Protein AF-A0A5B9P7Z8-F1 (afdb_monomer)

Organism: NCBI:txid980251

Sequence (662 aa):
MDMNFRTTLRRSIACCIAFPLMATPIVAQEKPVSVATPDGYATQNGGTTGGGDAPRVTVSTAEAFSKAVSGDEPAVVIVDGQIEIGNVNVGSNKTIVGAGVTAGLSGGTLKVRSNNVIVQNLTLGPAEGDAIEVSGAKNVFITKCSFHDSSDELCSVVRESDFVTISWCKFYFDKPHGHAFGGLIGNGDDRESDRGKLHVTMHHNWYAEGVKGRMPRVRFGHVHIYNNFYNSIGSGYCIGTGFECHVRVENSCFEKVKRPWREQKVGALQSGGEIGWSNLAFEGCEQPTYIENKFPVFELPYSFDADKVEDVKARVTDSTRGAGNCLSPKTGSSESKKPRIVVLSDFPPIGVVKGGDVPNTMKSDPDDMQSMVRFLLYSNELQVEGLVAAAGTFAMEAHKKNILGVLDRYEKVYENLKSHDPDFPTPDYLRSVTYEGRGNNHGTNIKWGKDKQPWSDIIGEGLDSEASDAIIKIVDKPDPRPVWISVWGGPREVAQAIWKVKNTRSEAELETFVSKLRIFLIAYQDATHGWLMEEFPDLFIIDSRKTYQGMFGGRDQLSDLNWVNEHIRKGHGPLCDVYPHEGMGCTGVCEGDTPAFMNLISELRGLNDSEDPTQPSWGGQYKRLAGTNHFVDGPGKSSISRWRKDYQKEFQQRADWCVTPK

pLDDT: mean 90.59, std 15.78, range [28.8, 98.94]

InterPro domains:
  IPR002022 Pectate lyase [PF00544] (20-255)
  IPR002022 Pectate lyase [SM00656] (54-260)
  IPR011050 Pectin lyase fold/virulence factor [SSF51126] (37-326)
  IPR011483 Cellulose-binding Sde182, nucleoside hydrolase-like domain [PF07632] (362-622)
  IPR012334 Pectin lyase fold [G3DSA:2.160.20.10] (31-326)
  IPR036452 Ribonucleoside hydrolase-like [G3DSA:3.90.245.10] (337-662)
  IPR036452 Ribonucleoside hydrolase-like [SSF53590] (366-506)
  IPR045032 Pectin lyase family [PTHR31683] (40-301)

Secondary structure (DSSP, 8-state):
---------PPP---------------PPPPP-PPPPP-GGGGSTT---TTTTPPEEEE-SHHHHHHHH-SSS-EEEEE-SEEE--SEEE-SSEEEEESSTT-EEEEEEEEE-SSSEEEES-EEEEEEEEEEEEES-EEEEEES-EEE-BSSBSEEEETT-EEEEEES-EEE-SS--TT-B--EESS-TT-GGGTT---EEEES-EE-TT--B-TTEESS-EEEEES-EE--TT-S-SEEE-TT-EEEEES-EEES-S-SEEE---TTS----EEEEES-EEESS--STTS---SSSS--SS---PPPHHHHHHHHT-TTTSSSS--------SS--SPEEEEEE-PPPTT-BSSSSS-GGGBS-SHHHHHHHHHHHHGGGSEEEEEEE---TTT----HHHHHHHHHHHHHHHHHHHHH-TTSPPHHHHHHTEEE---GGGT-----STTSS-GGGTSSTT---HHHHHHHHHHHSS--S-EEEEESS-THHHHHHHHHHHHHS-HHHHHHHHHTEEEEEES--STHHHHHHHH-TTSEEEEESSGGGGS--TTSTTTSHHHHIIIIITTSHHHHHTS-SEETTEES---SSTHHHHHHHHHHTTS--TT-TTS-BTTB-EEEPTTSSEEEE-S-THHHHTTHHHHHHHHHHHHHTTT---

Nearest PDB structures (foldseek):
  2yhg-assembly1_A  TM=8.714E-01  e=5.259E-22  Saccharophagus degradans 2-40
  3zsc-assembly1_A  TM=8.493E-01  e=1.237E-15  Thermotoga maritima
  1pxz-assembly2_B  TM=7.723E-01  e=2.424E-11  Juniperus ashei
  5lw3-assembly1_A  TM=5.120E-01  e=4.288E-02  Azotobacter vinelandii
  8jaz-assembly2_B  TM=3.856E-01  e=1.785E-01  Azotobacter chroococcum NCIMB 8003

Radius of gyration: 31.66 Å; Cα contacts (8 Å, |Δi|>4): 1799; chains: 1; bounding box: 92×76×90 Å

Solvent-accessible surface area (backbone atoms only — not comparable to full-atom values): 32502 Å² total; per-residue (Å²): 136,88,81,85,89,77,87,89,79,88,84,81,90,79,86,81,77,84,71,80,82,71,79,72,75,78,74,75,78,77,80,32,67,87,79,79,83,63,50,60,33,6,47,42,96,88,32,43,64,22,11,66,90,35,70,74,43,79,27,64,42,39,67,55,40,49,60,66,39,40,55,60,66,55,22,28,38,31,32,48,40,68,24,63,50,36,75,37,64,34,28,21,18,25,24,41,32,26,50,16,58,64,7,26,41,17,54,12,22,44,32,34,52,30,35,23,29,31,40,34,24,24,33,26,31,48,10,65,35,28,20,29,36,35,40,52,18,36,16,30,34,39,32,24,26,23,29,31,46,23,68,34,31,32,42,32,41,21,63,53,13,27,26,24,20,43,28,22,25,24,38,35,22,95,70,57,57,97,54,26,30,41,15,37,32,38,86,54,83,86,46,67,77,26,57,94,28,36,33,34,24,38,30,30,25,28,38,31,51,39,34,38,23,28,62,45,23,34,25,34,17,47,34,42,34,33,32,28,34,38,46,14,59,81,14,70,27,32,30,26,41,14,37,52,14,36,32,33,40,33,23,25,32,37,37,46,25,49,22,67,54,42,82,44,66,68,82,93,52,79,27,74,37,45,46,10,61,48,67,67,40,80,40,79,45,54,75,73,82,89,56,77,74,46,58,75,59,69,85,76,98,62,85,82,88,78,65,57,38,86,50,29,58,64,49,30,68,31,80,63,77,19,29,12,33,33,53,62,52,54,89,48,62,100,56,79,86,35,58,34,32,30,40,24,26,38,45,48,42,92,86,41,32,84,66,75,102,63,64,65,84,41,31,30,60,29,17,56,47,37,23,47,46,53,48,63,64,49,34,47,61,37,38,78,66,29,46,27,13,15,23,17,62,89,61,17,39,31,46,39,68,27,55,53,57,52,43,64,21,42,50,78,24,39,71,24,40,34,49,73,39,78,58,43,70,52,57,66,57,55,55,75,30,47,26,37,30,70,10,37,84,70,72,43,73,67,51,74,23,75,86,65,56,67,40,72,70,67,37,58,88,94,55,80,32,62,26,16,56,46,51,47,55,62,69,66,42,99,57,93,68,51,40,36,37,24,22,53,17,18,47,50,43,63,44,36,27,52,52,50,41,60,74,74,47,55,70,71,57,33,51,55,56,44,71,35,43,36,37,26,36,37,49,64,33,26,34,35,52,57,49,53,56,72,75,35,41,77,38,38,32,39,44,29,73,56,24,31,59,16,52,50,24,33,91,38,84,81,20,13,48,66,38,40,40,64,48,35,26,57,87,18,40,68,41,29,54,64,40,50,67,37,22,75,94,36,42,15,37,23,26,48,42,40,28,52,55,28,28,55,56,27,27,78,70,71,61,34,57,65,94,42,51,66,39,61,24,53,32,22,26,29,34,72,42,88,94,42,38,32,26,35,61,42,85,25,29,62,41,18,43,74,44,43,74,58,59,42,53,52,49,32,57,45,27,48,26,33,66,45,70,105

Mean predicted aligned error: 15.79 Å

Foldseek 3Di:
DDDDDDDDDDDDDDDDDDDPPDPDPPPPDDFFDDADADDALLCPPVHAQALPPPDEDEDAELVSVLVQQDEAHRYEYEFEAEYANAEHEGEHRHEYEYSALRGEYEAAEYEDQYERYEYYLYEFDPHAAESYEDENYESYEYFQAEFENYPAEPYEHEHQYASYEHELAEQEYPPADPRQAHYEQYDDLVSPVCAPGSAYEYALYEDAERHQECLPEYERYAYEYALYEYDHANHPEYYEFFANAAYEYELYEHANHAYPYDHDDDPPDHRNGDYAYDQYHYHNYDDPPVDDHPPPSDDGPGDDDGDHSVCSVVQQPDQQRHGHSRDGRPRDDVDQPAAAEAEEACQAAQQADCDDPDPQSSHFFLLSLQLVLLCLLCQLRHNYQAHEQAQFGRQRAGDLVRVLVLLVFVQLLVQLSCLVPVSRDHSVVHVVRYFTADGVVNVLPWDWDPPPDALPSRADPPNAGRLLVSLLVSLPPPDPAAYEYQYNGAPSSVLNNLVCCVVPHDPVSSVSSQVRYAYEDQAGTTNSVVVCCPVAQARAYEHERFQLQLQVQCPPPLFHLVNLCVQFQPPLGRSSVSNDQDGPPHGGGRNSRNLSCQQSVQVVVVQDDSQQLCGQTLSFHWDDDPPGNYTYDDPGSCSNNVCSVPSSVVSSVSSNSSRDHD

Structure (mmCIF, N/CA/C/O backbone):
data_AF-A0A5B9P7Z8-F1
#
_entry.id   AF-A0A5B9P7Z8-F1
#
loop_
_atom_site.group_PDB
_atom_site.id
_atom_site.type_symbol
_atom_site.label_atom_id
_atom_site.label_alt_id
_atom_site.label_comp_id
_atom_site.label_asym_id
_atom_site.label_entity_id
_atom_site.label_seq_id
_atom_site.pdbx_PDB_ins_code
_atom_site.Cartn_x
_atom_site.Cartn_y
_atom_site.Cartn_z
_atom_site.occupancy
_atom_site.B_iso_or_equiv
_atom_site.auth_seq_id
_atom_site.auth_comp_id
_atom_site.auth_asym_id
_atom_site.auth_atom_id
_atom_site.pdbx_PDB_model_num
ATOM 1 N N . MET A 1 1 ? -41.951 -46.803 61.665 1.00 37.50 1 MET A N 1
ATOM 2 C CA . MET A 1 1 ? -41.212 -47.854 60.943 1.00 37.50 1 MET A CA 1
ATOM 3 C C . MET A 1 1 ? -41.036 -47.371 59.526 1.00 37.50 1 MET A C 1
ATOM 5 O O . MET A 1 1 ? -42.020 -47.170 58.826 1.00 37.50 1 MET A O 1
ATOM 9 N N . ASP A 1 2 ? -39.788 -47.053 59.213 1.00 33.16 2 ASP A N 1
ATOM 10 C CA . ASP A 1 2 ? -39.299 -46.495 57.958 1.00 33.16 2 ASP A CA 1
ATOM 11 C C . ASP A 1 2 ? -39.588 -47.397 56.751 1.00 33.16 2 ASP A C 1
ATOM 13 O O . ASP A 1 2 ? -39.609 -48.617 56.887 1.00 33.16 2 ASP A O 1
ATOM 17 N N . MET A 1 3 ? -39.741 -46.824 55.553 1.00 29.62 3 MET A N 1
ATOM 18 C CA . MET A 1 3 ? -38.609 -46.650 54.625 1.00 29.62 3 MET A CA 1
ATOM 19 C C . MET A 1 3 ? -39.086 -46.145 53.255 1.00 29.62 3 MET A C 1
ATOM 21 O O . MET A 1 3 ? -39.902 -46.768 52.581 1.00 29.62 3 MET A O 1
ATOM 25 N N . ASN A 1 4 ? -38.504 -45.021 52.831 1.00 33.47 4 ASN A N 1
ATOM 26 C CA . ASN A 1 4 ? -38.583 -44.498 51.472 1.00 33.47 4 ASN A CA 1
ATOM 27 C C . ASN A 1 4 ? -37.756 -45.359 50.506 1.00 33.47 4 ASN A C 1
ATOM 29 O O . ASN A 1 4 ? -36.592 -45.666 50.768 1.00 33.47 4 ASN A O 1
ATOM 33 N N . PHE A 1 5 ? -38.341 -45.667 49.350 1.00 32.41 5 PHE A N 1
ATOM 34 C CA . PHE A 1 5 ? -37.665 -46.254 48.197 1.00 32.41 5 PHE A CA 1
ATOM 35 C C . PHE A 1 5 ? -36.700 -45.243 47.559 1.00 32.41 5 PHE A C 1
ATOM 37 O O . PHE A 1 5 ? -37.096 -44.136 47.191 1.00 32.41 5 PHE A O 1
ATOM 44 N N . ARG A 1 6 ? -35.441 -45.650 47.353 1.00 31.97 6 ARG A N 1
ATOM 45 C CA . ARG A 1 6 ? -34.537 -45.033 46.376 1.00 31.97 6 ARG A CA 1
ATOM 46 C C . ARG A 1 6 ? -33.966 -46.085 45.432 1.00 31.97 6 ARG A C 1
ATOM 48 O O . ARG A 1 6 ? -33.563 -47.176 45.821 1.00 31.97 6 ARG A O 1
ATOM 55 N N . THR A 1 7 ? -33.991 -45.678 44.176 1.00 33.62 7 THR A N 1
ATOM 56 C CA . THR A 1 7 ? -33.610 -46.318 42.925 1.00 33.62 7 THR A CA 1
ATOM 57 C C . THR A 1 7 ? -32.128 -46.684 42.845 1.00 33.62 7 THR A C 1
ATOM 59 O O . THR A 1 7 ? -31.250 -45.978 43.337 1.00 33.62 7 THR A O 1
ATOM 62 N N . THR A 1 8 ? -31.857 -47.801 42.172 1.00 33.41 8 THR A N 1
ATOM 63 C CA . THR A 1 8 ? -30.527 -48.344 41.883 1.00 33.41 8 THR A CA 1
ATOM 64 C C . THR A 1 8 ? -30.099 -47.928 40.474 1.00 33.41 8 THR A C 1
ATOM 66 O O . THR A 1 8 ? -30.783 -48.258 39.509 1.00 33.41 8 THR A O 1
ATOM 69 N N . LEU A 1 9 ? -28.941 -47.279 40.326 1.00 31.27 9 LEU A N 1
ATOM 70 C CA . LEU A 1 9 ? -28.186 -47.301 39.070 1.00 31.27 9 LEU A CA 1
ATOM 71 C C . LEU A 1 9 ? -26.688 -47.424 39.378 1.00 31.27 9 LEU A C 1
ATOM 73 O O . LEU A 1 9 ? -26.152 -46.758 40.263 1.00 31.27 9 LEU A O 1
ATOM 77 N N . ARG A 1 10 ? -26.056 -48.375 38.689 1.00 32.25 10 ARG A N 1
ATOM 78 C CA . ARG A 1 10 ? -24.711 -48.914 38.925 1.00 32.25 10 ARG A CA 1
ATOM 79 C C . ARG A 1 10 ? -23.615 -47.856 38.725 1.00 32.25 10 ARG A C 1
ATOM 81 O O . ARG A 1 10 ? -23.625 -47.137 37.733 1.00 32.25 10 ARG A O 1
ATOM 88 N N . ARG A 1 11 ? -22.634 -47.826 39.636 1.00 31.67 11 ARG A N 1
ATOM 89 C CA . ARG A 1 11 ? -21.365 -47.092 39.496 1.00 31.67 11 ARG A CA 1
ATOM 90 C C . ARG A 1 11 ? -20.321 -47.986 38.816 1.00 31.67 11 ARG A C 1
ATOM 92 O O . ARG A 1 11 ? -19.992 -49.035 39.361 1.00 31.67 11 ARG A O 1
ATOM 99 N N . SER A 1 12 ? -19.769 -47.534 37.692 1.00 30.12 12 SER A N 1
ATOM 100 C CA . SER A 1 12 ? -18.477 -47.998 37.171 1.00 30.12 12 SER A CA 1
ATOM 101 C C . SER A 1 12 ? -17.408 -46.988 37.586 1.00 30.12 12 SER A C 1
ATOM 103 O O . SER A 1 12 ? -17.542 -45.798 37.314 1.00 30.12 12 SER A O 1
ATOM 105 N N . ILE A 1 13 ? -16.377 -47.457 38.285 1.00 34.97 13 ILE A N 1
ATOM 106 C CA . ILE A 1 13 ? -15.216 -46.664 38.701 1.00 34.97 13 ILE A CA 1
ATOM 107 C C . ILE A 1 13 ? -14.220 -46.668 37.538 1.00 34.97 13 ILE A C 1
ATOM 109 O O . ILE A 1 13 ? -13.666 -47.716 37.214 1.00 34.97 13 ILE A O 1
ATOM 113 N N . ALA A 1 14 ? -14.002 -45.511 36.912 1.00 31.20 14 ALA A N 1
ATOM 114 C CA . ALA A 1 14 ? -12.902 -45.292 35.978 1.00 31.20 14 ALA A CA 1
ATOM 115 C C . ALA A 1 14 ? -11.769 -44.555 36.705 1.00 31.20 14 ALA A C 1
ATOM 117 O O . ALA A 1 14 ? -11.967 -43.494 37.295 1.00 31.20 14 ALA A O 1
ATOM 118 N N . CYS A 1 15 ? -10.588 -45.166 36.689 1.00 30.17 15 CYS A N 1
ATOM 119 C CA . CYS A 1 15 ? -9.340 -44.628 37.208 1.00 30.17 15 CYS A CA 1
ATOM 120 C C . CYS A 1 15 ? -8.828 -43.551 36.235 1.00 30.17 15 CYS A C 1
ATOM 122 O O . CYS A 1 15 ? -8.382 -43.877 35.137 1.00 30.17 15 CYS A O 1
ATOM 124 N N . CYS A 1 16 ? -8.924 -42.271 36.601 1.00 29.94 16 CYS A N 1
ATOM 125 C CA . CYS A 1 16 ? -8.313 -41.184 35.834 1.00 29.94 16 CYS A CA 1
ATOM 126 C C . CYS A 1 16 ? -6.845 -41.039 36.246 1.00 29.94 16 CYS A C 1
ATOM 128 O O . CYS A 1 16 ? -6.525 -40.448 37.275 1.00 29.94 16 CYS A O 1
ATOM 130 N N . ILE A 1 17 ? -5.960 -41.597 35.424 1.00 35.91 17 ILE A N 1
ATOM 131 C CA . ILE A 1 17 ? -4.531 -41.290 35.419 1.00 35.91 17 ILE A CA 1
ATOM 132 C C . ILE A 1 17 ? -4.394 -39.838 34.947 1.00 35.91 17 ILE A C 1
ATOM 134 O O . ILE A 1 17 ? -4.762 -39.512 33.818 1.00 35.91 17 ILE A O 1
ATOM 138 N N . ALA A 1 18 ? -3.905 -38.959 35.820 1.00 32.62 18 ALA A N 1
ATOM 139 C CA . ALA A 1 18 ? -3.550 -37.596 35.456 1.00 32.62 18 ALA A CA 1
ATOM 140 C C . ALA A 1 18 ? -2.321 -37.633 34.535 1.00 32.62 18 ALA A C 1
ATOM 142 O O . ALA A 1 18 ? -1.201 -37.862 34.991 1.00 32.62 18 ALA A O 1
ATOM 143 N N . PHE A 1 19 ? -2.532 -37.428 33.236 1.00 31.98 19 PHE A N 1
ATOM 144 C CA . PHE A 1 19 ? -1.452 -37.047 32.337 1.00 31.98 19 PHE A CA 1
ATOM 145 C C . PHE A 1 19 ? -1.097 -35.580 32.614 1.00 31.98 19 PHE A C 1
ATOM 147 O O . PHE A 1 19 ? -2.008 -34.749 32.678 1.00 31.98 19 PHE A O 1
ATOM 154 N N . PRO A 1 20 ? 0.189 -35.228 32.780 1.00 31.06 20 PRO A N 1
ATOM 155 C CA . PRO A 1 20 ? 0.578 -33.830 32.797 1.00 31.06 20 PRO A CA 1
ATOM 156 C C . PRO A 1 20 ? 0.224 -33.245 31.429 1.00 31.06 20 PRO A C 1
ATOM 158 O O . PRO A 1 20 ? 0.628 -33.786 30.398 1.00 31.06 20 PRO A O 1
ATOM 161 N N . LEU A 1 21 ? -0.556 -32.162 31.419 1.00 33.59 21 LEU A N 1
ATOM 162 C CA . LEU A 1 21 ? -0.731 -31.333 30.233 1.00 33.59 21 LEU A CA 1
ATOM 163 C C . LEU A 1 21 ? 0.670 -30.832 29.855 1.00 33.59 21 LEU A C 1
ATOM 165 O O . LEU A 1 21 ? 1.204 -29.922 30.489 1.00 33.59 21 LEU A O 1
ATOM 169 N N . MET A 1 22 ? 1.302 -31.460 28.864 1.00 33.84 22 MET A N 1
ATOM 170 C CA . MET A 1 22 ? 2.418 -30.824 28.183 1.00 33.84 2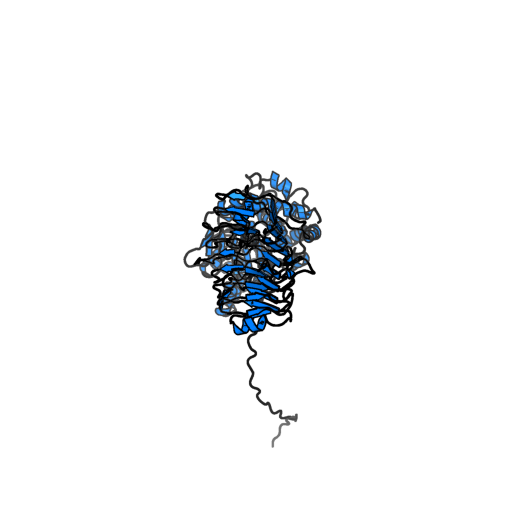2 MET A CA 1
ATOM 171 C C . MET A 1 22 ? 1.843 -29.578 27.523 1.00 33.84 22 MET A C 1
ATOM 173 O O . MET A 1 22 ? 0.939 -29.679 26.693 1.00 33.84 22 MET A O 1
ATOM 177 N N . ALA A 1 23 ? 2.335 -28.410 27.932 1.00 32.91 23 ALA A N 1
ATOM 178 C CA . ALA A 1 23 ? 2.116 -27.184 27.193 1.00 32.91 23 ALA A CA 1
ATOM 179 C C . ALA A 1 23 ? 2.545 -27.447 25.745 1.00 32.91 23 ALA A C 1
ATOM 181 O O . ALA A 1 23 ? 3.721 -27.685 25.468 1.00 32.91 23 ALA A O 1
ATOM 182 N N . THR A 1 24 ? 1.580 -27.465 24.830 1.00 29.17 24 THR A N 1
ATOM 183 C CA . THR A 1 24 ? 1.861 -27.359 23.402 1.00 29.17 24 THR A CA 1
ATOM 184 C C . THR A 1 24 ? 2.713 -26.108 23.212 1.00 29.17 24 THR A C 1
ATOM 186 O O . THR A 1 24 ? 2.325 -25.057 23.738 1.00 29.17 24 THR A O 1
ATOM 189 N N . PRO A 1 25 ? 3.865 -26.180 22.521 1.00 30.16 25 PRO A N 1
ATOM 190 C CA . PRO A 1 25 ? 4.613 -24.976 22.228 1.00 30.16 25 PRO A CA 1
ATOM 191 C C . PRO A 1 25 ? 3.669 -24.049 21.469 1.00 30.16 25 PRO A C 1
ATOM 193 O O . PRO A 1 25 ? 2.978 -24.478 20.543 1.00 30.16 25 PRO A O 1
ATOM 196 N N . ILE A 1 26 ? 3.598 -22.800 21.919 1.00 28.80 26 ILE A N 1
ATOM 197 C CA . ILE A 1 26 ? 3.011 -21.708 21.153 1.00 28.80 26 ILE A CA 1
ATOM 198 C C . ILE A 1 26 ? 3.661 -21.799 19.772 1.00 28.80 26 ILE A C 1
ATOM 200 O O . ILE A 1 26 ? 4.867 -21.589 19.644 1.00 28.80 26 ILE A O 1
ATOM 204 N N . VAL A 1 27 ? 2.896 -22.208 18.758 1.00 32.91 27 VAL A N 1
ATOM 205 C CA . VAL A 1 27 ? 3.346 -22.121 17.371 1.00 32.91 27 VAL A CA 1
ATOM 206 C C . VAL A 1 27 ? 3.570 -20.636 17.139 1.00 32.91 27 VAL A C 1
ATOM 208 O O . VAL A 1 27 ? 2.625 -19.852 17.230 1.00 32.91 27 VAL A O 1
ATOM 211 N N . ALA A 1 28 ? 4.831 -20.240 16.964 1.00 33.50 28 ALA A N 1
ATOM 212 C CA . ALA A 1 28 ? 5.184 -18.868 16.652 1.00 33.50 28 ALA A CA 1
ATOM 213 C C . ALA A 1 28 ? 4.349 -18.440 15.441 1.00 33.50 28 ALA A C 1
ATOM 215 O O . ALA A 1 28 ? 4.422 -19.064 14.384 1.00 33.50 28 ALA A O 1
ATOM 216 N N . GLN A 1 29 ? 3.507 -17.428 15.635 1.00 36.25 29 GLN A N 1
ATOM 217 C CA . GLN A 1 29 ? 2.679 -16.851 14.588 1.00 36.25 29 GLN A CA 1
ATOM 218 C C . GLN A 1 29 ? 3.597 -16.453 13.425 1.00 36.25 29 GLN A C 1
ATOM 220 O O . GLN A 1 29 ? 4.528 -15.665 13.612 1.00 36.25 29 GLN A O 1
ATOM 225 N N . GLU A 1 30 ? 3.399 -17.064 12.254 1.00 44.59 30 GLU A N 1
ATOM 226 C CA . GLU A 1 30 ? 4.250 -16.827 11.089 1.00 44.59 30 GLU A CA 1
ATOM 227 C C . GLU A 1 30 ? 4.243 -15.337 10.731 1.00 44.59 30 GLU A C 1
ATOM 229 O O . GLU A 1 30 ? 3.183 -14.736 10.531 1.00 44.59 30 GLU A O 1
ATOM 234 N N . LYS A 1 31 ? 5.433 -14.728 10.644 1.00 44.88 31 LYS A N 1
ATOM 235 C CA . LYS A 1 31 ? 5.553 -13.359 10.144 1.00 44.88 31 LYS A CA 1
ATOM 236 C C . LYS A 1 31 ? 5.289 -13.360 8.638 1.00 44.88 31 LYS A C 1
ATOM 238 O O . LYS A 1 31 ? 5.841 -14.197 7.927 1.00 44.88 31 LYS A O 1
ATOM 243 N N . PRO A 1 32 ? 4.493 -12.431 8.107 1.00 51.47 32 PRO A N 1
ATOM 244 C CA . PRO A 1 32 ? 4.119 -12.498 6.708 1.00 51.47 32 PRO A CA 1
ATOM 245 C C . PRO A 1 32 ? 5.131 -11.752 5.861 1.00 51.47 32 PRO A C 1
ATOM 247 O O . PRO A 1 32 ? 5.378 -10.564 6.049 1.00 51.47 32 PRO A O 1
ATOM 250 N N . VAL A 1 33 ? 5.716 -12.454 4.905 1.00 60.34 33 VAL A N 1
ATOM 251 C CA . VAL A 1 33 ? 6.720 -11.905 3.999 1.00 60.34 33 VAL A CA 1
ATOM 252 C C . VAL A 1 33 ? 6.307 -12.228 2.573 1.00 60.34 33 VAL A C 1
ATOM 254 O O . VAL A 1 33 ? 6.019 -13.376 2.236 1.00 60.34 33 VAL A O 1
ATOM 257 N N . SER A 1 34 ? 6.203 -11.199 1.732 1.00 71.62 34 SER A N 1
ATOM 258 C CA . SER A 1 34 ? 5.926 -11.387 0.308 1.00 71.62 34 SER A CA 1
ATOM 259 C C . SER A 1 34 ? 7.217 -11.727 -0.417 1.00 71.62 34 SER A C 1
ATOM 261 O O . SER A 1 34 ? 8.173 -10.960 -0.319 1.00 71.62 34 SER A O 1
ATOM 263 N N . VAL A 1 35 ? 7.217 -12.815 -1.179 1.00 81.44 35 VAL A N 1
ATOM 264 C CA . VAL A 1 35 ? 8.327 -13.189 -2.059 1.00 81.44 35 VAL A CA 1
ATOM 265 C C . VAL A 1 35 ? 8.147 -12.475 -3.397 1.00 81.44 35 VAL A C 1
ATOM 267 O O . VAL A 1 35 ? 7.046 -12.454 -3.946 1.00 81.44 35 VAL A O 1
ATOM 270 N N . ALA A 1 36 ? 9.199 -11.834 -3.888 1.00 78.44 36 ALA A N 1
ATOM 271 C CA . ALA A 1 36 ? 9.201 -11.139 -5.162 1.00 78.44 36 ALA A CA 1
ATOM 272 C C . ALA A 1 36 ? 9.184 -12.143 -6.321 1.00 78.44 36 ALA A C 1
ATOM 274 O O . ALA A 1 36 ? 9.830 -13.189 -6.265 1.00 78.44 36 ALA A O 1
ATOM 275 N N . THR A 1 37 ? 8.450 -11.804 -7.377 1.00 87.88 37 THR A N 1
ATOM 276 C CA . THR A 1 37 ? 8.420 -12.579 -8.618 1.00 87.88 37 THR A CA 1
ATOM 277 C C . THR A 1 37 ? 9.760 -12.432 -9.346 1.00 87.88 37 THR A C 1
ATOM 279 O O . THR A 1 37 ? 10.159 -11.295 -9.601 1.00 87.88 37 THR A O 1
ATOM 282 N N . PRO A 1 38 ? 10.453 -13.534 -9.683 1.00 90.19 38 PRO A N 1
ATOM 283 C CA . PRO A 1 38 ? 11.702 -13.461 -10.437 1.00 90.19 38 PRO A CA 1
ATOM 284 C C . PRO A 1 38 ? 11.510 -12.931 -11.857 1.00 90.19 38 PRO A C 1
ATOM 286 O O . PRO A 1 38 ? 10.505 -13.210 -12.510 1.00 90.19 38 PRO A O 1
ATOM 289 N N . ASP A 1 39 ? 12.516 -12.214 -12.340 1.00 91.25 39 ASP A N 1
ATOM 290 C CA . ASP A 1 39 ? 12.618 -11.631 -13.675 1.00 91.25 39 ASP A CA 1
ATOM 291 C C . ASP A 1 39 ? 13.999 -11.931 -14.293 1.00 91.25 39 ASP A C 1
ATOM 293 O O . ASP A 1 39 ? 14.773 -12.743 -13.777 1.00 91.25 39 ASP A O 1
ATOM 297 N N . GLY A 1 40 ? 14.277 -11.370 -15.473 1.00 97.50 40 GLY A N 1
ATOM 298 C CA . GLY A 1 40 ? 15.560 -11.545 -16.150 1.00 97.50 40 GLY A CA 1
ATOM 299 C C . GLY A 1 40 ? 15.911 -13.007 -16.445 1.00 97.50 40 GLY A C 1
ATOM 300 O O . GLY A 1 40 ? 15.048 -13.846 -16.711 1.00 97.50 40 GLY A O 1
ATOM 301 N N . TYR A 1 41 ? 17.199 -13.334 -16.379 1.00 98.75 41 TYR A N 1
ATOM 302 C CA . TYR A 1 41 ? 17.706 -14.684 -16.596 1.00 98.75 41 TYR A CA 1
ATOM 303 C C . TYR A 1 41 ? 17.205 -15.690 -15.554 1.00 98.75 41 TYR A C 1
ATOM 305 O O . TYR A 1 41 ? 17.142 -16.875 -15.870 1.00 98.75 41 TYR A O 1
ATOM 313 N N . ALA A 1 42 ? 16.778 -15.255 -14.362 1.00 98.25 42 ALA A N 1
ATOM 314 C CA . ALA A 1 42 ? 16.207 -16.153 -13.357 1.00 98.25 42 ALA A CA 1
ATOM 315 C C . ALA A 1 42 ? 14.849 -16.752 -13.784 1.00 98.25 42 ALA A C 1
ATOM 317 O O . ALA A 1 42 ? 14.423 -17.757 -13.211 1.00 98.25 42 ALA A O 1
ATOM 318 N N . THR A 1 43 ? 14.189 -16.189 -14.807 1.00 96.50 43 THR A N 1
ATOM 319 C CA . THR A 1 43 ? 12.962 -16.749 -15.423 1.00 96.50 43 THR A CA 1
ATOM 320 C C . THR A 1 43 ? 13.229 -17.879 -16.413 1.00 96.50 43 THR A C 1
ATOM 322 O O . THR A 1 43 ? 12.318 -18.620 -16.777 1.00 96.50 43 THR A O 1
ATOM 325 N N . GLN A 1 44 ? 14.469 -18.007 -16.876 1.00 97.69 44 GLN A N 1
ATOM 326 C CA . GLN A 1 44 ? 14.847 -18.965 -17.907 1.00 97.69 44 GLN A CA 1
ATOM 327 C C . GLN A 1 44 ? 15.086 -20.349 -17.295 1.00 97.69 44 GLN A C 1
ATOM 329 O O . GLN A 1 44 ? 15.044 -20.516 -16.079 1.00 97.69 44 GLN A O 1
ATOM 334 N N . ASN A 1 45 ? 15.325 -21.370 -18.123 1.00 97.44 45 ASN A N 1
ATOM 335 C CA . ASN A 1 45 ? 15.613 -22.733 -17.648 1.00 97.44 45 ASN A CA 1
ATOM 336 C C . ASN A 1 45 ? 14.546 -23.300 -16.680 1.00 97.44 45 ASN A C 1
ATOM 338 O O . ASN A 1 45 ? 14.863 -23.959 -15.696 1.00 97.44 45 ASN A O 1
ATOM 342 N N . GLY A 1 46 ? 13.266 -23.020 -16.941 1.00 93.06 46 GLY A N 1
ATOM 343 C CA . GLY A 1 46 ? 12.155 -23.455 -16.083 1.00 93.06 46 GLY A CA 1
ATOM 344 C C . GLY A 1 46 ? 11.820 -22.506 -14.926 1.00 93.06 46 GLY A C 1
ATOM 345 O O . GLY A 1 46 ? 10.839 -22.745 -14.228 1.00 93.06 46 GLY A O 1
ATOM 346 N N . GLY A 1 47 ? 12.566 -21.409 -14.772 1.00 93.88 47 GLY A N 1
ATOM 347 C CA . GLY A 1 47 ? 12.278 -20.348 -13.814 1.00 93.88 47 GLY A CA 1
ATOM 348 C C . GLY A 1 47 ? 12.827 -20.601 -12.413 1.00 93.88 47 GLY A C 1
ATOM 349 O O . GLY A 1 47 ? 13.388 -21.650 -12.103 1.00 93.88 47 GLY A O 1
ATOM 350 N N . THR A 1 48 ? 12.674 -19.594 -11.557 1.00 97.50 48 THR A N 1
ATOM 351 C CA . THR A 1 48 ? 13.061 -19.643 -10.145 1.00 97.50 48 THR A CA 1
ATOM 352 C C . THR A 1 48 ? 11.792 -19.550 -9.304 1.00 97.50 48 THR A C 1
ATOM 354 O O . THR A 1 48 ? 10.981 -18.650 -9.489 1.00 97.50 48 THR A O 1
ATOM 357 N N . THR A 1 49 ? 11.586 -20.491 -8.395 1.00 94.19 49 THR A N 1
ATOM 358 C CA . THR A 1 49 ? 10.426 -20.554 -7.489 1.00 94.19 49 THR A CA 1
ATOM 359 C C . THR A 1 49 ? 10.838 -20.591 -6.019 1.00 94.19 49 THR A C 1
ATOM 361 O O . THR A 1 49 ? 10.011 -20.361 -5.136 1.00 94.19 49 THR A O 1
ATOM 364 N N . GLY A 1 50 ? 12.120 -20.844 -5.740 1.00 97.12 50 GLY A N 1
ATOM 365 C CA . GLY A 1 50 ? 12.656 -20.966 -4.392 1.00 97.12 50 GLY A CA 1
ATOM 366 C C . GLY A 1 50 ? 11.965 -22.087 -3.617 1.00 97.12 50 GLY A C 1
ATOM 367 O O . GLY A 1 50 ? 11.823 -23.207 -4.104 1.00 97.12 50 GLY A O 1
ATOM 368 N N . GLY A 1 51 ? 11.514 -21.769 -2.406 1.00 91.75 51 GLY A N 1
ATOM 369 C CA . GLY A 1 51 ? 10.707 -22.659 -1.572 1.00 91.75 51 GLY A CA 1
ATOM 370 C C . GLY A 1 51 ? 9.242 -22.794 -2.004 1.00 91.75 51 GLY A C 1
ATOM 371 O O . GLY A 1 51 ? 8.542 -23.629 -1.440 1.00 91.75 51 GLY A O 1
ATOM 372 N N . GLY A 1 52 ? 8.762 -22.005 -2.975 1.00 88.56 52 GLY A N 1
ATOM 373 C CA . GLY A 1 52 ? 7.364 -22.023 -3.419 1.00 88.56 52 GLY A CA 1
ATOM 374 C C . GLY A 1 52 ? 6.371 -21.859 -2.262 1.00 88.56 52 GLY A C 1
ATOM 375 O O . GLY A 1 52 ? 6.533 -20.975 -1.420 1.00 88.56 52 GLY A O 1
ATOM 376 N N . ASP A 1 53 ? 5.379 -22.749 -2.207 1.00 85.19 53 ASP A N 1
ATOM 377 C CA . ASP A 1 53 ? 4.345 -22.795 -1.161 1.00 85.19 53 ASP A CA 1
ATOM 378 C C . ASP A 1 53 ? 4.740 -23.655 0.056 1.00 85.19 53 ASP A C 1
ATOM 380 O O . ASP A 1 53 ? 3.885 -24.061 0.846 1.00 85.19 53 ASP A O 1
ATOM 384 N N . ALA A 1 54 ? 6.027 -23.988 0.208 1.00 85.94 54 ALA A N 1
ATOM 385 C CA . ALA A 1 54 ? 6.497 -24.777 1.340 1.00 85.94 54 ALA A CA 1
ATOM 386 C C . ALA A 1 54 ? 6.236 -24.078 2.689 1.00 85.94 54 ALA A C 1
ATOM 388 O O . ALA A 1 54 ? 6.182 -22.843 2.749 1.00 85.94 54 ALA A O 1
ATOM 389 N N . PRO A 1 55 ? 6.136 -24.849 3.793 1.00 77.38 55 PRO A N 1
ATOM 390 C CA . PRO A 1 55 ? 5.981 -24.288 5.128 1.00 77.38 55 PRO A CA 1
ATOM 391 C C . PRO A 1 55 ? 7.049 -23.242 5.446 1.00 77.38 55 PRO A C 1
ATOM 393 O O . PRO A 1 55 ? 8.226 -23.390 5.092 1.00 77.38 55 PRO A O 1
ATOM 396 N N . ARG A 1 56 ? 6.625 -22.185 6.139 1.00 86.38 56 ARG A N 1
ATOM 397 C CA . ARG A 1 56 ? 7.506 -21.089 6.525 1.00 86.38 56 ARG A CA 1
ATOM 398 C C . ARG A 1 56 ? 8.167 -21.401 7.856 1.00 86.38 56 ARG A C 1
ATOM 400 O O . ARG A 1 56 ? 7.538 -21.885 8.792 1.00 86.38 56 ARG A O 1
ATOM 407 N N . VAL A 1 57 ? 9.453 -21.094 7.952 1.00 88.56 57 VAL A N 1
ATOM 408 C CA . VAL A 1 57 ? 10.227 -21.258 9.181 1.00 88.56 57 VAL A CA 1
ATOM 409 C C . VAL A 1 57 ? 10.881 -19.933 9.517 1.00 88.56 57 VAL A C 1
ATOM 411 O O . VAL A 1 57 ? 11.781 -19.483 8.811 1.00 88.56 57 VAL A O 1
ATOM 414 N N . THR A 1 58 ? 10.445 -19.313 10.611 1.00 88.81 58 THR A N 1
ATOM 415 C CA . THR A 1 58 ? 11.101 -18.120 11.152 1.00 88.81 58 THR A CA 1
ATOM 416 C C . THR A 1 58 ? 12.319 -18.520 11.974 1.00 88.81 58 THR A C 1
ATOM 418 O O . THR A 1 58 ? 12.226 -19.367 12.863 1.00 88.81 58 THR A O 1
ATOM 421 N N . VAL A 1 59 ? 13.461 -17.900 11.692 1.00 91.88 59 VAL A N 1
ATOM 422 C CA . VAL A 1 59 ? 14.741 -18.155 12.356 1.00 91.88 59 VAL A CA 1
ATOM 423 C C . VAL A 1 59 ? 15.348 -16.850 12.859 1.00 91.88 59 VAL A C 1
ATOM 425 O O . VAL A 1 59 ? 15.290 -15.826 12.185 1.00 91.88 59 VAL A O 1
ATOM 428 N N . SER A 1 60 ? 15.955 -16.904 14.041 1.00 92.38 60 SER A N 1
ATOM 429 C CA . SER A 1 60 ? 16.641 -15.773 14.686 1.00 92.38 60 SER A CA 1
ATOM 430 C C . SER A 1 60 ? 18.006 -16.164 15.274 1.00 92.38 60 SER A C 1
ATOM 432 O O . SER A 1 60 ? 18.626 -15.387 15.994 1.00 92.38 60 SER A O 1
ATOM 434 N N . THR A 1 61 ? 18.493 -17.377 14.981 1.00 94.19 61 THR A N 1
ATOM 435 C CA . THR A 1 61 ? 19.796 -17.886 15.439 1.00 94.19 61 THR A CA 1
ATOM 436 C C . THR A 1 61 ? 20.553 -18.576 14.307 1.00 94.19 61 THR A C 1
ATOM 438 O O . THR A 1 61 ? 19.950 -19.100 13.366 1.00 94.19 61 THR A O 1
ATOM 441 N N . ALA A 1 62 ? 21.884 -18.614 14.412 1.00 97.31 62 ALA A N 1
ATOM 442 C CA . ALA A 1 62 ? 22.769 -19.199 13.403 1.00 97.31 62 ALA A CA 1
ATOM 443 C C . ALA A 1 62 ? 22.517 -20.698 13.179 1.00 97.31 62 ALA A C 1
ATOM 445 O O . ALA A 1 62 ? 22.509 -21.174 12.043 1.00 97.31 62 ALA A O 1
ATOM 446 N N . GLU A 1 63 ? 22.276 -21.439 14.264 1.00 97.19 63 GLU A N 1
ATOM 447 C CA . GLU A 1 63 ? 21.979 -22.872 14.221 1.00 97.19 63 GLU A CA 1
ATOM 448 C C . GLU A 1 63 ? 20.643 -23.141 13.517 1.00 97.19 63 GLU A C 1
ATOM 450 O O . GLU A 1 63 ? 20.574 -23.975 12.611 1.00 97.19 63 GLU A O 1
ATOM 455 N N . ALA A 1 64 ? 19.593 -22.396 13.884 1.00 96.38 64 ALA A N 1
ATOM 456 C CA . ALA A 1 64 ? 18.276 -22.532 13.271 1.00 96.38 64 ALA A CA 1
ATOM 457 C C . ALA A 1 64 ? 18.316 -22.171 11.782 1.00 96.38 64 ALA A C 1
ATOM 459 O O . ALA A 1 64 ? 17.768 -22.906 10.960 1.00 96.38 64 ALA A O 1
ATOM 460 N N . PHE A 1 65 ? 19.016 -21.088 11.434 1.00 98.31 65 PHE A N 1
ATOM 461 C CA . PHE A 1 65 ? 19.230 -20.682 10.050 1.00 98.31 65 PHE A CA 1
ATOM 462 C C . PHE A 1 65 ? 19.950 -21.773 9.251 1.00 98.31 65 PHE A C 1
ATOM 464 O O . PHE A 1 65 ? 19.413 -22.252 8.255 1.00 98.31 65 PHE A O 1
ATOM 471 N N . SER A 1 66 ? 21.118 -22.226 9.724 1.00 98.06 66 SER A N 1
ATOM 472 C CA . SER A 1 66 ? 21.936 -23.240 9.041 1.00 98.06 66 SER A CA 1
ATOM 473 C C . SER A 1 66 ? 21.167 -24.536 8.802 1.00 98.06 66 SER A C 1
ATOM 475 O O . SER A 1 66 ? 21.260 -25.132 7.731 1.00 98.06 66 SER A O 1
ATOM 477 N N . LYS A 1 67 ? 20.362 -24.957 9.782 1.00 97.38 67 LYS A N 1
ATOM 478 C CA . LYS A 1 67 ? 19.492 -26.124 9.652 1.00 97.38 67 LYS A CA 1
ATOM 479 C C . LYS A 1 67 ? 18.409 -25.905 8.593 1.00 97.38 67 LYS A C 1
ATOM 481 O O . LYS A 1 67 ? 18.233 -26.766 7.734 1.00 97.38 67 LYS A O 1
ATOM 486 N N . ALA A 1 68 ? 17.711 -24.770 8.638 1.00 97.00 68 ALA A N 1
ATOM 487 C CA . ALA A 1 68 ? 16.579 -24.475 7.761 1.00 97.00 68 ALA A CA 1
ATOM 488 C C . ALA A 1 68 ? 16.970 -24.323 6.280 1.00 97.00 68 ALA A C 1
ATOM 490 O O . ALA A 1 68 ? 16.177 -24.649 5.400 1.00 97.00 68 ALA A O 1
ATOM 491 N N . VAL A 1 69 ? 18.190 -23.859 5.991 1.00 98.00 69 VAL A N 1
ATOM 492 C CA . VAL A 1 69 ? 18.668 -23.663 4.609 1.00 98.00 69 VAL A CA 1
ATOM 493 C C . VAL A 1 69 ? 19.404 -24.875 4.027 1.00 98.00 69 VAL A C 1
ATOM 495 O O . VAL A 1 69 ? 19.759 -24.860 2.849 1.00 98.00 69 VAL A O 1
ATOM 498 N N . SER A 1 70 ? 19.632 -25.925 4.819 1.00 96.44 70 SER A N 1
ATOM 499 C CA . SER A 1 70 ? 20.320 -27.145 4.379 1.00 96.44 70 SER A CA 1
ATOM 500 C C . SER A 1 70 ? 19.412 -28.103 3.588 1.00 96.44 70 SER A C 1
ATOM 502 O O . SER A 1 70 ? 18.187 -28.042 3.688 1.00 96.44 70 SER A O 1
ATOM 504 N N . GLY A 1 71 ? 20.020 -29.009 2.811 1.00 95.62 71 GLY A N 1
ATOM 505 C CA . GLY A 1 71 ? 19.310 -30.040 2.037 1.00 95.62 71 GLY A CA 1
ATOM 506 C C . GLY A 1 71 ? 18.459 -29.493 0.885 1.00 95.62 71 GLY A C 1
ATOM 507 O O . GLY A 1 71 ? 18.367 -28.287 0.687 1.00 95.62 71 GLY A O 1
ATOM 508 N N . ASP A 1 72 ? 17.809 -30.371 0.123 1.00 96.69 72 ASP A N 1
ATOM 509 C CA . ASP A 1 72 ? 17.105 -29.986 -1.116 1.00 96.69 72 ASP A CA 1
ATOM 510 C C . ASP A 1 72 ? 15.581 -29.854 -0.972 1.00 96.69 72 ASP A C 1
ATOM 512 O O . ASP A 1 72 ? 14.905 -29.444 -1.916 1.00 96.69 72 ASP A O 1
ATOM 516 N N . GLU A 1 73 ? 15.033 -30.158 0.206 1.00 95.56 73 GLU A N 1
ATOM 517 C CA . GLU A 1 73 ? 13.595 -30.051 0.473 1.00 95.56 73 GLU A CA 1
ATOM 518 C C . GLU A 1 73 ? 13.117 -28.592 0.404 1.00 95.56 73 GLU A C 1
ATOM 520 O O . GLU A 1 73 ? 13.747 -27.734 1.030 1.00 95.56 73 GLU A O 1
ATOM 525 N N . PRO A 1 74 ? 12.021 -28.276 -0.309 1.00 96.62 74 PRO A N 1
ATOM 526 C CA . PRO A 1 74 ? 11.514 -26.912 -0.401 1.00 96.62 74 PRO A CA 1
ATOM 527 C C . PRO A 1 74 ? 11.270 -26.262 0.968 1.00 96.62 74 PRO A C 1
ATOM 529 O O . PRO A 1 74 ? 10.632 -26.860 1.834 1.00 96.62 74 PRO A O 1
ATOM 532 N N . ALA A 1 75 ? 11.759 -25.034 1.173 1.00 94.69 75 ALA A N 1
ATOM 533 C CA . ALA A 1 75 ? 11.522 -24.284 2.410 1.00 94.69 75 ALA A CA 1
ATOM 534 C C . ALA A 1 75 ? 11.515 -22.765 2.197 1.00 94.69 75 ALA A C 1
ATOM 536 O O . ALA A 1 75 ? 12.326 -22.226 1.436 1.00 94.69 75 ALA A O 1
ATOM 537 N N . VAL A 1 76 ? 10.641 -22.071 2.935 1.00 95.44 76 VAL A N 1
ATOM 538 C CA . VAL A 1 76 ? 10.627 -20.604 3.034 1.00 95.44 76 VAL A CA 1
ATOM 539 C C . VAL A 1 76 ? 11.162 -20.194 4.408 1.00 95.44 76 VAL A C 1
ATOM 541 O O . VAL A 1 76 ? 10.489 -20.324 5.425 1.00 95.44 76 VAL A O 1
ATOM 544 N N . VAL A 1 77 ? 12.397 -19.708 4.447 1.00 97.00 77 VAL A N 1
ATOM 545 C CA . VAL A 1 77 ? 13.126 -19.326 5.658 1.00 97.00 77 VAL A CA 1
ATOM 546 C C . VAL A 1 77 ? 13.007 -17.822 5.877 1.00 97.00 77 VAL A C 1
ATOM 548 O O . VAL A 1 77 ? 13.502 -17.027 5.078 1.00 97.00 77 VAL A O 1
ATOM 551 N N . ILE A 1 78 ? 12.364 -17.434 6.975 1.00 94.44 78 ILE A N 1
ATOM 552 C CA . ILE A 1 78 ? 12.157 -16.040 7.363 1.00 94.44 78 ILE A CA 1
ATOM 553 C C . ILE A 1 78 ? 13.217 -15.649 8.389 1.00 94.44 78 ILE A C 1
ATOM 555 O O . ILE A 1 78 ? 13.212 -16.153 9.508 1.00 94.44 78 ILE A O 1
ATOM 559 N N . VAL A 1 79 ? 14.119 -14.743 8.030 1.00 94.81 79 VAL A N 1
ATOM 560 C CA . VAL A 1 79 ? 15.173 -14.247 8.926 1.00 94.81 79 VAL A CA 1
ATOM 561 C C . VAL A 1 79 ? 14.617 -13.102 9.764 1.00 94.81 79 VAL A C 1
ATOM 563 O O . VAL A 1 79 ? 14.253 -12.060 9.221 1.00 94.81 79 VAL A O 1
ATOM 566 N N . ASP A 1 80 ? 14.546 -13.280 11.079 1.00 87.94 80 ASP A N 1
ATOM 567 C CA . ASP A 1 80 ? 14.051 -12.270 12.011 1.00 87.94 80 ASP A CA 1
ATOM 568 C C . ASP A 1 80 ? 15.198 -11.648 12.813 1.00 87.94 80 ASP A C 1
ATOM 570 O O . ASP A 1 80 ? 15.796 -12.290 13.678 1.00 87.94 80 ASP A O 1
ATOM 574 N N . GLY A 1 81 ? 15.496 -10.383 12.515 1.00 86.69 81 GLY A N 1
ATOM 575 C CA . GLY A 1 81 ? 16.636 -9.665 13.080 1.00 86.69 81 GLY A CA 1
ATOM 576 C C . GLY A 1 81 ? 17.975 -10.019 12.424 1.00 86.69 81 GLY A C 1
ATOM 577 O O . GLY A 1 81 ? 18.033 -10.584 11.333 1.00 86.69 81 GLY A O 1
ATOM 578 N N . GLN A 1 82 ? 19.064 -9.629 13.084 1.00 93.44 82 GLN A N 1
ATOM 579 C CA . GLN A 1 82 ? 20.430 -9.868 12.617 1.00 93.44 82 GLN A CA 1
ATOM 580 C C . GLN A 1 82 ? 20.958 -11.197 13.162 1.00 93.44 82 GLN A C 1
ATOM 582 O O . GLN A 1 82 ? 20.933 -11.415 14.374 1.00 93.44 82 GLN A O 1
ATOM 587 N N . ILE A 1 83 ? 21.463 -12.061 12.279 1.00 97.56 83 ILE A N 1
ATOM 588 C CA . ILE A 1 83 ? 22.023 -13.369 12.633 1.00 97.56 83 ILE A CA 1
ATOM 589 C C . ILE A 1 83 ? 23.479 -13.451 12.176 1.00 97.56 83 ILE A C 1
ATOM 591 O O . ILE A 1 83 ? 23.782 -13.354 10.992 1.00 97.56 83 ILE A O 1
ATOM 595 N N . GLU A 1 84 ? 24.389 -13.718 13.104 1.00 97.62 84 GLU A N 1
ATOM 596 C CA . GLU A 1 84 ? 25.789 -13.989 12.779 1.00 97.62 84 GLU A CA 1
ATOM 597 C C . GLU A 1 84 ? 25.960 -15.471 12.404 1.00 97.62 84 GLU A C 1
ATOM 599 O O . GLU A 1 84 ? 25.892 -16.345 13.264 1.00 97.62 84 GLU A O 1
ATOM 604 N N . ILE A 1 85 ? 26.118 -15.778 11.113 1.00 95.81 85 ILE A N 1
ATOM 605 C CA . ILE A 1 85 ? 26.040 -17.147 10.571 1.00 95.81 85 ILE A CA 1
ATOM 606 C C . ILE A 1 85 ? 27.399 -17.824 10.345 1.00 95.81 85 ILE A C 1
ATOM 608 O O . ILE A 1 85 ? 27.455 -19.040 10.160 1.00 95.81 85 ILE A O 1
ATOM 612 N N . GLY A 1 86 ? 28.498 -17.067 10.316 1.00 95.31 86 GLY A N 1
ATOM 613 C CA . GLY A 1 86 ? 29.764 -17.578 9.787 1.00 95.31 86 GLY A CA 1
ATOM 614 C C . GLY A 1 86 ? 29.602 -18.050 8.333 1.00 95.31 86 GLY A C 1
ATOM 615 O O . GLY A 1 86 ? 28.977 -17.378 7.521 1.00 95.31 86 GLY A O 1
ATOM 616 N N . ASN A 1 87 ? 30.158 -19.210 7.975 1.00 97.06 87 ASN A N 1
ATOM 617 C CA . ASN A 1 87 ? 30.043 -19.761 6.620 1.00 97.06 87 ASN A CA 1
ATOM 618 C C . ASN A 1 87 ? 28.919 -20.805 6.524 1.00 97.06 87 ASN A C 1
ATOM 620 O O . ASN A 1 87 ? 29.050 -21.887 7.098 1.00 97.06 87 ASN A O 1
ATOM 624 N N . VAL A 1 88 ? 27.879 -20.544 5.722 1.00 98.19 88 VAL A N 1
ATOM 625 C CA . VAL A 1 88 ? 26.714 -21.444 5.578 1.00 98.19 88 VAL A CA 1
ATOM 626 C C . VAL A 1 88 ? 26.479 -21.832 4.121 1.00 98.19 88 VAL A C 1
ATOM 628 O O . VAL A 1 88 ? 26.491 -20.975 3.244 1.00 98.19 88 VAL A O 1
ATOM 631 N N . ASN A 1 89 ? 26.237 -23.122 3.860 1.00 98.19 89 ASN A N 1
ATOM 632 C CA . ASN A 1 89 ? 25.817 -23.612 2.543 1.00 98.19 89 ASN A CA 1
ATOM 633 C C . ASN A 1 89 ? 24.288 -23.672 2.447 1.00 98.19 89 ASN A C 1
ATOM 635 O O . ASN A 1 89 ? 23.639 -24.224 3.333 1.00 98.19 89 ASN A O 1
ATOM 639 N N . VAL A 1 90 ? 23.742 -23.179 1.338 1.00 98.56 90 VAL A N 1
ATOM 640 C CA . VAL A 1 90 ? 22.316 -23.238 0.999 1.00 98.56 90 VAL A CA 1
ATOM 641 C C . VAL A 1 90 ? 22.072 -24.392 0.020 1.00 98.56 90 VAL A C 1
ATOM 643 O O . VAL A 1 90 ? 22.740 -24.498 -1.016 1.00 98.56 90 VAL A O 1
ATOM 646 N N . GLY A 1 91 ? 21.138 -25.274 0.374 1.00 98.25 91 GLY A N 1
ATOM 647 C CA . GLY A 1 91 ? 20.660 -26.370 -0.471 1.00 98.25 91 GLY A CA 1
ATOM 648 C C . GLY A 1 91 ? 19.603 -25.926 -1.491 1.00 98.25 91 GLY A C 1
ATOM 649 O O . GLY A 1 91 ? 19.294 -24.738 -1.582 1.00 98.25 91 GLY A O 1
ATOM 650 N N . SER A 1 92 ? 19.074 -26.847 -2.302 1.00 98.44 92 SER A N 1
ATOM 651 C CA . SER A 1 92 ? 18.139 -26.485 -3.383 1.00 98.44 92 SER A CA 1
ATOM 652 C C . SER A 1 92 ? 16.760 -26.068 -2.860 1.00 98.44 92 SER A C 1
ATOM 654 O O . SER A 1 92 ? 16.382 -26.429 -1.745 1.00 98.44 92 SER A O 1
ATOM 656 N N . ASN A 1 93 ? 15.976 -25.370 -3.687 1.00 98.06 93 ASN A N 1
ATOM 657 C CA . ASN A 1 93 ? 14.563 -25.043 -3.426 1.00 98.06 93 ASN A CA 1
ATOM 658 C C . ASN A 1 93 ? 14.358 -24.207 -2.153 1.00 98.06 93 ASN A C 1
ATOM 660 O O . ASN A 1 93 ? 13.543 -24.524 -1.286 1.00 98.06 93 ASN A O 1
ATOM 664 N N . LYS A 1 94 ? 15.140 -23.139 -1.998 1.00 98.38 94 LYS A N 1
ATOM 665 C CA . LYS A 1 94 ? 15.085 -22.283 -0.806 1.00 98.38 94 LYS A CA 1
ATOM 666 C C . LYS A 1 94 ? 14.601 -20.894 -1.160 1.00 98.38 94 LYS A C 1
ATOM 668 O O . LYS A 1 94 ? 15.103 -20.282 -2.093 1.00 98.38 94 LYS A O 1
ATOM 673 N N . THR A 1 95 ? 13.677 -20.370 -0.370 1.00 98.44 95 THR A N 1
ATOM 674 C CA . THR A 1 95 ? 13.442 -18.928 -0.287 1.00 98.44 95 THR A CA 1
ATOM 675 C C . THR A 1 95 ? 13.968 -18.457 1.053 1.00 98.44 95 THR A C 1
ATOM 677 O O . THR A 1 95 ? 13.496 -18.922 2.080 1.00 98.44 95 THR A O 1
ATOM 680 N N . ILE A 1 96 ? 14.929 -17.543 1.059 1.00 98.56 96 ILE A N 1
ATOM 681 C CA . ILE A 1 96 ? 15.469 -16.912 2.261 1.00 98.56 96 ILE A CA 1
ATOM 682 C C . ILE A 1 96 ? 15.062 -15.446 2.213 1.00 98.56 96 ILE A C 1
ATOM 684 O O . ILE A 1 96 ? 15.476 -14.717 1.314 1.00 98.56 96 ILE A O 1
ATOM 688 N N . VAL A 1 97 ? 14.233 -15.011 3.154 1.00 96.12 97 VAL A N 1
ATOM 689 C CA . VAL A 1 97 ? 13.629 -13.679 3.123 1.00 96.12 97 VAL A CA 1
ATOM 690 C C . VAL A 1 97 ? 13.690 -13.011 4.488 1.00 96.12 97 VAL A C 1
ATOM 692 O O . VAL A 1 97 ? 13.400 -13.630 5.508 1.00 96.12 97 VAL A O 1
ATOM 695 N N . GLY A 1 98 ? 14.074 -11.739 4.533 1.00 93.12 98 GLY A N 1
ATOM 696 C CA . GLY A 1 98 ? 14.064 -10.986 5.781 1.00 93.12 98 GLY A CA 1
ATOM 697 C C . GLY A 1 98 ? 12.656 -10.627 6.242 1.00 93.12 98 GLY A C 1
ATOM 698 O O . GLY A 1 98 ? 11.827 -10.166 5.456 1.00 93.12 98 GLY A O 1
ATOM 699 N N . ALA A 1 99 ? 12.411 -10.777 7.542 1.00 82.00 99 ALA A N 1
ATOM 700 C CA . ALA A 1 99 ? 11.174 -10.386 8.209 1.00 82.00 99 ALA A CA 1
ATOM 701 C C . ALA A 1 99 ? 10.910 -8.873 8.150 1.00 82.00 99 ALA A C 1
ATOM 703 O O . ALA A 1 99 ? 9.808 -8.443 8.459 1.00 82.00 99 ALA A O 1
ATOM 704 N N . GLY A 1 100 ? 11.905 -8.057 7.801 1.00 79.00 100 GLY A N 1
ATOM 705 C CA . GLY A 1 100 ? 11.801 -6.606 7.752 1.00 79.00 100 GLY A CA 1
ATOM 706 C C . GLY A 1 100 ? 13.151 -5.930 7.557 1.00 79.00 100 GLY A C 1
ATOM 707 O O . GLY A 1 100 ? 14.174 -6.599 7.441 1.00 79.00 100 GLY A O 1
ATOM 708 N N . VAL A 1 101 ? 13.160 -4.599 7.628 1.00 80.75 101 VAL A N 1
ATOM 709 C CA . VAL A 1 101 ? 14.356 -3.761 7.400 1.00 80.75 101 VAL A CA 1
ATOM 710 C C . VAL A 1 101 ? 15.512 -4.007 8.380 1.00 80.75 101 VAL A C 1
ATOM 712 O O . VAL A 1 101 ? 16.635 -3.577 8.142 1.00 80.75 101 VAL A O 1
ATOM 715 N N . THR A 1 102 ? 15.261 -4.701 9.492 1.00 84.12 102 THR A N 1
ATOM 716 C CA . THR A 1 102 ? 16.289 -5.085 10.472 1.00 84.12 102 THR A CA 1
ATOM 717 C C . THR A 1 102 ? 16.869 -6.477 10.228 1.00 84.12 102 THR A C 1
ATOM 719 O O . THR A 1 102 ? 17.826 -6.849 10.905 1.00 84.12 102 THR A O 1
ATOM 722 N N . ALA A 1 103 ? 16.314 -7.253 9.293 1.00 92.19 103 ALA A N 1
ATOM 723 C CA . ALA A 1 103 ? 16.740 -8.619 9.026 1.00 92.19 103 ALA A CA 1
ATOM 724 C C . ALA A 1 103 ? 18.082 -8.666 8.287 1.00 92.19 103 ALA A C 1
ATOM 726 O O . ALA A 1 103 ? 18.301 -7.932 7.321 1.00 92.19 103 ALA A O 1
ATOM 727 N N . GLY A 1 104 ? 18.982 -9.551 8.704 1.00 97.19 104 GLY A N 1
ATOM 728 C CA . GLY A 1 104 ? 20.271 -9.673 8.040 1.00 97.19 104 GLY A CA 1
ATOM 729 C C . GLY A 1 104 ? 21.134 -10.819 8.526 1.00 97.19 104 GLY A C 1
ATOM 730 O O . GLY A 1 104 ? 20.832 -11.449 9.538 1.00 97.19 104 GLY A O 1
ATOM 731 N N . LEU A 1 105 ? 22.190 -11.095 7.762 1.00 98.62 105 LEU A N 1
ATOM 732 C CA . LEU A 1 105 ? 23.162 -12.146 8.038 1.00 98.62 105 LEU A CA 1
ATOM 733 C C . LEU A 1 105 ? 24.576 -11.562 8.007 1.00 98.62 105 LEU A C 1
ATOM 735 O O . LEU A 1 105 ? 24.936 -10.852 7.068 1.00 98.62 105 LEU A O 1
ATOM 739 N N . SER A 1 106 ? 25.383 -11.890 9.010 1.00 98.19 106 SER A N 1
ATOM 740 C CA . SER A 1 106 ? 26.745 -11.373 9.169 1.00 98.19 106 SER A CA 1
ATOM 741 C C . SER A 1 106 ? 27.727 -12.461 9.623 1.00 98.19 106 SER A C 1
ATOM 743 O O . SER A 1 106 ? 27.371 -13.632 9.779 1.00 98.19 106 SER A O 1
ATOM 745 N N . GLY A 1 107 ? 28.994 -12.092 9.798 1.00 97.56 107 GLY A N 1
ATOM 746 C CA . GLY A 1 107 ? 30.066 -12.953 10.302 1.00 97.56 107 GLY A CA 1
ATOM 747 C C . GLY A 1 107 ? 30.794 -13.738 9.209 1.00 97.56 107 GLY A C 1
ATOM 748 O O . GLY A 1 107 ? 32.014 -13.847 9.248 1.00 97.56 107 GLY A O 1
ATOM 749 N N . GLY A 1 108 ? 30.102 -14.224 8.177 1.00 96.56 108 GLY A N 1
ATOM 750 C CA . GLY A 1 108 ? 30.744 -14.923 7.059 1.00 96.56 108 GLY A CA 1
ATOM 751 C C . GLY A 1 108 ? 29.855 -15.057 5.826 1.00 96.56 108 GLY A C 1
ATOM 752 O O . GLY A 1 108 ? 28.846 -14.367 5.698 1.00 96.56 108 GLY A O 1
ATOM 753 N N . THR A 1 109 ? 30.260 -15.924 4.896 1.00 98.56 109 THR A N 1
ATOM 754 C CA . THR A 1 109 ? 29.633 -16.027 3.572 1.00 98.56 109 THR A CA 1
ATOM 755 C C . THR A 1 109 ? 28.382 -16.905 3.558 1.00 98.56 109 THR A C 1
ATOM 757 O O . THR A 1 109 ? 28.427 -18.084 3.936 1.00 98.56 109 THR A O 1
ATOM 760 N N . LEU A 1 110 ? 27.298 -16.376 2.978 1.00 98.75 110 LEU A N 1
ATOM 761 C CA . LEU A 1 110 ? 26.159 -17.170 2.512 1.00 98.75 110 LEU A CA 1
ATOM 762 C C . LEU A 1 110 ? 26.502 -17.830 1.163 1.00 98.75 110 LEU A C 1
ATOM 764 O O . LEU A 1 110 ? 26.654 -17.154 0.149 1.00 98.75 110 LEU A O 1
ATOM 768 N N . LYS A 1 111 ? 26.647 -19.157 1.133 1.00 98.62 111 LYS A N 1
ATOM 769 C CA . LYS A 1 111 ? 27.113 -19.914 -0.044 1.00 98.62 111 LYS A CA 1
ATOM 770 C C . LYS A 1 111 ? 25.951 -20.623 -0.724 1.00 98.62 111 LYS A C 1
ATOM 772 O O . LYS A 1 111 ? 25.516 -21.683 -0.275 1.00 98.62 111 LYS A O 1
ATOM 777 N N . VAL A 1 112 ? 25.472 -20.070 -1.833 1.00 98.56 112 VAL A N 1
ATOM 778 C CA . VAL A 1 112 ? 24.427 -20.675 -2.666 1.00 98.56 112 VAL A CA 1
ATOM 779 C C . VAL A 1 112 ? 25.085 -21.623 -3.663 1.00 98.56 112 VAL A C 1
ATOM 781 O O . VAL A 1 112 ? 25.627 -21.200 -4.681 1.00 98.56 112 VAL A O 1
ATOM 784 N N . ARG A 1 113 ? 25.077 -22.921 -3.341 1.00 95.75 113 ARG A N 1
ATOM 785 C CA . ARG A 1 113 ? 25.751 -23.976 -4.127 1.00 95.75 113 ARG A CA 1
ATOM 786 C C . ARG A 1 113 ? 24.804 -24.932 -4.840 1.00 95.75 113 ARG A C 1
ATOM 788 O O . ARG A 1 113 ? 25.230 -25.942 -5.391 1.00 95.75 113 ARG A O 1
ATOM 795 N N . SER A 1 114 ? 23.522 -24.610 -4.787 1.00 97.44 114 SER A N 1
ATOM 796 C CA . SER A 1 114 ? 22.429 -25.485 -5.185 1.00 97.44 114 SER A CA 1
ATOM 797 C C . SER A 1 114 ? 21.371 -24.677 -5.929 1.00 97.44 114 SER A C 1
ATOM 799 O O . SER A 1 114 ? 21.393 -23.446 -5.903 1.00 97.44 114 SER A O 1
ATOM 801 N N . ASN A 1 115 ? 20.463 -25.362 -6.620 1.00 98.50 115 ASN A N 1
ATOM 802 C CA . ASN A 1 115 ? 19.596 -24.730 -7.613 1.00 98.50 115 ASN A CA 1
ATOM 803 C C . ASN A 1 115 ? 18.289 -24.202 -7.014 1.00 98.50 115 ASN A C 1
ATOM 805 O O . ASN A 1 115 ? 17.844 -24.669 -5.966 1.00 98.50 115 ASN A O 1
ATOM 809 N N . ASN A 1 116 ? 17.628 -23.304 -7.745 1.00 98.56 116 ASN A N 1
ATOM 810 C CA . ASN A 1 116 ? 16.301 -22.793 -7.413 1.00 98.56 116 ASN A CA 1
ATOM 811 C C . ASN A 1 116 ? 16.267 -22.097 -6.041 1.00 98.56 116 ASN A C 1
ATOM 813 O O . ASN A 1 116 ? 15.671 -22.591 -5.080 1.00 98.56 116 ASN A O 1
ATOM 817 N N . VAL A 1 117 ? 16.960 -20.961 -5.938 1.00 98.88 117 VAL A N 1
ATOM 818 C CA . VAL A 1 117 ? 17.117 -20.226 -4.676 1.00 98.88 117 VAL A CA 1
ATOM 819 C C . VAL A 1 117 ? 16.702 -18.767 -4.831 1.00 98.88 117 VAL A C 1
ATOM 821 O O . VAL A 1 117 ? 17.157 -18.076 -5.737 1.00 98.88 117 VAL A O 1
ATOM 824 N N . ILE A 1 118 ? 15.870 -18.284 -3.909 1.00 98.81 118 ILE A N 1
ATOM 825 C CA . ILE A 1 118 ? 15.513 -16.872 -3.766 1.00 98.81 118 ILE A CA 1
ATOM 826 C C . ILE A 1 118 ? 16.160 -16.332 -2.490 1.00 98.81 118 ILE A C 1
ATOM 828 O O . ILE A 1 118 ? 16.011 -16.928 -1.425 1.00 98.81 118 ILE A O 1
ATOM 832 N N . VAL A 1 119 ? 16.844 -15.193 -2.580 1.00 98.81 119 VAL A N 1
ATOM 833 C CA . VAL A 1 119 ? 17.366 -14.433 -1.436 1.00 98.81 119 VAL A CA 1
ATOM 834 C C . VAL A 1 119 ? 16.802 -13.023 -1.505 1.00 98.81 119 VAL A C 1
ATOM 836 O O . VAL A 1 119 ? 16.990 -12.331 -2.504 1.00 98.81 119 VAL A O 1
ATOM 839 N N . GLN A 1 120 ? 16.088 -12.597 -0.464 1.00 97.69 120 GLN A N 1
ATOM 840 C CA . GLN A 1 120 ? 15.335 -11.353 -0.510 1.00 97.69 120 GLN A CA 1
ATOM 841 C C . GLN A 1 120 ? 15.364 -10.555 0.794 1.00 97.69 120 GLN A C 1
ATOM 843 O O . GLN A 1 120 ? 15.191 -11.111 1.872 1.00 97.69 120 GLN A O 1
ATOM 848 N N . ASN A 1 121 ? 15.427 -9.224 0.688 1.00 94.69 121 ASN A N 1
ATOM 849 C CA . ASN A 1 121 ? 15.147 -8.310 1.806 1.00 94.69 121 ASN A CA 1
ATOM 850 C C . ASN A 1 121 ? 16.046 -8.538 3.029 1.00 94.69 121 ASN A C 1
ATOM 852 O O . ASN A 1 121 ? 15.572 -8.625 4.155 1.00 94.69 121 ASN A O 1
ATOM 856 N N . LEU A 1 122 ? 17.348 -8.695 2.792 1.00 97.88 122 LEU A N 1
ATOM 857 C CA . LEU A 1 122 ? 18.345 -8.920 3.838 1.00 97.88 122 LEU A CA 1
ATOM 858 C C . LEU A 1 122 ? 19.458 -7.891 3.754 1.00 97.88 122 LEU A C 1
ATOM 860 O O . LEU A 1 122 ? 19.903 -7.543 2.660 1.00 97.88 122 LEU A O 1
ATOM 864 N N . THR A 1 123 ? 19.960 -7.479 4.911 1.00 98.25 123 THR A N 1
ATOM 865 C CA . THR A 1 123 ? 21.285 -6.868 5.020 1.00 98.25 123 THR A CA 1
ATOM 866 C C . THR A 1 123 ? 22.325 -7.976 5.190 1.00 98.25 123 THR A C 1
ATOM 868 O O . THR A 1 123 ? 22.218 -8.786 6.102 1.00 98.25 123 THR A O 1
ATOM 871 N N . LEU A 1 124 ? 23.298 -8.055 4.291 1.00 98.69 124 LEU A N 1
ATOM 872 C CA . LEU A 1 124 ? 24.332 -9.082 4.226 1.00 98.69 124 LEU A CA 1
ATOM 873 C C . LEU A 1 124 ? 25.692 -8.428 4.471 1.00 98.69 124 LEU A C 1
ATOM 875 O O . LEU A 1 124 ? 26.124 -7.564 3.704 1.00 98.69 124 LEU A O 1
ATOM 879 N N . GLY A 1 125 ? 26.349 -8.856 5.542 1.00 95.88 125 GLY A N 1
ATOM 880 C CA . GLY A 1 125 ? 27.611 -8.306 6.016 1.00 95.88 125 GLY A CA 1
ATOM 881 C C . GLY A 1 125 ? 27.507 -7.627 7.392 1.00 95.88 125 GLY A C 1
ATOM 882 O O . GLY A 1 125 ? 26.407 -7.477 7.926 1.00 95.88 125 GLY A O 1
ATOM 883 N N . PRO A 1 126 ? 28.642 -7.261 8.017 1.00 97.62 126 PRO A N 1
ATOM 884 C CA . PRO A 1 126 ? 30.019 -7.535 7.586 1.00 97.62 126 PRO A CA 1
ATOM 885 C C . PRO A 1 126 ? 30.321 -9.041 7.514 1.00 97.62 126 PRO A C 1
ATOM 887 O O . PRO A 1 126 ? 29.736 -9.817 8.273 1.00 97.62 126 PRO A O 1
ATOM 890 N N . ALA A 1 127 ? 31.208 -9.464 6.609 1.00 96.94 127 ALA A N 1
ATOM 891 C CA . ALA A 1 127 ? 31.480 -10.884 6.350 1.00 96.94 127 ALA A CA 1
ATOM 892 C C . ALA A 1 127 ? 32.978 -11.195 6.196 1.00 96.94 127 ALA A C 1
ATOM 894 O O . ALA A 1 127 ? 33.703 -10.477 5.505 1.00 96.94 127 ALA A O 1
ATOM 895 N N . GLU A 1 128 ? 33.427 -12.306 6.791 1.00 94.69 128 GLU A N 1
ATOM 896 C CA . GLU A 1 128 ? 34.736 -12.914 6.520 1.00 94.69 128 GLU A CA 1
ATOM 897 C C . GLU A 1 128 ? 34.677 -13.764 5.234 1.00 94.69 128 GLU A C 1
ATOM 899 O O . GLU A 1 128 ? 34.341 -14.951 5.257 1.00 94.69 128 GLU A O 1
ATOM 904 N N . GLY A 1 129 ? 34.987 -13.132 4.103 1.00 95.81 129 GLY A N 1
ATOM 905 C CA . GLY A 1 129 ? 34.857 -13.664 2.744 1.00 95.81 129 GLY A CA 1
ATOM 906 C C . GLY A 1 129 ? 33.913 -12.804 1.914 1.00 95.81 129 GLY A C 1
ATOM 907 O O . GLY A 1 129 ? 33.801 -11.602 2.167 1.00 95.81 129 GLY A O 1
ATOM 908 N N . ASP A 1 130 ? 33.227 -13.424 0.954 1.00 98.12 130 ASP A N 1
ATOM 909 C CA . ASP A 1 130 ? 32.148 -12.755 0.234 1.00 98.12 130 ASP A CA 1
ATOM 910 C C . ASP A 1 130 ? 30.922 -12.593 1.146 1.00 98.12 130 ASP A C 1
ATOM 912 O O . ASP A 1 130 ? 30.693 -13.453 2.001 1.00 98.12 130 ASP A O 1
ATOM 916 N N . ALA A 1 131 ? 30.089 -11.559 0.974 1.00 98.50 131 ALA A N 1
ATOM 917 C CA . ALA A 1 131 ? 28.817 -11.511 1.713 1.00 98.50 131 ALA A CA 1
ATOM 918 C C . ALA A 1 131 ? 27.833 -12.580 1.186 1.00 98.50 131 ALA A C 1
ATOM 920 O O . ALA A 1 131 ? 27.165 -13.267 1.964 1.00 98.50 131 ALA A O 1
ATOM 921 N N . ILE A 1 132 ? 27.815 -12.799 -0.134 1.00 98.75 132 ILE A N 1
ATOM 922 C CA . ILE A 1 132 ? 27.166 -13.951 -0.772 1.00 98.75 132 ILE A CA 1
ATOM 923 C C . ILE A 1 132 ? 28.004 -14.483 -1.947 1.00 98.75 132 ILE A C 1
ATOM 925 O O . ILE A 1 132 ? 28.478 -13.714 -2.784 1.00 98.75 132 ILE A O 1
ATOM 929 N N . GLU A 1 133 ? 28.138 -15.808 -2.046 1.00 98.75 133 GLU A N 1
ATOM 930 C CA . GLU A 1 133 ? 28.762 -16.494 -3.188 1.00 98.75 133 GLU A CA 1
ATOM 931 C C . GLU A 1 133 ? 27.756 -17.473 -3.814 1.00 98.75 133 GLU A C 1
ATOM 933 O O . GLU A 1 133 ? 27.350 -18.449 -3.179 1.00 98.75 133 GLU A O 1
ATOM 938 N N . VAL A 1 134 ? 27.379 -17.239 -5.071 1.00 98.88 134 VAL A N 1
ATOM 939 C CA . VAL A 1 134 ? 26.629 -18.178 -5.917 1.00 98.88 134 VAL A CA 1
ATOM 940 C C . VAL A 1 134 ? 27.638 -18.999 -6.718 1.00 98.88 134 VAL A C 1
ATOM 942 O O . VAL A 1 134 ? 28.404 -18.445 -7.505 1.00 98.88 134 VAL A O 1
ATOM 945 N N . SER A 1 135 ? 27.692 -20.310 -6.490 1.00 98.31 135 SER A N 1
ATOM 946 C CA . SER A 1 135 ? 28.816 -21.155 -6.916 1.00 98.31 135 SER A CA 1
ATOM 947 C C . SER A 1 135 ? 28.319 -22.516 -7.400 1.00 98.31 135 SER A C 1
ATOM 949 O O . SER A 1 135 ? 27.904 -23.338 -6.589 1.00 98.31 135 SER A O 1
ATOM 951 N N . GLY A 1 136 ? 28.337 -22.768 -8.711 1.00 98.44 136 GLY A N 1
ATOM 952 C CA . GLY A 1 136 ? 27.766 -23.988 -9.306 1.00 98.44 136 GLY A CA 1
ATOM 953 C C . GLY A 1 136 ? 26.240 -24.061 -9.308 1.00 98.44 136 GLY A C 1
ATOM 954 O O . GLY A 1 136 ? 25.691 -25.122 -9.594 1.00 98.44 136 GLY A O 1
ATOM 955 N N . ALA A 1 137 ? 25.554 -22.962 -8.990 1.00 98.56 137 ALA A N 1
ATOM 956 C CA . ALA A 1 137 ? 24.107 -22.929 -8.809 1.00 98.56 137 ALA A CA 1
ATOM 957 C C . ALA A 1 137 ? 23.374 -22.379 -10.037 1.00 98.56 137 ALA A C 1
ATOM 959 O O . ALA A 1 137 ? 23.859 -21.476 -10.721 1.00 98.56 137 ALA A O 1
ATOM 960 N N . LYS A 1 138 ? 22.168 -22.892 -10.287 1.00 98.75 138 LYS A N 1
ATOM 961 C CA . LYS A 1 138 ? 21.283 -22.439 -11.364 1.00 98.75 138 LYS A CA 1
ATOM 962 C C . LYS A 1 138 ? 19.962 -21.914 -10.831 1.00 98.75 138 LYS A C 1
ATOM 964 O O . LYS A 1 138 ? 19.476 -22.425 -9.822 1.00 98.75 138 LYS A O 1
ATOM 969 N N . ASN A 1 139 ? 19.357 -20.965 -11.546 1.00 98.81 139 ASN A N 1
ATOM 970 C CA . ASN A 1 139 ? 18.052 -20.392 -11.199 1.00 98.81 139 ASN A CA 1
ATOM 971 C C . ASN A 1 139 ? 18.089 -19.750 -9.810 1.00 98.81 139 ASN A C 1
ATOM 973 O O . ASN A 1 139 ? 17.563 -20.284 -8.831 1.00 98.81 139 ASN A O 1
ATOM 977 N N . VAL A 1 140 ? 18.795 -18.623 -9.723 1.00 98.94 140 VAL A N 1
ATOM 978 C CA . VAL A 1 140 ? 18.984 -17.888 -8.469 1.00 98.94 140 VAL A CA 1
ATOM 979 C C . VAL A 1 140 ? 18.476 -16.462 -8.626 1.00 98.94 140 VAL A C 1
ATOM 981 O O . VAL A 1 140 ? 18.873 -15.752 -9.550 1.00 98.94 140 VAL A O 1
ATOM 984 N N . PHE A 1 141 ? 17.622 -16.030 -7.702 1.00 98.88 141 PHE A N 1
ATOM 985 C CA . PHE A 1 141 ? 17.071 -14.681 -7.673 1.00 98.88 141 PHE A CA 1
ATOM 986 C C . PHE A 1 141 ? 17.443 -13.978 -6.370 1.00 98.88 141 PHE A C 1
ATOM 988 O O . PHE A 1 141 ? 17.050 -14.402 -5.287 1.00 98.88 141 PHE A O 1
ATOM 995 N N . ILE A 1 142 ? 18.217 -12.904 -6.475 1.00 98.94 142 ILE A N 1
ATOM 996 C CA . ILE A 1 142 ? 18.683 -12.102 -5.346 1.00 98.94 142 ILE A CA 1
ATOM 997 C C . ILE A 1 142 ? 18.069 -10.720 -5.495 1.00 98.94 142 ILE A C 1
ATOM 999 O O . ILE A 1 142 ? 18.375 -10.025 -6.463 1.00 98.94 142 ILE A O 1
ATOM 1003 N N . THR A 1 143 ? 17.214 -10.305 -4.561 1.00 98.50 143 THR A N 1
ATOM 1004 C CA . THR A 1 143 ? 16.539 -9.013 -4.692 1.00 98.50 143 THR A CA 1
ATOM 1005 C C . THR A 1 143 ? 16.339 -8.260 -3.389 1.00 98.50 143 THR A C 1
ATOM 1007 O O . THR A 1 143 ? 16.180 -8.856 -2.328 1.00 98.50 143 THR A O 1
ATOM 1010 N N . LYS A 1 144 ? 16.315 -6.925 -3.439 1.00 96.38 144 LYS A N 1
ATOM 1011 C CA . LYS A 1 144 ? 16.064 -6.082 -2.250 1.00 96.38 144 LYS A CA 1
ATOM 1012 C C . LYS A 1 144 ? 17.064 -6.337 -1.116 1.00 96.38 144 LYS A C 1
ATOM 1014 O O . LYS A 1 144 ? 16.727 -6.207 0.053 1.00 96.38 144 LYS A O 1
ATOM 1019 N N . CYS A 1 145 ? 18.298 -6.720 -1.435 1.00 98.69 145 CYS A N 1
ATOM 1020 C CA . CYS A 1 145 ? 19.340 -6.961 -0.439 1.00 98.69 145 CYS A CA 1
ATOM 1021 C C . CYS A 1 145 ? 20.295 -5.774 -0.331 1.00 98.69 145 CYS A C 1
ATOM 1023 O O . CYS A 1 145 ? 20.619 -5.127 -1.324 1.00 98.69 145 CYS A O 1
ATOM 1025 N N . SER A 1 146 ? 20.766 -5.499 0.878 1.00 98.62 146 SER A N 1
ATOM 1026 C CA . SER A 1 146 ? 21.877 -4.583 1.134 1.00 98.62 146 SER A CA 1
ATOM 1027 C C . SER A 1 146 ? 23.135 -5.407 1.390 1.00 98.62 146 SER A C 1
ATOM 1029 O O . SER A 1 146 ? 23.086 -6.309 2.212 1.00 98.62 146 SER A O 1
ATOM 1031 N N . PHE A 1 147 ? 24.252 -5.106 0.736 1.00 98.75 147 PHE A N 1
ATOM 1032 C CA . PHE A 1 147 ? 25.538 -5.775 0.933 1.00 98.75 147 PHE A CA 1
ATOM 1033 C C . PHE A 1 147 ? 26.572 -4.772 1.425 1.00 98.75 147 PHE A C 1
ATOM 1035 O O . PHE A 1 147 ? 26.743 -3.730 0.780 1.00 98.75 147 PHE A O 1
ATOM 1042 N N . HIS A 1 148 ? 27.276 -5.091 2.514 1.00 98.19 148 HIS A N 1
ATOM 1043 C CA . HIS A 1 148 ? 28.334 -4.216 3.006 1.00 98.19 148 HIS A CA 1
ATOM 1044 C C . HIS A 1 148 ? 29.489 -4.905 3.733 1.00 98.19 148 HIS A C 1
ATOM 1046 O O . HIS A 1 148 ? 29.345 -5.984 4.297 1.00 98.19 148 HIS A O 1
ATOM 1052 N N . ASP A 1 149 ? 30.644 -4.233 3.729 1.00 97.50 149 ASP A N 1
ATOM 1053 C CA . ASP A 1 149 ? 31.812 -4.528 4.571 1.00 97.50 149 ASP A CA 1
ATOM 1054 C C . ASP A 1 149 ? 32.270 -6.004 4.572 1.00 97.50 149 ASP A C 1
ATOM 1056 O O . ASP A 1 149 ? 32.610 -6.570 5.614 1.00 97.50 149 ASP A O 1
ATOM 1060 N N . SER A 1 150 ? 32.298 -6.634 3.394 1.00 96.50 150 SER A N 1
ATOM 1061 C CA . SER A 1 150 ? 32.925 -7.944 3.173 1.00 96.50 150 SER A CA 1
ATOM 1062 C C . SER A 1 150 ? 34.451 -7.829 3.120 1.00 96.50 150 SER A C 1
ATOM 1064 O O . SER A 1 150 ? 34.982 -6.865 2.571 1.00 96.50 150 SER A O 1
ATOM 1066 N N . SER A 1 151 ? 35.181 -8.823 3.629 1.00 96.81 151 SER A N 1
ATOM 1067 C CA . SER A 1 151 ? 36.646 -8.840 3.492 1.00 96.81 151 SER A CA 1
ATOM 1068 C C . SER A 1 151 ? 37.121 -9.181 2.071 1.00 96.81 151 SER A C 1
ATOM 1070 O O . SER A 1 151 ? 38.276 -8.904 1.739 1.00 96.81 151 SER A O 1
ATOM 1072 N N . ASP A 1 152 ? 36.255 -9.806 1.265 1.00 95.31 152 ASP A N 1
ATOM 1073 C CA . ASP A 1 152 ? 36.458 -10.094 -0.163 1.00 95.31 152 ASP A CA 1
ATOM 1074 C C . ASP A 1 152 ? 35.365 -9.386 -1.002 1.00 95.31 152 ASP A C 1
ATOM 1076 O O . ASP A 1 152 ? 35.216 -8.166 -0.873 1.00 95.31 152 ASP A O 1
ATOM 1080 N N . GLU A 1 153 ? 34.564 -10.079 -1.818 1.00 97.19 153 GLU A N 1
ATOM 1081 C CA . GLU A 1 153 ? 33.542 -9.447 -2.669 1.00 97.19 153 GLU A CA 1
ATOM 1082 C C . GLU A 1 153 ? 32.172 -9.316 -1.985 1.00 97.19 153 GLU A C 1
ATOM 1084 O O . GLU A 1 153 ? 31.751 -10.157 -1.199 1.00 97.19 153 GLU A O 1
ATOM 1089 N N . LEU A 1 154 ? 31.381 -8.299 -2.328 1.00 98.62 154 LEU A N 1
ATOM 1090 C CA . LEU A 1 154 ? 30.013 -8.224 -1.799 1.00 98.62 154 LEU A CA 1
ATOM 1091 C C . LEU A 1 154 ? 29.114 -9.355 -2.348 1.00 98.62 154 LEU A C 1
ATOM 1093 O O . LEU A 1 154 ? 28.454 -10.047 -1.574 1.00 98.62 154 LEU A O 1
ATOM 1097 N N . CYS A 1 155 ? 29.080 -9.570 -3.667 1.00 98.75 155 CYS A N 1
ATOM 1098 C CA . CYS A 1 155 ? 28.236 -10.598 -4.290 1.00 98.75 155 CYS A CA 1
ATOM 1099 C C . CYS A 1 155 ? 28.898 -11.210 -5.530 1.00 98.75 155 CYS A C 1
ATOM 1101 O O . CYS A 1 155 ? 29.059 -10.531 -6.544 1.00 98.75 155 CYS A O 1
ATOM 1103 N N . SER A 1 156 ? 29.227 -12.502 -5.480 1.00 98.69 156 SER A N 1
ATOM 1104 C CA . SER A 1 156 ? 29.870 -13.206 -6.599 1.00 98.69 156 SER A CA 1
ATOM 1105 C C . SER A 1 156 ? 28.985 -14.293 -7.212 1.00 98.69 156 SER A C 1
ATOM 1107 O O . SER A 1 156 ? 28.284 -15.011 -6.504 1.00 98.69 156 SER A O 1
ATOM 1109 N N . VAL A 1 157 ? 29.070 -14.460 -8.535 1.00 98.88 157 VAL A N 1
ATOM 1110 C CA . VAL A 1 157 ? 28.449 -15.539 -9.323 1.00 98.88 157 VAL A CA 1
ATOM 1111 C C . VAL A 1 157 ? 29.542 -16.267 -10.099 1.00 98.88 157 VAL A C 1
ATOM 1113 O O . VAL A 1 157 ? 30.157 -15.717 -11.010 1.00 98.88 157 VAL A O 1
ATOM 1116 N N . VAL A 1 158 ? 29.855 -17.497 -9.711 1.00 98.69 158 VAL A N 1
ATOM 1117 C CA . VAL A 1 158 ? 31.094 -18.175 -10.116 1.00 98.69 158 VAL A CA 1
ATOM 1118 C C . VAL A 1 158 ? 30.867 -19.658 -10.390 1.00 98.69 158 VAL A C 1
ATOM 1120 O O . VAL A 1 158 ? 29.820 -20.208 -10.049 1.00 98.69 158 VAL A O 1
ATOM 1123 N N . ARG A 1 159 ? 31.874 -20.322 -10.970 1.00 97.75 159 ARG A N 1
ATOM 1124 C CA . ARG A 1 159 ? 31.942 -21.787 -11.112 1.00 97.75 159 ARG A CA 1
ATOM 1125 C C . ARG A 1 159 ? 30.713 -22.372 -11.785 1.00 97.75 159 ARG A C 1
ATOM 1127 O O . ARG A 1 159 ? 29.978 -23.113 -11.156 1.00 97.75 159 ARG A O 1
ATOM 1134 N N . GLU A 1 160 ? 30.492 -22.036 -13.045 1.00 98.31 160 GLU A N 1
ATOM 1135 C CA . GLU A 1 160 ? 29.420 -22.611 -13.862 1.00 98.31 160 GLU A CA 1
ATOM 1136 C C . GLU A 1 160 ? 28.003 -22.289 -13.369 1.00 98.31 160 GLU A C 1
ATOM 1138 O O . GLU A 1 160 ? 27.038 -22.904 -13.830 1.00 98.31 160 GLU A O 1
ATOM 1143 N N . SER A 1 161 ? 27.867 -21.316 -12.460 1.00 98.81 161 SER A N 1
ATOM 1144 C CA . SER A 1 161 ? 26.559 -20.781 -12.093 1.00 98.81 161 SER A CA 1
ATOM 1145 C C . SER A 1 161 ? 25.858 -20.213 -13.322 1.00 98.81 161 SER A C 1
ATOM 1147 O O . SER A 1 161 ? 26.507 -19.712 -14.243 1.00 98.81 161 SER A O 1
ATOM 1149 N N . ASP A 1 162 ? 24.533 -20.297 -13.354 1.00 98.81 162 ASP A N 1
ATOM 1150 C CA . ASP A 1 162 ? 23.779 -19.892 -14.536 1.00 98.81 162 ASP A CA 1
ATOM 1151 C C . ASP A 1 162 ? 22.347 -19.462 -14.214 1.00 98.81 162 ASP A C 1
ATOM 1153 O O . ASP A 1 162 ? 21.796 -19.838 -13.182 1.00 98.81 162 ASP A O 1
ATOM 1157 N N . PHE A 1 163 ? 21.721 -18.689 -15.099 1.00 98.88 163 PHE A N 1
ATOM 1158 C CA . PHE A 1 163 ? 20.341 -18.216 -14.918 1.00 98.88 163 PHE A CA 1
ATOM 1159 C C . PHE A 1 163 ? 20.137 -17.457 -13.597 1.00 98.88 163 PHE A C 1
ATOM 1161 O O . PHE A 1 163 ? 19.308 -17.823 -12.760 1.00 98.88 163 PHE A O 1
ATOM 1168 N N . VAL A 1 164 ? 20.941 -16.412 -13.387 1.00 98.94 164 VAL A N 1
ATOM 1169 C CA . VAL A 1 164 ? 20.940 -15.624 -12.146 1.00 98.94 164 VAL A CA 1
ATOM 1170 C C . VAL A 1 164 ? 20.375 -14.231 -12.398 1.00 98.94 164 VAL A C 1
ATOM 1172 O O . VAL A 1 164 ? 20.639 -13.613 -13.427 1.00 98.94 164 VAL A O 1
ATOM 1175 N N . THR A 1 165 ? 19.601 -13.696 -11.459 1.00 98.94 165 THR A N 1
ATOM 1176 C CA . THR A 1 165 ? 19.190 -12.287 -11.478 1.00 98.94 165 THR A CA 1
ATOM 1177 C C . THR A 1 165 ? 19.440 -11.633 -10.129 1.00 98.94 165 THR A C 1
ATOM 1179 O O . THR A 1 165 ? 19.062 -12.168 -9.090 1.00 98.94 165 THR A O 1
ATOM 1182 N N . ILE A 1 166 ? 20.120 -10.486 -10.163 1.00 98.94 166 ILE A N 1
ATOM 1183 C CA . ILE A 1 166 ? 20.446 -9.649 -9.009 1.00 98.94 166 ILE A CA 1
ATOM 1184 C C . ILE A 1 166 ? 19.758 -8.305 -9.223 1.00 98.94 166 ILE A C 1
ATOM 1186 O O . ILE A 1 166 ? 20.151 -7.549 -10.117 1.00 98.94 166 ILE A O 1
ATOM 1190 N N . SER A 1 167 ? 18.731 -8.000 -8.435 1.00 98.62 167 SER A N 1
ATOM 1191 C CA . SER A 1 167 ? 17.907 -6.818 -8.674 1.00 98.62 167 SER A CA 1
ATOM 1192 C C . SER A 1 167 ? 17.592 -6.000 -7.439 1.00 98.62 167 SER A C 1
ATOM 1194 O O . SER A 1 167 ? 17.459 -6.528 -6.344 1.00 98.62 167 SER A O 1
ATOM 1196 N N . TRP A 1 168 ? 17.437 -4.686 -7.591 1.00 98.38 168 TRP A N 1
ATOM 1197 C CA . TRP A 1 168 ? 17.060 -3.815 -6.472 1.00 98.38 168 TRP A CA 1
ATOM 1198 C C . TRP A 1 168 ? 17.960 -3.971 -5.232 1.00 98.38 168 TRP A C 1
ATOM 1200 O O . TRP A 1 168 ? 17.489 -3.841 -4.103 1.00 98.38 168 TRP A O 1
ATOM 1210 N N . CYS A 1 169 ? 19.246 -4.274 -5.409 1.00 98.88 169 CYS A N 1
ATOM 1211 C CA . CYS A 1 169 ? 20.187 -4.452 -4.307 1.00 98.88 169 CYS A CA 1
ATOM 1212 C C . CYS A 1 169 ? 21.064 -3.213 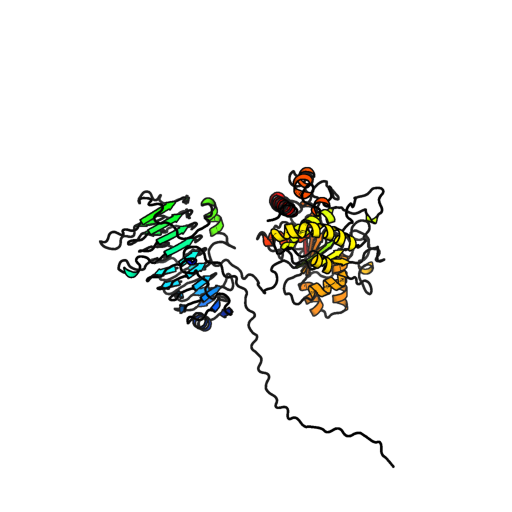-4.102 1.00 98.88 169 CYS A C 1
ATOM 1214 O O . CYS A 1 169 ? 21.457 -2.569 -5.073 1.00 98.88 169 CYS A O 1
ATOM 1216 N N . LYS A 1 170 ? 21.400 -2.886 -2.850 1.00 98.69 170 LYS A N 1
ATOM 1217 C CA . LYS A 1 170 ? 22.353 -1.820 -2.501 1.00 98.69 170 LYS A CA 1
ATOM 1218 C C . LYS A 1 170 ? 23.711 -2.432 -2.157 1.00 98.69 170 LYS A C 1
ATOM 1220 O O . LYS A 1 170 ? 23.780 -3.338 -1.338 1.00 98.69 170 LYS A O 1
ATOM 1225 N N . PHE A 1 171 ? 24.783 -1.903 -2.730 1.00 98.88 171 PHE A N 1
ATOM 1226 C CA . PHE A 1 171 ? 26.172 -2.293 -2.492 1.00 98.88 171 PHE A CA 1
ATOM 1227 C C . PHE A 1 171 ? 26.933 -1.093 -1.938 1.00 98.88 171 PHE A C 1
ATOM 1229 O O . PHE A 1 171 ? 26.958 -0.046 -2.587 1.00 98.88 171 PHE A O 1
ATOM 1236 N N . TYR A 1 172 ? 27.541 -1.222 -0.761 1.00 98.62 172 TYR A N 1
ATOM 1237 C CA . TYR A 1 172 ? 28.295 -0.133 -0.138 1.00 98.62 172 TYR A CA 1
ATOM 1238 C C . TYR A 1 172 ? 29.365 -0.655 0.822 1.00 98.62 172 TYR A C 1
ATOM 1240 O O . TYR A 1 172 ? 29.378 -1.824 1.182 1.00 98.62 172 TYR A O 1
ATOM 1248 N N . PHE A 1 173 ? 30.286 0.211 1.223 1.00 98.38 173 PHE A N 1
ATOM 1249 C CA . PHE A 1 173 ? 31.221 -0.050 2.312 1.00 98.38 173 PHE A CA 1
ATOM 1250 C C . PHE A 1 173 ? 31.220 1.152 3.244 1.00 98.38 173 PHE A C 1
ATOM 1252 O O . PHE A 1 173 ? 31.632 2.241 2.838 1.00 98.38 173 PHE A O 1
ATOM 1259 N N . ASP A 1 174 ? 30.837 0.939 4.500 1.00 95.38 174 ASP A N 1
ATOM 1260 C CA . ASP A 1 174 ? 31.016 1.946 5.546 1.00 95.38 174 ASP A CA 1
ATOM 1261 C C . ASP A 1 174 ? 32.503 2.066 5.908 1.00 95.38 174 ASP A C 1
ATOM 1263 O O . ASP A 1 174 ? 32.993 3.140 6.268 1.00 95.38 174 ASP A O 1
ATOM 1267 N N . LYS A 1 175 ? 33.252 0.959 5.783 1.00 94.44 175 LYS A N 1
ATOM 1268 C CA . LYS A 1 175 ? 34.682 0.868 6.112 1.00 94.44 175 LYS A CA 1
ATOM 1269 C C . LYS A 1 175 ? 35.498 0.372 4.911 1.00 94.44 175 LYS A C 1
ATOM 1271 O O . LYS A 1 175 ? 36.046 -0.731 4.937 1.00 94.44 175 LYS A O 1
ATOM 1276 N N . PRO A 1 176 ? 35.635 1.180 3.844 1.00 93.56 176 PRO A N 1
ATOM 1277 C CA . PRO A 1 176 ? 36.283 0.741 2.615 1.00 93.56 176 PRO A CA 1
ATOM 1278 C C . PRO A 1 176 ? 37.783 0.467 2.805 1.00 93.56 176 PRO A C 1
ATOM 1280 O O . PRO A 1 176 ? 38.558 1.339 3.199 1.00 93.56 176 PRO A O 1
ATOM 1283 N N . HIS A 1 177 ? 38.234 -0.722 2.406 1.00 94.12 177 HIS A N 1
ATOM 1284 C CA . HIS A 1 177 ? 39.637 -1.152 2.447 1.00 94.12 177 HIS A CA 1
ATOM 1285 C C . HIS A 1 177 ? 40.224 -1.421 1.052 1.00 94.12 177 HIS A C 1
ATOM 1287 O O . HIS A 1 177 ? 39.60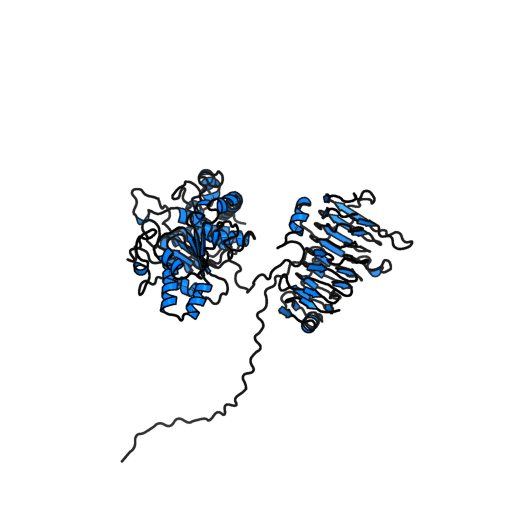8 -1.109 0.032 1.00 94.12 177 HIS A O 1
ATOM 1293 N N . GLY A 1 178 ? 41.451 -1.947 0.961 1.00 93.56 178 GLY A N 1
ATOM 1294 C CA . GLY A 1 178 ? 42.145 -2.193 -0.316 1.00 93.56 178 GLY A CA 1
ATOM 1295 C C . GLY A 1 178 ? 41.378 -3.093 -1.297 1.00 93.56 178 GLY A C 1
ATOM 1296 O O . GLY A 1 178 ? 41.476 -2.877 -2.502 1.00 93.56 178 GLY A O 1
ATOM 1297 N N . HIS A 1 179 ? 40.573 -4.023 -0.776 1.00 94.56 179 HIS A N 1
ATOM 1298 C CA . HIS A 1 179 ? 39.766 -4.983 -1.540 1.00 94.56 179 HIS A CA 1
ATOM 1299 C C . HIS A 1 179 ? 38.251 -4.699 -1.482 1.00 94.56 179 HIS A C 1
ATOM 1301 O O . HIS A 1 179 ? 37.457 -5.619 -1.521 1.00 94.56 179 HIS A O 1
ATOM 1307 N N . ALA A 1 180 ? 37.820 -3.444 -1.300 1.00 96.88 180 ALA A N 1
ATOM 1308 C CA . ALA A 1 180 ? 36.391 -3.122 -1.168 1.00 96.88 180 ALA A CA 1
ATOM 1309 C C . ALA A 1 180 ? 35.678 -3.198 -2.533 1.00 96.88 180 ALA A C 1
ATOM 1311 O O . ALA A 1 180 ? 35.515 -2.178 -3.207 1.00 96.88 180 ALA A O 1
ATOM 1312 N N . PHE A 1 181 ? 35.343 -4.403 -2.990 1.00 98.00 181 PHE A N 1
ATOM 1313 C CA . PHE A 1 181 ? 34.843 -4.670 -4.338 1.00 98.00 181 PHE A CA 1
ATOM 1314 C C . PHE A 1 181 ? 33.423 -5.247 -4.340 1.00 98.00 181 PHE A C 1
ATOM 1316 O O . PHE A 1 181 ? 32.959 -5.830 -3.365 1.00 98.00 181 PHE A O 1
ATOM 1323 N N . GLY A 1 182 ? 32.693 -4.983 -5.426 1.00 97.88 182 GLY A N 1
ATOM 1324 C CA . GLY A 1 182 ? 31.269 -5.287 -5.511 1.00 97.88 182 GLY A CA 1
ATOM 1325 C C . GLY A 1 182 ? 30.932 -6.738 -5.856 1.00 97.88 182 GLY A C 1
ATOM 1326 O O . GLY A 1 182 ? 29.864 -7.195 -5.458 1.00 97.88 182 GLY A O 1
ATOM 1327 N N . GLY A 1 183 ? 31.774 -7.460 -6.597 1.00 96.94 183 GLY A N 1
ATOM 1328 C CA . GLY A 1 183 ? 31.387 -8.763 -7.130 1.00 96.94 183 GLY A CA 1
ATOM 1329 C C . GLY A 1 183 ? 32.078 -9.228 -8.406 1.00 96.94 183 GLY A C 1
ATOM 1330 O O . GLY A 1 183 ? 32.360 -8.457 -9.336 1.00 96.94 183 GLY A O 1
ATOM 1331 N N . LEU A 1 184 ? 32.265 -10.544 -8.497 1.00 97.06 184 LEU A N 1
ATOM 1332 C CA . LEU A 1 184 ? 32.709 -11.238 -9.703 1.00 97.06 184 LEU A CA 1
ATOM 1333 C C . LEU A 1 184 ? 31.550 -11.947 -10.408 1.00 97.06 184 LEU A C 1
ATOM 1335 O O . LEU A 1 184 ? 30.697 -12.550 -9.770 1.00 97.06 184 LEU A O 1
ATOM 1339 N N . ILE A 1 185 ? 31.590 -11.965 -11.738 1.00 98.56 185 ILE A N 1
ATOM 1340 C CA . ILE A 1 185 ? 30.891 -12.946 -12.569 1.00 98.56 185 ILE A CA 1
ATOM 1341 C C . ILE A 1 185 ? 31.980 -13.747 -13.285 1.00 98.56 185 ILE A C 1
ATOM 1343 O O . ILE A 1 185 ? 32.669 -13.214 -14.153 1.00 98.56 185 ILE A O 1
ATOM 1347 N N . GLY A 1 186 ? 32.202 -14.989 -12.857 1.00 97.62 186 GLY A N 1
ATOM 1348 C CA . GLY A 1 186 ? 33.342 -15.823 -13.259 1.00 97.62 186 GLY A CA 1
ATOM 1349 C C . GLY A 1 186 ? 34.639 -15.481 -12.505 1.00 97.62 186 GLY A C 1
ATOM 1350 O O . GLY A 1 186 ? 35.111 -14.336 -12.480 1.00 97.62 186 GLY A O 1
ATOM 1351 N N . ASN A 1 187 ? 35.261 -16.485 -11.872 1.00 95.00 187 ASN A N 1
ATOM 1352 C CA . ASN A 1 187 ? 36.320 -16.266 -10.870 1.00 95.00 187 ASN A CA 1
ATOM 1353 C C . ASN A 1 187 ? 37.761 -16.467 -11.370 1.00 95.00 187 ASN A C 1
ATOM 1355 O O . ASN A 1 187 ? 38.697 -16.229 -10.609 1.00 95.00 187 ASN A O 1
ATOM 1359 N N . GLY A 1 188 ? 37.967 -16.894 -12.614 1.00 92.44 188 GLY A N 1
ATOM 1360 C CA . GLY A 1 188 ? 39.304 -17.102 -13.175 1.00 92.44 188 GLY A CA 1
ATOM 1361 C C . GLY A 1 188 ? 39.262 -17.200 -14.690 1.00 92.44 188 GLY A C 1
ATOM 1362 O O . GLY A 1 188 ? 38.250 -17.614 -15.239 1.00 92.44 188 GLY A O 1
ATOM 1363 N N . ASP A 1 189 ? 40.334 -16.783 -15.358 1.00 91.38 189 ASP A N 1
ATOM 1364 C CA . ASP A 1 189 ? 40.434 -16.864 -16.823 1.00 91.38 189 ASP A CA 1
ATOM 1365 C C . ASP A 1 189 ? 40.747 -18.312 -17.271 1.00 91.38 189 ASP A C 1
ATOM 1367 O O . ASP A 1 189 ? 40.448 -18.705 -18.388 1.00 91.38 189 ASP A O 1
ATOM 1371 N N . ASP A 1 190 ? 41.287 -19.136 -16.367 1.00 91.31 190 ASP A N 1
ATOM 1372 C CA . ASP A 1 190 ? 41.547 -20.573 -16.530 1.00 91.31 190 ASP A CA 1
ATOM 1373 C C . ASP A 1 190 ? 40.303 -21.451 -16.283 1.00 91.31 190 ASP A C 1
ATOM 1375 O O . ASP A 1 190 ? 40.368 -22.680 -16.346 1.00 91.31 190 ASP A O 1
ATOM 1379 N N . ARG A 1 191 ? 39.149 -20.835 -15.994 1.00 92.81 191 ARG A N 1
ATOM 1380 C CA . ARG A 1 191 ? 37.871 -21.518 -15.739 1.00 92.81 191 ARG A CA 1
ATOM 1381 C C . ARG A 1 191 ? 37.084 -21.723 -17.021 1.00 92.81 191 ARG A C 1
ATOM 1383 O O . ARG A 1 191 ? 35.943 -21.307 -17.139 1.00 92.81 191 ARG A O 1
ATOM 1390 N N . GLU A 1 192 ? 37.683 -22.431 -17.966 1.00 93.44 192 GLU A N 1
ATOM 1391 C CA . GLU A 1 192 ? 37.093 -22.679 -19.286 1.00 93.44 192 GLU A CA 1
ATOM 1392 C C . GLU A 1 192 ? 35.710 -23.354 -19.250 1.00 93.44 192 GLU A C 1
ATOM 1394 O O . GLU A 1 192 ? 34.932 -23.227 -20.193 1.00 93.44 192 GLU A O 1
ATOM 1399 N N . SER A 1 193 ? 35.380 -24.040 -18.152 1.00 97.38 193 SER A N 1
ATOM 1400 C CA . SER A 1 193 ? 34.060 -24.621 -17.906 1.00 97.38 193 SER A CA 1
ATOM 1401 C C . SER A 1 193 ? 32.939 -23.576 -17.801 1.00 97.38 193 SER A C 1
ATOM 1403 O O . SER A 1 193 ? 31.778 -23.915 -18.025 1.00 97.38 193 SER A O 1
ATOM 1405 N N . ASP A 1 194 ? 33.266 -22.315 -17.502 1.00 97.75 194 ASP A N 1
ATOM 1406 C CA . ASP A 1 194 ? 32.315 -21.198 -17.437 1.00 97.75 194 ASP A CA 1
ATOM 1407 C C . ASP A 1 194 ? 31.822 -20.755 -18.831 1.00 97.75 194 ASP A C 1
ATOM 1409 O O . ASP A 1 194 ? 30.810 -20.057 -18.926 1.00 97.75 194 ASP A O 1
ATOM 1413 N N . ARG A 1 195 ? 32.487 -21.169 -19.925 1.00 96.50 195 ARG A N 1
ATOM 1414 C CA . ARG A 1 195 ? 32.038 -20.863 -21.293 1.00 96.50 195 ARG A CA 1
ATOM 1415 C C . ARG A 1 195 ? 30.617 -21.375 -21.533 1.00 96.50 195 ARG A C 1
ATOM 1417 O O . ARG A 1 195 ? 30.298 -22.528 -21.243 1.00 96.50 195 ARG A O 1
ATOM 1424 N N . GLY A 1 196 ? 29.780 -20.510 -22.107 1.00 96.88 196 GLY A N 1
ATOM 1425 C CA . GLY A 1 196 ? 28.371 -20.804 -22.385 1.00 96.88 196 GLY A CA 1
ATOM 1426 C C . GLY A 1 196 ? 27.479 -20.868 -21.140 1.00 96.88 196 GLY A C 1
ATOM 1427 O O . GLY A 1 196 ? 26.372 -21.389 -21.233 1.00 96.88 196 GLY A O 1
ATOM 1428 N N . LYS A 1 197 ? 27.958 -20.382 -19.990 1.00 98.50 197 LYS A N 1
ATOM 1429 C CA . LYS A 1 197 ? 27.214 -20.255 -18.727 1.00 98.50 197 LYS A CA 1
ATOM 1430 C C . LYS A 1 197 ? 27.317 -18.813 -18.219 1.00 98.50 197 LYS A C 1
ATOM 1432 O O . LYS A 1 197 ? 27.654 -17.912 -18.989 1.00 98.50 197 LYS A O 1
ATOM 1437 N N . LEU A 1 198 ? 27.065 -18.586 -16.925 1.00 98.75 198 LEU A N 1
ATOM 1438 C CA . LEU A 1 198 ? 27.116 -17.265 -16.293 1.00 98.75 198 LEU A CA 1
ATOM 1439 C C . LEU A 1 198 ? 26.190 -16.255 -16.994 1.00 98.75 198 LEU A C 1
ATOM 1441 O O . LEU A 1 198 ? 26.555 -15.094 -17.196 1.00 98.75 198 LEU A O 1
ATOM 1445 N N . HIS A 1 199 ? 24.984 -16.692 -17.361 1.00 98.88 199 HIS A N 1
ATOM 1446 C CA . HIS A 1 199 ? 23.923 -15.801 -17.809 1.00 98.88 199 HIS A CA 1
ATOM 1447 C C . HIS A 1 199 ? 23.338 -15.075 -16.595 1.00 98.88 199 HIS A C 1
ATOM 1449 O O . HIS A 1 199 ? 22.660 -15.677 -15.754 1.00 98.88 199 HIS A O 1
ATOM 1455 N N . VAL A 1 200 ? 23.643 -13.780 -16.478 1.00 98.94 200 VAL A N 1
ATOM 1456 C CA . VAL A 1 200 ? 23.301 -12.975 -15.298 1.00 98.94 200 VAL A CA 1
ATOM 1457 C C . VAL A 1 200 ? 22.598 -11.687 -15.701 1.00 98.94 200 VAL A C 1
ATOM 1459 O O . VAL A 1 200 ? 23.063 -10.953 -16.572 1.00 98.94 200 VAL A O 1
ATOM 1462 N N . THR A 1 201 ? 21.483 -11.386 -15.043 1.00 98.94 201 THR A N 1
ATOM 1463 C CA . THR A 1 201 ? 20.812 -10.086 -15.140 1.00 98.94 201 THR A CA 1
ATOM 1464 C C . THR A 1 201 ? 21.111 -9.267 -13.895 1.00 98.94 201 THR A C 1
ATOM 1466 O O . THR A 1 201 ? 20.993 -9.768 -12.779 1.00 98.94 201 THR A O 1
ATOM 1469 N N . MET A 1 202 ? 21.472 -7.998 -14.068 1.00 98.88 202 MET A N 1
ATOM 1470 C CA . MET A 1 202 ? 21.675 -7.057 -12.971 1.00 98.88 202 MET A CA 1
ATOM 1471 C C . MET A 1 202 ? 20.886 -5.778 -13.225 1.00 98.88 202 MET A C 1
ATOM 1473 O O . MET A 1 202 ? 21.289 -4.994 -14.085 1.00 98.88 202 MET A O 1
ATOM 1477 N N . HIS A 1 203 ? 19.811 -5.528 -12.473 1.00 98.81 203 HIS A N 1
ATOM 1478 C CA . HIS A 1 203 ? 19.015 -4.313 -12.677 1.00 98.81 203 HIS A CA 1
ATOM 1479 C C . HIS A 1 203 ? 18.527 -3.606 -11.424 1.00 98.81 203 HIS A C 1
ATOM 1481 O O . HIS A 1 203 ? 18.305 -4.219 -10.387 1.00 98.81 203 HIS A O 1
ATOM 1487 N N . HIS A 1 204 ? 18.324 -2.292 -11.531 1.00 98.62 204 HIS A N 1
ATOM 1488 C CA . HIS A 1 204 ? 17.873 -1.447 -10.420 1.00 98.62 204 HIS A CA 1
ATOM 1489 C C . HIS A 1 204 ? 18.758 -1.537 -9.166 1.00 98.62 204 HIS A C 1
ATOM 1491 O O . HIS A 1 204 ? 18.325 -1.228 -8.060 1.00 98.62 204 HIS A O 1
ATOM 1497 N N . ASN A 1 205 ? 20.010 -1.961 -9.327 1.00 98.88 205 ASN A N 1
ATOM 1498 C CA . ASN A 1 205 ? 20.983 -2.036 -8.252 1.00 98.88 205 ASN A CA 1
ATOM 1499 C C . ASN A 1 205 ? 21.627 -0.674 -8.014 1.00 98.88 205 ASN A C 1
ATOM 1501 O O . ASN A 1 205 ? 21.859 0.098 -8.948 1.00 98.88 205 ASN A O 1
ATOM 1505 N N . TRP A 1 206 ? 21.974 -0.420 -6.759 1.00 98.75 206 TRP A N 1
ATOM 1506 C CA . TRP A 1 206 ? 22.646 0.784 -6.313 1.00 98.75 206 TRP A CA 1
ATOM 1507 C C . TRP A 1 206 ? 24.066 0.471 -5.847 1.00 98.75 206 TRP A C 1
ATOM 1509 O O . TRP A 1 206 ? 24.256 -0.126 -4.792 1.00 98.75 206 TRP A O 1
ATOM 1519 N N . TYR A 1 207 ? 25.069 0.914 -6.601 1.00 98.81 207 TYR A N 1
ATOM 1520 C CA . TYR A 1 207 ? 26.463 0.914 -6.158 1.00 98.81 207 TYR A CA 1
ATOM 1521 C C . TYR A 1 207 ? 26.802 2.257 -5.516 1.00 98.81 207 TYR A C 1
ATOM 1523 O O . TYR A 1 207 ? 27.140 3.221 -6.212 1.00 98.81 207 TYR A O 1
ATOM 1531 N N . ALA A 1 208 ? 26.673 2.295 -4.194 1.00 97.88 208 ALA A N 1
ATOM 1532 C CA . ALA A 1 208 ? 26.790 3.483 -3.364 1.00 97.88 208 ALA A CA 1
ATOM 1533 C C . ALA A 1 208 ? 28.209 3.651 -2.792 1.00 97.88 208 ALA A C 1
ATOM 1535 O O . ALA A 1 208 ? 29.175 3.086 -3.304 1.00 97.88 208 ALA A O 1
ATOM 1536 N N . GLU A 1 209 ? 28.348 4.472 -1.754 1.00 97.44 209 GLU A N 1
ATOM 1537 C CA . GLU A 1 209 ? 29.613 4.825 -1.114 1.00 97.44 209 GLU A CA 1
ATOM 1538 C C . GLU A 1 209 ? 30.551 3.638 -0.818 1.00 97.44 209 GLU A C 1
ATOM 1540 O O . GLU A 1 209 ? 30.144 2.561 -0.391 1.00 97.44 209 GLU A O 1
ATOM 1545 N N . GLY A 1 210 ? 31.854 3.853 -1.030 1.00 97.56 210 GLY A N 1
ATOM 1546 C CA . GLY A 1 210 ? 32.915 2.953 -0.571 1.00 97.56 210 GLY A CA 1
ATOM 1547 C C . GLY A 1 210 ? 33.264 1.784 -1.502 1.00 97.56 210 GLY A C 1
ATOM 1548 O O . GLY A 1 210 ? 34.361 1.234 -1.378 1.00 97.56 210 GLY A O 1
ATOM 1549 N N . VAL A 1 211 ? 32.423 1.443 -2.487 1.00 98.44 211 VAL A N 1
ATOM 1550 C CA . VAL A 1 211 ? 32.738 0.377 -3.459 1.00 98.44 211 VAL A CA 1
ATOM 1551 C C . VAL A 1 211 ? 33.815 0.859 -4.440 1.00 98.44 211 VAL A C 1
ATOM 1553 O O . VAL A 1 211 ? 33.614 1.818 -5.184 1.00 98.44 211 VAL A O 1
ATOM 1556 N N . LYS A 1 212 ? 34.980 0.208 -4.486 1.00 97.06 212 LYS A N 1
ATOM 1557 C CA . LYS A 1 212 ? 36.142 0.655 -5.281 1.00 97.06 212 LYS A CA 1
ATOM 1558 C C . LYS A 1 212 ? 36.155 0.153 -6.723 1.00 97.06 212 LYS A C 1
ATOM 1560 O O . LYS A 1 212 ? 36.845 0.747 -7.557 1.00 97.06 212 LYS A O 1
ATOM 1565 N N . GLY A 1 213 ? 35.427 -0.920 -7.019 1.00 96.38 213 GLY A N 1
ATOM 1566 C CA . GLY A 1 213 ? 35.256 -1.464 -8.365 1.00 96.38 213 GLY A CA 1
ATOM 1567 C C . GLY A 1 213 ? 34.673 -2.869 -8.382 1.00 96.38 213 GLY A C 1
ATOM 1568 O O . GLY A 1 213 ? 34.174 -3.323 -7.359 1.00 96.38 213 GLY A O 1
ATOM 1569 N N . ARG A 1 214 ? 34.730 -3.531 -9.547 1.00 97.06 214 ARG A N 1
ATOM 1570 C CA . ARG A 1 214 ? 34.058 -4.819 -9.811 1.00 97.06 214 ARG A CA 1
ATOM 1571 C C . ARG A 1 214 ? 32.546 -4.708 -9.559 1.00 97.06 214 ARG A C 1
ATOM 1573 O O . ARG A 1 214 ? 32.008 -5.310 -8.646 1.00 97.06 214 ARG A O 1
ATOM 1580 N N . MET A 1 215 ? 31.866 -3.900 -10.369 1.00 98.12 215 MET A N 1
ATOM 1581 C CA . MET A 1 215 ? 30.432 -3.601 -10.254 1.00 98.12 215 MET A CA 1
ATOM 1582 C C . MET A 1 215 ? 29.599 -4.051 -11.483 1.00 98.12 215 MET A C 1
ATOM 1584 O O . MET A 1 215 ? 28.884 -3.228 -12.060 1.00 98.12 215 MET A O 1
ATOM 1588 N N . PRO A 1 216 ? 29.668 -5.314 -11.945 1.00 98.00 216 PRO A N 1
ATOM 1589 C CA . PRO A 1 216 ? 30.563 -6.409 -11.551 1.00 98.00 216 PRO A CA 1
ATOM 1590 C C . PRO A 1 216 ? 31.871 -6.409 -12.376 1.00 98.00 216 PRO A C 1
ATOM 1592 O O . PRO A 1 216 ? 32.050 -5.606 -13.295 1.00 98.00 216 PRO A O 1
ATOM 1595 N N . ARG A 1 217 ? 32.799 -7.334 -12.092 1.00 97.31 217 ARG A N 1
ATOM 1596 C CA . ARG A 1 217 ? 33.830 -7.749 -13.069 1.00 97.31 217 ARG A CA 1
ATOM 1597 C C . ARG A 1 217 ? 33.447 -9.096 -13.681 1.00 97.31 217 ARG A C 1
ATOM 1599 O O . ARG A 1 217 ? 33.262 -10.055 -12.946 1.00 97.31 217 ARG A O 1
ATOM 1606 N N . VAL A 1 218 ? 33.427 -9.181 -15.010 1.00 97.81 218 VAL A N 1
ATOM 1607 C CA . VAL A 1 218 ? 32.886 -10.323 -15.763 1.00 97.81 218 VAL A CA 1
ATOM 1608 C C . VAL A 1 218 ? 33.978 -11.110 -16.492 1.00 97.81 218 VAL A C 1
ATOM 1610 O O . VAL A 1 218 ? 34.923 -10.525 -17.018 1.00 97.81 218 VAL A O 1
ATOM 1613 N N . ARG A 1 219 ? 33.841 -12.436 -16.531 1.00 97.00 219 ARG A N 1
ATOM 1614 C CA . ARG A 1 219 ? 34.563 -13.393 -17.383 1.00 97.00 219 ARG A CA 1
ATOM 1615 C C . ARG A 1 219 ? 33.554 -14.375 -17.974 1.00 97.00 219 ARG A C 1
ATOM 1617 O O . ARG A 1 219 ? 32.667 -14.792 -17.235 1.00 97.00 219 ARG A O 1
ATOM 1624 N N . PHE A 1 220 ? 33.709 -14.744 -19.244 1.00 96.56 220 PHE A N 1
ATOM 1625 C CA . PHE A 1 220 ? 32.907 -15.680 -20.053 1.00 96.56 220 PHE A CA 1
ATOM 1626 C C . PHE A 1 220 ? 31.418 -15.336 -20.231 1.00 96.56 220 PHE A C 1
ATOM 1628 O O . PHE A 1 220 ? 30.879 -15.449 -21.328 1.00 96.56 220 PHE A O 1
ATOM 1635 N N . GLY A 1 221 ? 30.748 -14.925 -19.157 1.00 97.62 221 GLY A N 1
ATOM 1636 C CA . GLY A 1 221 ? 29.301 -14.808 -19.078 1.00 97.62 221 GLY A CA 1
ATOM 1637 C C . GLY A 1 221 ? 28.675 -13.763 -19.986 1.00 97.62 221 GLY A C 1
ATOM 1638 O O . GLY A 1 221 ? 29.313 -12.793 -20.408 1.00 97.62 221 GLY A O 1
ATOM 1639 N N . HIS A 1 222 ? 27.380 -13.968 -20.216 1.00 98.56 222 HIS A N 1
ATOM 1640 C CA . HIS A 1 222 ? 26.487 -13.053 -20.912 1.00 98.56 222 HIS A CA 1
ATOM 1641 C C . HIS A 1 222 ? 25.706 -12.261 -19.865 1.00 98.56 222 HIS A C 1
ATOM 1643 O O . HIS A 1 222 ? 24.753 -12.760 -19.261 1.00 98.56 222 HIS A O 1
ATOM 1649 N N . VAL A 1 223 ? 26.137 -11.026 -19.621 1.00 98.81 223 VAL A N 1
ATOM 1650 C CA . VAL A 1 223 ? 25.631 -10.212 -18.514 1.00 98.81 223 VAL A CA 1
ATOM 1651 C C . VAL A 1 223 ? 24.809 -9.055 -19.050 1.00 98.81 223 VAL A C 1
ATOM 1653 O O . VAL A 1 223 ? 25.330 -8.181 -19.745 1.00 98.81 223 VAL A O 1
ATOM 1656 N N . HIS A 1 224 ? 23.521 -9.045 -18.713 1.00 98.88 224 HIS A N 1
ATOM 1657 C CA . HIS A 1 224 ? 22.614 -7.948 -19.028 1.00 98.88 224 HIS A CA 1
ATOM 1658 C C . HIS A 1 224 ? 22.482 -7.025 -17.817 1.00 98.88 224 HIS A C 1
ATOM 1660 O O . HIS A 1 224 ? 22.037 -7.438 -16.749 1.00 98.88 224 HIS A O 1
ATOM 1666 N N . ILE A 1 225 ? 22.866 -5.768 -17.992 1.00 98.88 225 ILE A N 1
ATOM 1667 C CA . ILE A 1 225 ? 22.865 -4.729 -16.971 1.00 98.88 225 ILE A CA 1
ATOM 1668 C C . ILE A 1 225 ? 21.877 -3.650 -17.406 1.00 98.88 225 ILE A C 1
ATOM 1670 O O . ILE A 1 225 ? 22.094 -3.036 -18.447 1.00 98.88 225 ILE A O 1
ATOM 1674 N N . TYR A 1 226 ? 20.825 -3.378 -16.632 1.00 98.81 226 TYR A N 1
ATOM 1675 C CA . TYR A 1 226 ? 19.927 -2.265 -16.959 1.00 98.81 226 TYR A CA 1
ATOM 1676 C C . TYR A 1 226 ? 19.390 -1.501 -15.752 1.00 98.81 226 TYR A C 1
ATOM 1678 O O . TYR A 1 226 ? 19.271 -2.054 -14.669 1.00 98.81 226 TYR A O 1
ATOM 1686 N N . ASN A 1 227 ? 19.080 -0.211 -15.906 1.00 98.69 227 ASN A N 1
ATOM 1687 C CA . ASN A 1 227 ? 18.568 0.636 -14.816 1.00 98.69 227 ASN A CA 1
ATOM 1688 C C . ASN A 1 227 ? 19.383 0.595 -13.507 1.00 98.69 227 ASN A C 1
ATOM 1690 O O . ASN A 1 227 ? 18.838 0.844 -12.438 1.00 98.69 227 ASN A O 1
ATOM 1694 N N . ASN A 1 228 ? 20.686 0.308 -13.552 1.00 98.81 228 ASN A N 1
ATOM 1695 C CA . ASN A 1 228 ? 21.533 0.390 -12.360 1.00 98.81 228 ASN A CA 1
ATOM 1696 C C . ASN A 1 228 ? 21.989 1.833 -12.121 1.00 98.81 228 ASN A C 1
ATOM 1698 O O . ASN A 1 228 ? 22.194 2.598 -13.068 1.00 98.81 228 ASN A O 1
ATOM 1702 N N . PHE A 1 229 ? 22.192 2.185 -10.852 1.00 98.75 229 PHE A N 1
ATOM 1703 C CA . PHE A 1 229 ? 22.741 3.469 -10.438 1.00 98.75 229 PHE A CA 1
ATOM 1704 C C . PHE A 1 229 ? 24.116 3.289 -9.793 1.00 98.75 229 PHE A C 1
ATOM 1706 O O . PHE A 1 229 ? 24.273 2.572 -8.803 1.00 98.75 229 PHE A O 1
ATOM 1713 N N . TYR A 1 230 ? 25.112 3.971 -10.350 1.00 98.69 230 TYR A N 1
ATOM 1714 C CA . TYR A 1 230 ? 26.492 3.949 -9.888 1.00 98.69 230 TYR A CA 1
ATOM 1715 C C . TYR A 1 230 ? 26.871 5.333 -9.366 1.00 98.69 230 TYR A C 1
ATOM 1717 O O . TYR A 1 230 ? 27.018 6.260 -10.161 1.00 98.69 230 TYR A O 1
ATOM 1725 N N . ASN A 1 231 ? 27.062 5.473 -8.051 1.00 97.88 231 ASN A N 1
ATOM 1726 C CA . ASN A 1 231 ? 27.498 6.733 -7.441 1.00 97.88 231 ASN A CA 1
ATOM 1727 C C . ASN A 1 231 ? 28.541 6.573 -6.320 1.00 97.88 231 ASN A C 1
ATOM 1729 O O . ASN A 1 231 ? 28.684 7.446 -5.464 1.00 97.88 231 ASN A O 1
ATOM 1733 N N . SER A 1 232 ? 29.324 5.490 -6.344 1.00 97.56 232 SER A N 1
ATOM 1734 C CA . SER A 1 232 ? 30.495 5.340 -5.475 1.00 97.56 232 SER A CA 1
ATOM 1735 C C . SER A 1 232 ? 31.605 6.333 -5.848 1.00 97.56 232 SER A C 1
ATOM 1737 O O . SER A 1 232 ? 32.455 6.075 -6.717 1.00 97.56 232 SER A O 1
ATOM 1739 N N . ILE A 1 233 ? 31.596 7.498 -5.201 1.00 93.88 233 ILE A N 1
ATOM 1740 C CA . ILE A 1 233 ? 32.585 8.558 -5.417 1.00 93.88 233 ILE A CA 1
ATOM 1741 C C . ILE A 1 233 ? 33.981 8.051 -5.034 1.00 93.88 233 ILE A C 1
ATOM 1743 O O . ILE A 1 233 ? 34.196 7.498 -3.958 1.00 93.88 233 ILE A O 1
ATOM 1747 N N . GLY A 1 234 ? 34.953 8.257 -5.926 1.00 91.06 234 GLY A N 1
ATOM 1748 C CA . GLY A 1 234 ? 36.336 7.805 -5.727 1.00 91.06 234 GLY A CA 1
ATOM 1749 C C . GLY A 1 234 ? 36.599 6.348 -6.127 1.00 91.06 234 GLY A C 1
ATOM 1750 O O . GLY A 1 234 ? 37.730 5.878 -5.990 1.00 91.06 234 GLY A O 1
ATOM 1751 N N . SER A 1 235 ? 35.597 5.645 -6.666 1.00 94.38 235 SER A N 1
ATOM 1752 C CA . SER A 1 235 ? 35.781 4.335 -7.301 1.00 94.38 235 SER A CA 1
ATOM 1753 C C . SER A 1 235 ? 36.798 4.392 -8.449 1.00 94.38 235 SER A C 1
ATOM 1755 O O . SER A 1 235 ? 36.914 5.386 -9.169 1.00 94.38 235 SER A O 1
ATOM 1757 N N . GLY A 1 236 ? 37.565 3.314 -8.633 1.00 92.50 236 GLY A N 1
ATOM 1758 C CA . GLY A 1 236 ? 38.545 3.221 -9.717 1.00 92.50 236 GLY A CA 1
ATOM 1759 C C . GLY A 1 236 ? 37.894 2.977 -11.080 1.00 92.50 236 GLY A C 1
ATOM 1760 O O . GLY A 1 236 ? 38.323 3.551 -12.082 1.00 92.50 236 GLY A O 1
ATOM 1761 N N . TYR A 1 237 ? 36.882 2.110 -11.102 1.00 95.12 237 TYR A N 1
ATOM 1762 C CA . TYR A 1 237 ? 36.012 1.795 -12.237 1.00 95.12 237 TYR A CA 1
ATOM 1763 C C . TYR A 1 237 ? 34.736 1.118 -11.715 1.00 95.12 237 TYR A C 1
ATOM 1765 O O . TYR A 1 237 ? 34.778 0.568 -10.618 1.00 95.12 237 TYR A O 1
ATOM 1773 N N . CYS A 1 238 ? 33.644 1.099 -12.481 1.00 97.50 238 CYS A N 1
ATOM 1774 C CA . CYS A 1 238 ? 32.454 0.313 -12.136 1.00 97.50 238 CYS A CA 1
ATOM 1775 C C . CYS A 1 238 ? 32.538 -1.086 -12.761 1.00 97.50 238 CYS A C 1
ATOM 1777 O O . CYS A 1 238 ? 32.964 -2.027 -12.091 1.00 97.50 238 CYS A O 1
ATOM 1779 N N . ILE A 1 239 ? 32.218 -1.232 -14.047 1.00 97.88 239 ILE A N 1
ATOM 1780 C CA . ILE A 1 239 ? 32.126 -2.541 -14.711 1.00 97.88 239 ILE A CA 1
ATOM 1781 C C . ILE A 1 239 ? 33.499 -2.982 -15.247 1.00 97.88 239 ILE A C 1
ATOM 1783 O O . ILE A 1 239 ? 34.202 -2.228 -15.919 1.00 97.88 239 ILE A O 1
ATOM 1787 N N . GLY A 1 240 ? 33.918 -4.209 -14.945 1.00 95.31 240 GLY A N 1
ATOM 1788 C CA . GLY A 1 240 ? 35.172 -4.779 -15.444 1.00 95.31 240 GLY A CA 1
ATOM 1789 C C . GLY A 1 240 ? 34.930 -5.786 -16.560 1.00 95.31 240 GLY A C 1
ATOM 1790 O O . GLY A 1 240 ? 34.408 -6.860 -16.277 1.00 95.31 240 GLY A O 1
ATOM 1791 N N . THR A 1 241 ? 35.362 -5.495 -17.786 1.00 93.88 241 THR A N 1
ATOM 1792 C CA . THR A 1 241 ? 35.311 -6.458 -18.898 1.00 93.88 241 THR A CA 1
ATOM 1793 C C . THR A 1 241 ? 36.574 -7.316 -18.883 1.00 93.88 241 THR A C 1
ATOM 1795 O O . THR A 1 241 ? 37.674 -6.848 -19.183 1.00 93.88 241 THR A O 1
ATOM 1798 N N . GLY A 1 242 ? 36.440 -8.550 -18.403 1.00 92.56 242 GLY A N 1
ATOM 1799 C CA . GLY A 1 242 ? 37.516 -9.534 -18.326 1.00 92.56 242 GLY A CA 1
ATOM 1800 C C . GLY A 1 242 ? 37.492 -10.514 -19.498 1.00 92.56 242 GLY A C 1
ATOM 1801 O O . GLY A 1 242 ? 37.093 -10.165 -20.605 1.00 92.56 242 GLY A O 1
ATOM 1802 N N . PHE A 1 243 ? 37.952 -11.737 -19.240 1.00 93.00 243 PHE A N 1
ATOM 1803 C CA . PHE A 1 243 ? 38.221 -12.749 -20.257 1.00 93.00 243 PHE A CA 1
ATOM 1804 C C . PHE A 1 243 ? 36.951 -13.273 -20.952 1.00 93.00 243 PHE A C 1
ATOM 1806 O O . PHE A 1 243 ? 36.038 -13.684 -20.247 1.00 93.00 243 PHE A O 1
ATOM 1813 N N . GLU A 1 244 ? 36.886 -13.245 -22.289 1.00 93.88 244 GLU A N 1
ATOM 1814 C CA . GLU A 1 244 ? 35.815 -13.794 -23.154 1.00 93.88 244 GLU A CA 1
ATOM 1815 C C . GLU A 1 244 ? 34.371 -13.425 -22.736 1.00 93.88 244 GLU A C 1
ATOM 1817 O O . GLU A 1 244 ? 33.426 -14.166 -22.995 1.00 93.88 244 GLU A O 1
ATOM 1822 N N . CYS A 1 245 ? 34.177 -12.307 -22.030 1.00 95.81 245 CYS A N 1
ATOM 1823 C CA . CYS A 1 245 ? 32.860 -11.910 -21.526 1.00 95.81 245 CYS A CA 1
ATOM 1824 C C . CYS A 1 245 ? 32.028 -11.140 -22.553 1.00 95.81 245 CYS A C 1
ATOM 1826 O O . CYS A 1 245 ? 32.576 -10.493 -23.439 1.00 95.81 245 CYS A O 1
ATOM 1828 N N . HIS A 1 246 ? 30.710 -11.126 -22.358 1.00 97.75 246 HIS A N 1
ATOM 1829 C CA . HIS A 1 246 ? 29.767 -10.375 -23.180 1.00 97.75 246 HIS A CA 1
ATOM 1830 C C . HIS A 1 246 ? 28.865 -9.534 -22.272 1.00 97.75 246 HIS A C 1
ATOM 1832 O O . HIS A 1 246 ? 28.019 -10.068 -21.554 1.00 97.75 246 HIS A O 1
ATOM 1838 N N . VAL A 1 247 ? 29.046 -8.211 -22.266 1.00 98.50 247 VAL A N 1
ATOM 1839 C CA . VAL A 1 247 ? 28.323 -7.303 -21.361 1.00 98.50 247 VAL A CA 1
ATOM 1840 C C . VAL A 1 247 ? 27.424 -6.348 -22.141 1.00 98.50 247 VAL A C 1
ATOM 1842 O O . VAL A 1 247 ? 27.893 -5.526 -22.923 1.00 98.50 247 VAL A O 1
ATOM 1845 N N . ARG A 1 248 ? 26.119 -6.406 -21.883 1.00 98.50 248 ARG A N 1
ATOM 1846 C CA . ARG A 1 248 ? 25.110 -5.526 -22.482 1.00 98.50 248 ARG A CA 1
ATOM 1847 C C . ARG A 1 248 ? 24.581 -4.566 -21.417 1.00 98.50 248 ARG A C 1
ATOM 1849 O O . ARG A 1 248 ? 24.023 -5.032 -20.430 1.00 98.50 248 ARG A O 1
ATOM 1856 N N . VAL A 1 249 ? 24.772 -3.255 -21.594 1.00 98.44 249 VAL A N 1
ATOM 1857 C CA . VAL A 1 249 ? 24.395 -2.220 -20.607 1.00 98.44 249 VAL A CA 1
ATOM 1858 C C . VAL A 1 249 ? 23.354 -1.253 -21.168 1.00 98.44 249 VAL A C 1
ATOM 1860 O O . VAL A 1 249 ? 23.612 -0.571 -22.152 1.00 98.44 249 VAL A O 1
ATOM 1863 N N . GLU A 1 250 ? 22.199 -1.120 -20.528 1.00 97.75 250 GLU A N 1
ATOM 1864 C CA . GLU A 1 250 ? 21.118 -0.253 -21.015 1.00 97.75 250 GLU A CA 1
ATOM 1865 C C . GLU A 1 250 ? 20.515 0.608 -19.907 1.00 97.75 250 GLU A C 1
ATOM 1867 O O . GLU A 1 250 ? 20.532 0.235 -18.736 1.00 97.75 250 GLU A O 1
ATOM 1872 N N . ASN A 1 251 ? 20.000 1.790 -20.246 1.00 97.88 251 ASN A N 1
ATOM 1873 C CA . ASN A 1 251 ? 19.208 2.640 -19.345 1.00 97.88 251 ASN A CA 1
ATOM 1874 C C . ASN A 1 251 ? 19.812 2.828 -17.939 1.00 97.88 251 ASN A C 1
ATOM 1876 O O . ASN A 1 251 ? 19.071 2.893 -16.969 1.00 97.88 251 ASN A O 1
ATOM 1880 N N . SER A 1 252 ? 21.138 2.872 -17.790 1.00 98.12 252 SER A N 1
ATOM 1881 C CA . SER A 1 252 ? 21.818 2.943 -16.485 1.00 98.12 252 SER A CA 1
ATOM 1882 C C . SER A 1 252 ? 22.479 4.304 -16.268 1.00 98.12 252 SER A C 1
ATOM 1884 O O . SER A 1 252 ? 22.838 4.999 -17.222 1.00 98.12 252 SER A O 1
ATOM 1886 N N . CYS A 1 253 ? 22.636 4.690 -15.002 1.00 98.00 253 CYS A N 1
ATOM 1887 C CA . CYS A 1 253 ? 23.108 6.010 -14.598 1.00 98.00 253 CYS A CA 1
ATOM 1888 C C . CYS A 1 253 ? 24.454 5.922 -13.865 1.00 98.00 253 CYS A C 1
ATOM 1890 O O . CYS A 1 253 ? 24.594 5.185 -12.889 1.00 98.00 253 CYS A O 1
ATOM 1892 N N . PHE A 1 254 ? 25.434 6.700 -14.325 1.00 98.31 254 PHE A N 1
ATOM 1893 C CA . PHE A 1 254 ? 26.769 6.817 -13.745 1.00 98.31 254 PHE A CA 1
ATOM 1894 C C . PHE A 1 254 ? 26.999 8.255 -13.279 1.00 98.31 254 PHE A C 1
ATOM 1896 O O . PHE A 1 254 ? 27.149 9.168 -14.093 1.00 98.31 254 PHE A O 1
ATOM 1903 N N . GLU A 1 255 ? 27.061 8.456 -11.967 1.00 97.75 255 GLU A N 1
ATOM 1904 C CA . GLU A 1 255 ? 27.197 9.766 -11.337 1.00 97.75 255 GLU A CA 1
ATOM 1905 C C . GLU A 1 255 ? 28.480 9.827 -10.506 1.00 97.75 255 GLU A C 1
ATOM 1907 O O . GLU A 1 255 ? 28.646 9.100 -9.531 1.00 97.75 255 GLU A O 1
ATOM 1912 N N . LYS A 1 256 ? 29.401 10.724 -10.870 1.00 96.75 256 LYS A N 1
ATOM 1913 C CA . LYS A 1 256 ? 30.617 11.060 -10.101 1.00 96.75 256 LYS A CA 1
ATOM 1914 C C . LYS A 1 256 ? 31.528 9.864 -9.794 1.00 96.75 256 LYS A C 1
ATOM 1916 O O . LYS A 1 256 ? 32.383 9.921 -8.906 1.00 96.75 256 LYS A O 1
ATOM 1921 N N . VAL A 1 257 ? 31.385 8.791 -10.563 1.00 96.19 257 VAL A N 1
ATOM 1922 C CA . VAL A 1 257 ? 32.328 7.674 -10.626 1.00 96.19 257 VAL A CA 1
ATOM 1923 C C . VAL A 1 257 ? 33.458 8.013 -11.592 1.00 96.19 257 VAL A C 1
ATOM 1925 O O . VAL A 1 257 ? 33.263 8.754 -12.553 1.00 96.19 257 VAL A O 1
ATOM 1928 N N . LYS A 1 258 ? 34.659 7.465 -11.376 1.00 92.12 258 LYS A N 1
ATOM 1929 C CA . LYS A 1 258 ? 35.798 7.790 -12.247 1.00 92.12 258 LYS A CA 1
ATOM 1930 C C . LYS A 1 258 ? 35.606 7.239 -13.659 1.00 92.12 258 LYS A C 1
ATOM 1932 O O . LYS A 1 258 ? 35.675 7.988 -14.627 1.00 92.12 258 LYS A O 1
ATOM 1937 N N . ARG A 1 259 ? 35.378 5.927 -13.764 1.00 94.12 259 ARG A N 1
ATOM 1938 C CA . ARG A 1 259 ? 35.242 5.194 -15.029 1.00 94.12 259 ARG A CA 1
ATOM 1939 C C . ARG A 1 259 ? 34.017 4.285 -14.990 1.00 94.12 259 ARG A C 1
ATOM 1941 O O . ARG A 1 259 ? 34.010 3.370 -14.168 1.00 94.12 259 ARG A O 1
ATOM 1948 N N . PRO A 1 260 ? 33.036 4.468 -15.887 1.00 95.81 260 PRO A N 1
ATOM 1949 C CA . PRO A 1 260 ? 31.903 3.552 -16.014 1.00 95.81 260 PRO A CA 1
ATOM 1950 C C . PRO A 1 260 ? 32.337 2.097 -16.233 1.00 95.81 260 PRO A C 1
ATOM 1952 O O . PRO A 1 260 ? 31.759 1.178 -15.658 1.00 95.81 260 PRO A O 1
ATOM 1955 N N . TRP A 1 261 ? 33.413 1.873 -16.990 1.00 94.12 261 TRP A N 1
ATOM 1956 C CA . TRP A 1 261 ? 33.984 0.542 -17.163 1.00 94.12 261 TRP A CA 1
ATOM 1957 C C . TRP A 1 261 ? 35.478 0.554 -17.467 1.00 94.12 261 TRP A C 1
ATOM 1959 O O . TRP A 1 261 ? 36.097 1.594 -17.682 1.00 94.12 261 TRP A O 1
ATOM 1969 N N . ARG A 1 262 ? 36.089 -0.630 -17.434 1.00 90.25 262 ARG A N 1
ATOM 1970 C CA . ARG A 1 262 ? 37.498 -0.828 -17.766 1.00 90.25 262 ARG A CA 1
ATOM 1971 C C . ARG A 1 262 ? 37.737 -2.225 -18.333 1.00 90.25 262 ARG A C 1
ATOM 1973 O O . ARG A 1 262 ? 37.312 -3.207 -17.730 1.00 90.25 262 ARG A O 1
ATOM 1980 N N . GLU A 1 263 ? 38.552 -2.297 -19.385 1.00 84.69 263 GLU A N 1
ATOM 1981 C CA . GLU A 1 263 ? 39.146 -3.557 -19.838 1.00 84.69 263 GLU A CA 1
ATOM 1982 C C . GLU A 1 263 ? 40.144 -4.093 -18.795 1.00 84.69 263 GLU A C 1
ATOM 1984 O O . GLU A 1 263 ? 41.148 -3.453 -18.451 1.00 84.69 263 GLU A O 1
ATOM 1989 N N . GLN A 1 264 ? 39.852 -5.274 -18.261 1.00 75.62 264 GLN A N 1
ATOM 1990 C CA . GLN A 1 264 ? 40.631 -5.951 -17.230 1.00 75.62 264 GLN A CA 1
ATOM 1991 C C . GLN A 1 264 ? 41.474 -7.065 -17.859 1.00 75.62 264 GLN A C 1
ATOM 1993 O O . GLN A 1 264 ? 41.102 -8.236 -17.826 1.00 75.62 264 GLN A O 1
ATOM 1998 N N . LYS A 1 265 ? 42.642 -6.693 -18.396 1.00 68.19 265 LYS A N 1
ATOM 1999 C CA . LYS A 1 265 ? 43.668 -7.645 -18.852 1.00 68.19 265 LYS A CA 1
ATOM 2000 C C . LYS A 1 265 ? 44.360 -8.278 -17.642 1.00 68.19 265 LYS A C 1
ATOM 2002 O O . LYS A 1 265 ? 44.844 -7.547 -16.776 1.00 68.19 265 LYS A O 1
ATOM 2007 N N . VAL A 1 266 ? 44.433 -9.606 -17.578 1.00 54.91 266 VAL A N 1
ATOM 2008 C CA . VAL A 1 266 ? 45.232 -10.332 -16.577 1.00 54.91 266 VAL A CA 1
ATOM 2009 C C . VAL A 1 266 ? 46.276 -11.171 -17.319 1.00 54.91 266 VAL A C 1
ATOM 2011 O O . VAL A 1 266 ? 45.938 -12.037 -18.116 1.00 54.91 266 VAL A O 1
ATOM 2014 N N . GLY A 1 267 ? 47.564 -10.903 -17.083 1.00 54.81 267 GLY A N 1
ATOM 2015 C CA . GLY A 1 267 ? 48.667 -11.608 -17.753 1.00 54.81 267 GLY A CA 1
ATOM 2016 C C . GLY A 1 267 ? 48.888 -11.205 -19.222 1.00 54.81 267 GLY A C 1
ATOM 2017 O O . GLY A 1 267 ? 48.584 -10.083 -19.619 1.00 54.81 267 GLY A O 1
ATOM 2018 N N . ALA A 1 268 ? 49.473 -12.113 -20.016 1.00 48.03 268 ALA A N 1
ATOM 2019 C CA . ALA A 1 268 ? 49.800 -11.909 -21.438 1.00 48.03 268 ALA A CA 1
ATOM 2020 C C . ALA A 1 268 ? 48.642 -12.234 -22.408 1.00 48.03 268 ALA A C 1
ATOM 2022 O O . ALA A 1 268 ? 48.808 -12.112 -23.621 1.00 48.03 268 ALA A O 1
ATOM 2023 N N . LEU A 1 269 ? 47.484 -12.659 -21.892 1.00 53.59 269 LEU A N 1
ATOM 2024 C CA . LEU A 1 269 ? 46.309 -12.995 -22.695 1.00 53.59 269 LEU A CA 1
ATOM 2025 C C . LEU A 1 269 ? 45.491 -11.729 -22.990 1.00 53.59 269 LEU A C 1
ATOM 2027 O O . LEU A 1 269 ? 45.286 -10.882 -22.116 1.00 53.59 269 LEU A O 1
ATOM 2031 N N . GLN A 1 270 ? 45.031 -11.583 -24.235 1.00 62.25 270 GLN A N 1
ATOM 2032 C CA . GLN A 1 270 ? 44.025 -10.573 -24.563 1.00 62.25 270 GLN A CA 1
ATOM 2033 C C . GLN A 1 270 ? 42.725 -10.940 -23.845 1.00 62.25 270 GLN A C 1
ATOM 2035 O O . GLN A 1 270 ? 42.357 -12.111 -23.814 1.00 62.25 270 GLN A O 1
ATOM 2040 N N . SER A 1 271 ? 42.047 -9.949 -23.257 1.00 69.19 271 SER A N 1
ATOM 2041 C CA . SER A 1 271 ? 40.785 -10.186 -22.553 1.00 69.19 271 SER A CA 1
ATOM 2042 C C . SER A 1 271 ? 39.748 -10.798 -23.500 1.00 69.19 271 SER A C 1
ATOM 2044 O O . SER A 1 271 ? 39.036 -11.708 -23.114 1.00 69.19 271 SER A O 1
ATOM 2046 N N . GLY A 1 272 ? 39.665 -10.334 -24.751 1.00 80.50 272 GLY A N 1
ATOM 2047 C CA . GLY A 1 272 ? 38.626 -10.778 -25.686 1.00 80.50 272 GLY A CA 1
ATOM 2048 C C . GLY A 1 272 ? 37.202 -10.457 -25.212 1.00 80.50 272 GLY A C 1
ATOM 2049 O O . GLY A 1 272 ? 36.253 -10.950 -25.803 1.00 80.50 272 GLY A O 1
ATOM 2050 N N . GLY A 1 273 ? 37.051 -9.663 -24.145 1.00 91.00 273 GLY A N 1
ATOM 2051 C CA . GLY A 1 273 ? 35.762 -9.286 -23.587 1.00 91.00 273 GLY A CA 1
ATOM 2052 C C . GLY A 1 273 ? 35.107 -8.160 -24.374 1.00 91.00 273 GLY A C 1
ATOM 2053 O O . GLY A 1 273 ? 35.767 -7.228 -24.838 1.00 91.00 273 GLY A O 1
ATOM 2054 N N . GLU A 1 274 ? 33.789 -8.224 -24.478 1.00 94.69 274 GLU A N 1
ATOM 2055 C CA . GLU A 1 274 ? 32.963 -7.304 -25.241 1.00 94.69 274 GLU A CA 1
ATOM 2056 C C . GLU A 1 274 ? 31.999 -6.549 -24.331 1.00 94.69 274 GLU A C 1
ATOM 2058 O O . GLU A 1 274 ? 31.439 -7.096 -23.378 1.00 94.69 274 GLU A O 1
ATOM 2063 N N . ILE A 1 275 ? 31.794 -5.268 -24.637 1.00 96.62 275 ILE A N 1
ATOM 2064 C CA . ILE A 1 275 ? 30.773 -4.445 -24.000 1.00 96.62 275 ILE A CA 1
ATOM 2065 C C . ILE A 1 275 ? 30.057 -3.600 -25.045 1.00 96.62 275 ILE A C 1
ATOM 2067 O O . ILE A 1 275 ? 30.671 -3.042 -25.953 1.00 96.62 275 ILE A O 1
ATOM 2071 N N . GLY A 1 276 ? 28.745 -3.507 -24.902 1.00 97.75 276 GLY A N 1
ATOM 2072 C CA . GLY A 1 276 ? 27.882 -2.695 -25.739 1.00 97.75 276 GLY A CA 1
ATOM 2073 C C . GLY A 1 276 ? 26.840 -2.028 -24.867 1.00 97.75 276 GLY A C 1
ATOM 2074 O O . GLY A 1 276 ? 26.353 -2.626 -23.906 1.00 97.75 276 GLY A O 1
ATOM 2075 N N . TRP A 1 277 ? 26.514 -0.781 -25.182 1.00 97.69 277 TRP A N 1
ATOM 2076 C CA . TRP A 1 277 ? 25.593 0.009 -24.390 1.00 97.69 277 TRP A CA 1
ATOM 2077 C C . TRP A 1 277 ? 24.625 0.867 -25.196 1.00 97.69 277 TRP A C 1
ATOM 2079 O O . TRP A 1 277 ? 24.932 1.325 -26.298 1.00 97.69 277 TRP A O 1
ATOM 2089 N N . SER A 1 278 ? 23.467 1.133 -24.592 1.00 97.19 278 SER A N 1
ATOM 2090 C CA . SER A 1 278 ? 22.426 2.007 -25.131 1.00 97.19 278 SER A CA 1
ATOM 2091 C C . SER A 1 278 ? 21.800 2.866 -24.030 1.00 97.19 278 SER A C 1
ATOM 2093 O O . SER A 1 278 ? 21.652 2.424 -22.894 1.00 97.19 278 SER A O 1
ATOM 2095 N N . ASN A 1 279 ? 21.435 4.106 -24.370 1.00 96.44 279 ASN A N 1
ATOM 2096 C CA . ASN A 1 279 ? 20.661 5.016 -23.517 1.00 96.44 279 ASN A CA 1
ATOM 2097 C C . ASN A 1 279 ? 21.189 5.159 -22.069 1.00 96.44 279 ASN A C 1
ATOM 2099 O O . ASN A 1 279 ? 20.500 4.841 -21.108 1.00 96.44 279 ASN A O 1
ATOM 2103 N N . LEU A 1 280 ? 22.430 5.618 -21.899 1.00 96.69 280 LEU A N 1
ATOM 2104 C CA . LEU A 1 280 ? 23.045 5.798 -20.577 1.00 96.69 280 LEU A CA 1
ATOM 2105 C C . LEU A 1 280 ? 23.069 7.267 -20.146 1.00 96.69 280 LEU A C 1
ATOM 2107 O O . LEU A 1 280 ? 23.235 8.158 -20.979 1.00 96.69 280 LEU A O 1
ATOM 2111 N N . ALA A 1 281 ? 22.985 7.508 -18.837 1.00 96.56 281 ALA A N 1
ATOM 2112 C CA . ALA A 1 281 ? 23.198 8.824 -18.242 1.00 96.56 281 ALA A CA 1
ATOM 2113 C C . ALA A 1 281 ? 24.583 8.899 -17.590 1.00 96.56 281 ALA A C 1
ATOM 2115 O O . ALA A 1 281 ? 24.940 8.055 -16.768 1.00 96.56 281 ALA A O 1
ATOM 2116 N N . PHE A 1 282 ? 25.341 9.937 -17.937 1.00 96.69 282 PHE A N 1
ATOM 2117 C CA . PHE A 1 282 ? 26.678 10.200 -17.413 1.00 96.69 282 PHE A CA 1
ATOM 2118 C C . PHE A 1 282 ? 26.723 11.594 -16.782 1.00 96.69 282 PHE A C 1
ATOM 2120 O O . PHE A 1 282 ? 26.565 12.595 -17.479 1.00 96.69 282 PHE A O 1
ATOM 2127 N N . GLU A 1 283 ? 26.995 11.672 -15.482 1.00 96.44 283 GLU A N 1
ATOM 2128 C CA . GLU A 1 283 ? 27.245 12.927 -14.768 1.00 96.44 283 GLU A CA 1
ATOM 2129 C C . GLU A 1 283 ? 28.618 12.862 -14.094 1.00 96.44 283 GLU A C 1
ATOM 2131 O O . GLU A 1 283 ? 28.876 11.981 -13.279 1.00 96.44 283 GLU A O 1
ATOM 2136 N N . GLY A 1 284 ? 29.526 13.788 -14.416 1.00 94.69 284 GLY A N 1
ATOM 2137 C CA . GLY A 1 284 ? 30.811 13.908 -13.713 1.00 94.69 284 GLY A CA 1
ATOM 2138 C C . GLY A 1 284 ? 31.733 12.681 -13.806 1.00 94.69 284 GLY A C 1
ATOM 2139 O O . GLY A 1 284 ? 32.510 12.445 -12.884 1.00 94.69 284 GLY A O 1
ATOM 2140 N N . CYS A 1 285 ? 31.644 11.904 -14.887 1.00 93.00 285 CYS A N 1
ATOM 2141 C CA . CYS A 1 285 ? 32.429 10.689 -15.123 1.00 93.00 285 CYS A CA 1
ATOM 2142 C C . CYS A 1 285 ? 33.174 10.718 -16.471 1.00 93.00 285 CYS A C 1
ATOM 2144 O O . CYS A 1 285 ? 32.843 11.497 -17.370 1.00 93.00 285 CYS A O 1
ATOM 2146 N N . GLU A 1 286 ? 34.206 9.874 -16.611 1.00 91.00 286 GLU A N 1
ATOM 2147 C CA . GLU A 1 286 ? 34.937 9.700 -17.873 1.00 91.00 286 GLU A CA 1
ATOM 2148 C C . GLU A 1 286 ? 34.014 9.103 -18.944 1.00 91.00 286 GLU A C 1
ATOM 2150 O O . GLU A 1 286 ? 33.423 8.040 -18.745 1.00 91.00 286 GLU A O 1
ATOM 2155 N N . GLN A 1 287 ? 33.910 9.776 -20.091 1.00 89.94 287 GLN A N 1
ATOM 2156 C CA . GLN A 1 287 ? 33.124 9.283 -21.220 1.00 89.94 287 GLN A CA 1
ATOM 2157 C C . GLN A 1 287 ? 33.787 8.033 -21.816 1.00 89.94 287 GLN A C 1
ATOM 2159 O O . GLN A 1 287 ? 35.009 8.021 -21.985 1.00 89.94 287 GLN A O 1
ATOM 2164 N N . PRO A 1 288 ? 33.024 6.988 -22.172 1.00 86.75 288 PRO A N 1
ATOM 2165 C CA . PRO A 1 288 ? 33.576 5.694 -22.563 1.00 86.75 288 PRO A CA 1
ATOM 2166 C C . PRO A 1 288 ? 34.101 5.634 -24.008 1.00 86.75 288 PRO A C 1
ATOM 2168 O O . PRO A 1 288 ? 33.937 4.637 -24.700 1.00 86.75 288 PRO A O 1
ATOM 2171 N N . THR A 1 289 ? 34.764 6.686 -24.488 1.00 87.94 289 THR A N 1
ATOM 2172 C CA . THR A 1 289 ? 35.291 6.775 -25.864 1.00 87.94 289 THR A CA 1
ATOM 2173 C C . THR A 1 289 ? 36.537 5.913 -26.108 1.00 87.94 289 THR A C 1
ATOM 2175 O O . THR A 1 289 ? 37.056 5.880 -27.220 1.00 87.94 289 THR A O 1
ATOM 2178 N N . TYR A 1 290 ? 37.031 5.220 -25.079 1.00 87.19 290 TYR A N 1
ATOM 2179 C CA . TYR A 1 290 ? 38.240 4.390 -25.104 1.00 87.19 290 TYR A CA 1
ATOM 2180 C C . TYR A 1 290 ? 37.987 2.914 -25.459 1.00 87.19 290 TYR A C 1
ATOM 2182 O O . TYR A 1 290 ? 38.947 2.154 -25.573 1.00 87.19 290 TYR A O 1
ATOM 2190 N N . ILE A 1 291 ? 36.727 2.497 -25.615 1.00 86.75 291 ILE A N 1
ATOM 2191 C CA . ILE A 1 291 ? 36.323 1.154 -26.061 1.00 86.75 291 ILE A CA 1
ATOM 2192 C C . ILE A 1 291 ? 35.220 1.310 -27.116 1.00 86.75 291 ILE A C 1
ATOM 2194 O O . ILE A 1 291 ? 34.428 2.248 -27.060 1.00 86.75 291 ILE A O 1
ATOM 2198 N N . GLU A 1 292 ? 35.183 0.408 -28.094 1.00 90.75 292 GLU A N 1
ATOM 2199 C CA . GLU A 1 292 ? 34.132 0.360 -29.113 1.00 90.75 292 GLU A CA 1
ATOM 2200 C C . GLU A 1 292 ? 32.783 -0.059 -28.508 1.00 90.75 292 GLU A C 1
ATOM 2202 O O . GLU A 1 292 ? 32.716 -0.999 -27.717 1.00 90.75 292 GLU A O 1
ATOM 2207 N N . ASN A 1 293 ? 31.700 0.617 -28.903 1.00 95.19 293 ASN A N 1
ATOM 2208 C CA . ASN A 1 293 ? 30.350 0.229 -28.511 1.00 95.19 293 ASN A CA 1
ATOM 2209 C C . ASN A 1 293 ? 29.843 -0.923 -29.388 1.00 95.19 293 ASN A C 1
ATOM 2211 O O . ASN A 1 293 ? 29.452 -0.696 -30.531 1.00 95.19 293 ASN A O 1
ATOM 2215 N N . LYS A 1 294 ? 29.789 -2.139 -28.839 1.00 96.19 294 LYS A N 1
ATOM 2216 C CA . LYS A 1 294 ? 29.315 -3.337 -29.550 1.00 96.19 294 LYS A CA 1
ATOM 2217 C C . LYS A 1 294 ? 27.817 -3.609 -29.377 1.00 96.19 294 LYS A C 1
ATOM 2219 O O . LYS A 1 294 ? 27.406 -4.759 -29.318 1.00 96.19 294 LYS A O 1
ATOM 2224 N N . PHE A 1 295 ? 26.986 -2.582 -29.202 1.00 96.25 295 PHE A N 1
ATOM 2225 C CA . PHE A 1 295 ? 25.562 -2.788 -28.925 1.00 96.25 295 PHE A CA 1
ATOM 2226 C C . PHE A 1 295 ? 24.764 -3.274 -30.161 1.00 96.25 295 PHE A C 1
ATOM 2228 O O . PHE A 1 295 ? 24.858 -2.629 -31.206 1.00 96.25 295 PHE A O 1
ATOM 2235 N N . PRO A 1 296 ? 23.907 -4.313 -30.038 1.00 92.12 296 PRO A N 1
ATOM 2236 C CA . PRO A 1 296 ? 23.802 -5.235 -28.905 1.00 92.12 296 PRO A CA 1
ATOM 2237 C C . PRO A 1 296 ? 24.907 -6.308 -28.946 1.00 92.12 296 PRO A C 1
ATOM 2239 O O . PRO A 1 296 ? 25.149 -6.906 -29.988 1.00 92.12 296 PRO A O 1
ATOM 2242 N N . VAL A 1 297 ? 25.545 -6.592 -27.800 1.00 95.38 297 VAL A N 1
ATOM 2243 C CA . VAL A 1 297 ? 26.594 -7.639 -27.719 1.00 95.38 297 VAL A CA 1
ATOM 2244 C C . VAL A 1 297 ? 25.998 -9.037 -27.917 1.00 95.38 297 VAL A C 1
ATOM 2246 O O . VAL A 1 297 ? 26.642 -9.936 -28.442 1.00 95.38 297 VAL A O 1
ATOM 2249 N N . PHE A 1 298 ? 24.750 -9.224 -27.485 1.00 97.75 298 PHE A N 1
ATOM 2250 C CA . PHE A 1 298 ? 23.968 -10.444 -27.649 1.00 97.75 298 PHE A CA 1
ATOM 2251 C C . PHE A 1 298 ? 22.468 -10.122 -27.579 1.00 97.75 298 PHE A C 1
ATOM 2253 O O . PHE A 1 298 ? 22.065 -9.073 -27.056 1.00 97.75 298 PHE A O 1
ATOM 2260 N N . GLU A 1 299 ? 21.643 -11.045 -28.074 1.00 97.31 299 GLU A N 1
ATOM 2261 C CA . GLU A 1 299 ? 20.183 -10.976 -27.975 1.00 97.31 299 GLU A CA 1
ATOM 2262 C C . GLU A 1 299 ? 19.674 -11.563 -26.659 1.00 97.31 299 GLU A C 1
ATOM 2264 O O . GLU A 1 299 ? 20.200 -12.557 -26.155 1.00 97.31 299 GLU A O 1
ATOM 2269 N N . LEU A 1 300 ? 18.640 -10.939 -26.097 1.00 97.50 300 LEU A N 1
ATOM 2270 C CA . LEU A 1 300 ? 18.069 -11.348 -24.817 1.00 97.50 300 LEU A CA 1
ATOM 2271 C C . LEU A 1 300 ? 17.008 -12.437 -25.015 1.00 97.50 300 LEU A C 1
ATOM 2273 O O . LEU A 1 300 ? 16.113 -12.261 -25.842 1.00 97.50 300 LEU A O 1
ATOM 2277 N N . PRO A 1 301 ? 17.036 -13.530 -24.230 1.00 96.44 301 PRO A N 1
ATOM 2278 C CA . PRO A 1 301 ? 16.024 -14.583 -24.317 1.00 96.44 301 PRO A CA 1
ATOM 2279 C C . PRO A 1 301 ? 14.752 -14.283 -23.501 1.00 96.44 301 PRO A C 1
ATOM 2281 O O . PRO A 1 301 ? 13.887 -15.144 -23.374 1.00 96.44 301 PRO A O 1
ATOM 2284 N N . TYR A 1 302 ? 14.625 -13.082 -22.930 1.00 94.88 302 TYR A N 1
ATOM 2285 C CA . TYR A 1 302 ? 13.483 -12.658 -22.120 1.00 94.88 302 TYR A CA 1
ATOM 2286 C C . TYR A 1 302 ? 13.074 -11.217 -22.436 1.00 94.88 302 TYR A C 1
ATOM 2288 O O . TYR A 1 302 ? 13.897 -10.390 -22.832 1.00 94.88 302 TYR A O 1
ATOM 2296 N N . SER A 1 303 ? 11.797 -10.908 -22.216 1.00 92.06 303 SER A N 1
ATOM 2297 C CA . SER A 1 303 ? 11.282 -9.539 -22.224 1.00 92.06 303 SER A CA 1
ATOM 2298 C C . SER A 1 303 ? 11.592 -8.832 -20.908 1.00 92.06 303 SER A C 1
ATOM 2300 O O . SER A 1 303 ? 11.607 -9.460 -19.849 1.00 92.06 303 SER A O 1
ATOM 2302 N N . PHE A 1 304 ? 11.791 -7.521 -20.967 1.00 91.75 304 PHE A N 1
ATOM 2303 C CA . PHE A 1 304 ? 11.976 -6.682 -19.792 1.00 91.75 304 PHE A CA 1
ATOM 2304 C C . PHE A 1 304 ? 11.394 -5.294 -20.050 1.00 91.75 304 PHE A C 1
ATOM 2306 O O . PHE A 1 304 ? 11.426 -4.806 -21.180 1.00 91.75 304 PHE A O 1
ATOM 2313 N N . ASP A 1 305 ? 10.905 -4.665 -18.986 1.00 83.94 305 ASP A N 1
ATOM 2314 C CA . ASP A 1 305 ? 10.476 -3.273 -19.003 1.00 83.94 305 ASP A CA 1
ATOM 2315 C C . ASP A 1 305 ? 11.597 -2.412 -18.424 1.00 83.94 305 ASP A C 1
ATOM 2317 O O . ASP A 1 305 ? 11.968 -2.543 -17.255 1.00 83.94 305 ASP A O 1
ATOM 2321 N N . ALA A 1 306 ? 12.171 -1.550 -19.261 1.00 88.12 306 ALA A N 1
ATOM 2322 C CA . ALA A 1 306 ? 13.208 -0.623 -18.835 1.00 88.12 306 ALA A CA 1
ATOM 2323 C C . ALA A 1 306 ? 12.586 0.710 -18.407 1.00 88.12 306 ALA A C 1
ATOM 2325 O O . ALA A 1 306 ? 11.886 1.360 -19.188 1.00 88.12 306 ALA A O 1
ATOM 2326 N N . ASP A 1 307 ? 12.904 1.159 -17.195 1.00 89.88 307 ASP A N 1
ATOM 2327 C CA . ASP A 1 307 ? 12.595 2.514 -16.753 1.00 89.88 307 ASP A CA 1
ATOM 2328 C C . ASP A 1 307 ? 13.364 3.535 -17.603 1.00 89.88 307 ASP A C 1
ATOM 2330 O O . ASP A 1 307 ? 14.449 3.257 -18.141 1.00 89.88 307 ASP A O 1
ATOM 2334 N N . LYS A 1 308 ? 12.813 4.748 -17.706 1.00 91.81 308 LYS A N 1
ATOM 2335 C CA . LYS A 1 308 ? 13.504 5.874 -18.338 1.00 91.81 308 LYS A CA 1
ATOM 2336 C C . LYS A 1 308 ? 14.784 6.192 -17.574 1.00 91.81 308 LYS A C 1
ATOM 2338 O O . LYS A 1 308 ? 14.780 6.210 -16.344 1.00 91.81 308 LYS A O 1
ATOM 2343 N N . VAL A 1 309 ? 15.871 6.465 -18.295 1.00 96.25 309 VAL A N 1
ATOM 2344 C CA . VAL A 1 309 ? 17.202 6.627 -17.689 1.00 96.25 309 VAL A CA 1
ATOM 2345 C C . VAL A 1 309 ? 17.253 7.791 -16.691 1.00 96.25 309 VAL A C 1
ATOM 2347 O O . VAL A 1 309 ? 17.942 7.703 -15.677 1.00 96.25 309 VAL A O 1
ATOM 2350 N N . GLU A 1 310 ? 16.470 8.845 -16.921 1.00 93.69 310 GLU A N 1
ATOM 2351 C CA . GLU A 1 310 ? 16.322 9.990 -16.020 1.00 93.69 310 GLU A CA 1
ATOM 2352 C C . GLU A 1 310 ? 15.615 9.659 -14.692 1.00 93.69 310 GLU A C 1
ATOM 2354 O O . GLU A 1 310 ? 15.887 10.306 -13.679 1.00 93.69 310 GLU A O 1
ATOM 2359 N N . ASP A 1 311 ? 14.766 8.627 -14.662 1.00 92.25 311 ASP A N 1
ATOM 2360 C CA . ASP A 1 311 ? 14.014 8.219 -13.468 1.00 92.25 311 ASP A CA 1
ATOM 2361 C C . ASP A 1 311 ? 14.799 7.226 -12.596 1.00 92.25 311 ASP A C 1
ATOM 2363 O O . ASP A 1 311 ? 14.486 7.048 -11.414 1.00 92.25 311 ASP A O 1
ATOM 2367 N N . VAL A 1 312 ? 15.837 6.592 -13.157 1.00 95.25 312 VAL A N 1
ATOM 2368 C CA . VAL A 1 312 ? 16.611 5.518 -12.512 1.00 95.25 312 VAL A CA 1
ATOM 2369 C C . VAL A 1 312 ? 17.131 5.940 -11.152 1.00 95.25 312 VAL A C 1
ATOM 2371 O O . VAL A 1 312 ? 16.901 5.238 -10.171 1.00 95.25 312 VAL A O 1
ATOM 2374 N N . LYS A 1 313 ? 17.793 7.100 -11.069 1.00 96.12 313 LYS A N 1
ATOM 2375 C CA . LYS A 1 313 ? 18.353 7.596 -9.808 1.00 96.12 313 LYS A CA 1
ATOM 2376 C C . LYS A 1 313 ? 17.268 7.694 -8.738 1.00 96.12 313 LYS A C 1
ATOM 2378 O O . LYS A 1 313 ? 17.414 7.098 -7.679 1.00 96.12 313 LYS A O 1
ATOM 2383 N N . ALA A 1 314 ? 16.171 8.391 -9.034 1.00 86.94 314 ALA A N 1
ATOM 2384 C CA . ALA A 1 314 ? 15.092 8.619 -8.075 1.00 86.94 314 ALA A CA 1
ATOM 2385 C C . ALA A 1 314 ? 14.456 7.309 -7.589 1.00 86.94 314 ALA A C 1
ATOM 2387 O O . ALA A 1 314 ? 14.180 7.163 -6.401 1.00 86.94 314 ALA A O 1
ATOM 2388 N N . ARG A 1 315 ? 14.257 6.347 -8.494 1.00 85.00 315 ARG A N 1
ATOM 2389 C CA . ARG A 1 315 ? 13.664 5.043 -8.173 1.00 85.00 315 ARG A CA 1
ATOM 2390 C C . ARG A 1 315 ? 14.594 4.170 -7.349 1.00 85.00 315 ARG A C 1
ATOM 2392 O O . ARG A 1 315 ? 14.174 3.599 -6.348 1.00 85.00 315 ARG A O 1
ATOM 2399 N N . VAL A 1 316 ? 15.854 4.078 -7.760 1.00 94.75 316 VAL A N 1
ATOM 2400 C CA . VAL A 1 316 ? 16.855 3.236 -7.105 1.00 94.75 316 VAL A CA 1
ATOM 2401 C C . VAL A 1 316 ? 17.189 3.761 -5.705 1.00 94.75 316 VAL A C 1
ATOM 2403 O O . VAL A 1 316 ? 17.376 2.957 -4.796 1.00 94.75 316 VAL A O 1
ATOM 2406 N N . THR A 1 317 ? 17.199 5.081 -5.489 1.00 91.44 317 THR A N 1
ATOM 2407 C CA . THR A 1 317 ? 17.507 5.679 -4.176 1.00 91.44 317 THR A CA 1
ATOM 2408 C C . THR A 1 317 ? 16.292 5.885 -3.265 1.00 91.44 317 THR A C 1
ATOM 2410 O O . THR A 1 317 ? 16.432 6.499 -2.208 1.00 91.44 317 THR A O 1
ATOM 2413 N N . ASP A 1 318 ? 15.095 5.437 -3.653 1.00 85.75 318 ASP A N 1
ATOM 2414 C CA . ASP A 1 318 ? 13.901 5.564 -2.811 1.00 85.75 318 ASP A CA 1
ATOM 2415 C C . ASP A 1 318 ? 14.070 4.751 -1.515 1.00 85.75 318 ASP A C 1
ATOM 2417 O O . ASP A 1 318 ? 14.326 3.548 -1.544 1.00 85.75 318 ASP A O 1
ATOM 2421 N N . SER A 1 319 ? 13.913 5.392 -0.357 1.00 75.69 319 SER A N 1
ATOM 2422 C CA . SER A 1 319 ? 14.188 4.768 0.943 1.00 75.69 319 SER A CA 1
ATOM 2423 C C . SER A 1 319 ? 13.169 3.707 1.370 1.00 75.69 319 SER A C 1
ATOM 2425 O O . SER A 1 319 ? 13.408 3.000 2.344 1.00 75.69 319 SER A O 1
ATOM 2427 N N . THR A 1 320 ? 12.025 3.613 0.690 1.00 64.12 320 THR A N 1
ATOM 2428 C CA . THR A 1 320 ? 10.908 2.723 1.061 1.00 64.12 320 THR A CA 1
ATOM 2429 C C . THR A 1 320 ? 10.688 1.588 0.068 1.00 64.12 320 THR A C 1
ATOM 2431 O O . THR A 1 320 ? 10.189 0.523 0.427 1.00 64.12 320 THR A O 1
ATOM 2434 N N . ARG A 1 321 ? 11.050 1.809 -1.197 1.00 75.31 321 ARG A N 1
ATOM 2435 C CA . ARG A 1 321 ? 10.820 0.856 -2.294 1.00 75.31 321 ARG A CA 1
ATOM 2436 C C . ARG A 1 321 ? 11.995 0.733 -3.255 1.00 75.31 321 ARG A C 1
ATOM 2438 O O . ARG A 1 321 ? 11.877 -0.021 -4.220 1.00 75.31 321 ARG A O 1
ATOM 2445 N N . GLY A 1 322 ? 13.087 1.457 -3.023 1.00 80.00 322 GLY A N 1
ATOM 2446 C CA . GLY A 1 322 ? 14.274 1.468 -3.870 1.00 80.00 322 GLY A CA 1
ATOM 2447 C C . GLY A 1 322 ? 15.155 0.238 -3.683 1.00 80.00 322 GLY A C 1
ATOM 2448 O O . GLY A 1 322 ? 14.675 -0.872 -3.432 1.00 80.00 322 GLY A O 1
ATOM 2449 N N . ALA A 1 323 ? 16.454 0.410 -3.894 1.00 94.00 323 ALA A N 1
ATOM 2450 C CA . ALA A 1 323 ? 17.427 -0.655 -3.735 1.00 94.00 323 ALA A CA 1
ATOM 2451 C C . ALA A 1 323 ? 17.805 -0.878 -2.263 1.00 94.00 323 ALA A C 1
ATOM 2453 O O . ALA A 1 323 ? 17.922 0.070 -1.488 1.00 94.00 323 ALA A O 1
ATOM 2454 N N . GLY A 1 324 ? 18.072 -2.132 -1.902 1.00 94.44 324 GLY A N 1
ATOM 2455 C CA . GLY A 1 324 ? 18.465 -2.529 -0.551 1.00 94.44 324 GLY A CA 1
ATOM 2456 C C . GLY A 1 324 ? 17.325 -3.107 0.283 1.00 94.44 324 GLY A C 1
ATOM 2457 O O . GLY A 1 324 ? 16.178 -3.192 -0.166 1.00 94.44 324 GLY A O 1
ATOM 2458 N N . ASN A 1 325 ? 17.668 -3.496 1.513 1.00 90.06 325 ASN A N 1
ATOM 2459 C CA . ASN A 1 325 ? 16.734 -3.984 2.528 1.00 90.06 325 ASN A CA 1
ATOM 2460 C C . ASN A 1 325 ? 15.836 -2.844 3.036 1.00 90.06 325 ASN A C 1
ATOM 2462 O O . ASN A 1 325 ? 16.082 -2.239 4.078 1.00 90.06 325 ASN A O 1
ATOM 2466 N N . CYS A 1 326 ? 14.829 -2.507 2.237 1.00 76.50 326 CYS A N 1
ATOM 2467 C CA . CYS A 1 326 ? 13.899 -1.409 2.487 1.00 76.50 326 CYS A CA 1
ATOM 2468 C C . CYS A 1 326 ? 12.447 -1.883 2.637 1.00 76.50 326 CYS A C 1
ATOM 2470 O O . CYS A 1 326 ? 11.572 -1.069 2.932 1.00 76.50 326 CYS A O 1
ATOM 2472 N N . LEU A 1 327 ? 12.166 -3.187 2.480 1.00 67.31 327 LEU A N 1
ATOM 2473 C CA . LEU A 1 327 ? 10.813 -3.700 2.666 1.00 67.31 327 LEU A CA 1
ATOM 2474 C C . LEU A 1 327 ? 10.559 -3.939 4.157 1.00 67.31 327 LEU A C 1
ATOM 2476 O O . LEU A 1 327 ? 11.134 -4.829 4.789 1.00 67.31 327 LEU A O 1
ATOM 2480 N N . SER A 1 328 ? 9.649 -3.152 4.721 1.00 58.56 328 SER A N 1
ATOM 2481 C CA . SER A 1 328 ? 9.056 -3.457 6.024 1.00 58.56 328 SER A CA 1
ATOM 2482 C C . SER A 1 328 ? 8.150 -4.691 5.910 1.00 58.56 328 SER A C 1
ATOM 2484 O O . SER A 1 328 ? 7.599 -4.928 4.826 1.00 58.56 328 SER A O 1
ATOM 2486 N N . PRO A 1 329 ? 7.980 -5.491 6.985 1.00 47.41 329 PRO A N 1
ATOM 2487 C CA . PRO A 1 329 ? 7.039 -6.599 6.966 1.00 47.41 329 PRO A CA 1
ATOM 2488 C C . PRO A 1 329 ? 5.678 -6.055 6.560 1.00 47.41 329 PRO A C 1
ATOM 2490 O O . PRO A 1 329 ? 5.096 -5.222 7.252 1.00 47.41 329 PRO A O 1
ATOM 2493 N N . LYS A 1 330 ? 5.164 -6.535 5.428 1.00 42.03 330 LYS A N 1
ATOM 2494 C CA . LYS A 1 330 ? 3.740 -6.409 5.145 1.00 42.03 330 LYS A CA 1
ATOM 2495 C C . LYS A 1 330 ? 3.069 -7.281 6.195 1.00 42.03 330 LYS A C 1
ATOM 2497 O O . LYS A 1 330 ? 3.253 -8.489 6.159 1.00 42.03 330 LYS A O 1
ATOM 2502 N N . THR A 1 331 ? 2.342 -6.697 7.136 1.00 35.72 331 THR A N 1
ATOM 2503 C CA . THR A 1 331 ? 1.487 -7.402 8.100 1.00 35.72 331 THR A CA 1
ATOM 2504 C C . THR A 1 331 ? 0.431 -8.233 7.352 1.00 35.72 331 THR A C 1
ATOM 2506 O O . THR A 1 331 ? -0.695 -7.819 7.137 1.00 35.72 331 THR A O 1
ATOM 2509 N N . GLY A 1 332 ? 0.818 -9.396 6.839 1.00 33.66 332 GLY A N 1
ATOM 2510 C CA . GLY A 1 332 ? -0.030 -10.358 6.130 1.00 33.66 332 GLY A CA 1
ATOM 2511 C C . GLY A 1 332 ? -0.535 -11.521 6.989 1.00 33.66 332 GLY A C 1
ATOM 2512 O O . GLY A 1 332 ? -0.036 -12.636 6.899 1.00 33.66 332 GLY A O 1
ATOM 2513 N N . SER A 1 333 ? -1.618 -11.354 7.727 1.00 32.16 333 SER A N 1
ATOM 2514 C CA . SER A 1 333 ? -2.553 -12.481 7.750 1.00 32.16 333 SER A CA 1
ATOM 2515 C C . SER A 1 333 ? -3.079 -12.669 6.317 1.00 32.16 333 SER A C 1
ATOM 2517 O O . SER A 1 333 ? -3.092 -11.733 5.515 1.00 32.16 333 SER A O 1
ATOM 2519 N N . SER A 1 334 ? -3.533 -13.870 5.963 1.00 34.47 334 SER A N 1
ATOM 2520 C CA . SER A 1 334 ? -4.372 -14.117 4.779 1.00 34.47 334 SER A CA 1
ATOM 2521 C C . SER A 1 334 ? -5.748 -13.427 4.878 1.00 34.47 334 SER A C 1
ATOM 2523 O O . SER A 1 334 ? -6.737 -13.914 4.336 1.00 34.47 334 SER A O 1
ATOM 2525 N N . GLU A 1 335 ? -5.831 -12.325 5.617 1.00 43.09 335 GLU A N 1
ATOM 2526 C CA . GLU A 1 335 ? -6.966 -11.432 5.693 1.00 43.09 335 GLU A CA 1
ATOM 2527 C C . GLU A 1 335 ? -6.753 -10.336 4.653 1.00 43.09 335 GLU A C 1
ATOM 2529 O O . GLU A 1 335 ? -5.629 -9.938 4.337 1.00 43.09 335 GLU A O 1
ATOM 2534 N N . SER A 1 336 ? -7.856 -9.886 4.072 1.00 47.69 336 SER A N 1
ATOM 2535 C CA . SER A 1 336 ? -7.889 -8.760 3.147 1.00 47.69 336 SER A CA 1
ATOM 2536 C C . SER A 1 336 ? -6.949 -7.632 3.607 1.00 47.69 336 SER A C 1
ATOM 2538 O O . SER A 1 336 ? -7.016 -7.175 4.742 1.00 47.69 336 SER A O 1
ATOM 2540 N N . LYS A 1 337 ? -6.067 -7.145 2.729 1.00 62.06 337 LYS A N 1
ATOM 2541 C CA . LYS A 1 337 ? -5.254 -5.942 3.007 1.00 62.06 337 LYS A CA 1
ATOM 2542 C C . LYS A 1 337 ? -6.068 -4.654 2.928 1.00 62.06 337 LYS A C 1
ATOM 2544 O O . LYS A 1 337 ? -5.540 -3.579 3.185 1.00 62.06 337 LYS A O 1
ATOM 2549 N N . LYS A 1 338 ? -7.333 -4.756 2.523 1.00 84.94 338 LYS A N 1
ATOM 2550 C CA . LYS A 1 338 ? -8.203 -3.603 2.356 1.00 84.94 338 LYS A CA 1
ATOM 2551 C C . LYS A 1 338 ? -8.512 -3.021 3.732 1.00 84.94 338 LYS A C 1
ATOM 2553 O O . LYS A 1 338 ? -8.907 -3.785 4.616 1.00 84.94 338 LYS A O 1
ATOM 2558 N N . PRO A 1 339 ? -8.376 -1.709 3.938 1.00 94.50 339 PRO A N 1
ATOM 2559 C CA . PRO A 1 339 ? -8.867 -1.061 5.144 1.00 94.50 339 PRO A CA 1
ATOM 2560 C C . PRO A 1 339 ? -10.330 -1.449 5.406 1.00 94.50 339 PRO A C 1
ATOM 2562 O O . PRO A 1 339 ? -11.159 -1.434 4.491 1.00 94.50 339 PRO A O 1
ATOM 2565 N N . ARG A 1 340 ? -10.638 -1.855 6.643 1.00 97.69 340 ARG A N 1
ATOM 2566 C CA . ARG A 1 340 ? -12.005 -2.189 7.064 1.00 97.69 340 ARG A CA 1
ATOM 2567 C C . ARG A 1 340 ? -12.749 -0.887 7.306 1.00 97.69 340 ARG A C 1
ATOM 2569 O O . ARG A 1 340 ? -12.264 -0.067 8.082 1.00 97.69 340 ARG A O 1
ATOM 2576 N N . ILE A 1 341 ? -13.900 -0.701 6.670 1.00 98.75 341 ILE A N 1
ATOM 2577 C CA . ILE A 1 341 ? -14.629 0.568 6.727 1.00 98.75 341 ILE A CA 1
ATOM 2578 C C . ILE A 1 341 ? -16.125 0.379 6.976 1.00 98.75 341 ILE A C 1
ATOM 2580 O O . ILE A 1 341 ? -16.769 -0.508 6.412 1.00 98.75 341 ILE A O 1
ATOM 2584 N N . VAL A 1 342 ? -16.677 1.259 7.805 1.00 98.88 342 VAL A N 1
ATOM 2585 C CA . VAL A 1 342 ? -18.107 1.484 8.000 1.00 98.88 342 VAL A CA 1
ATOM 2586 C C . VAL A 1 342 ? -18.390 2.951 7.679 1.00 98.88 342 VAL A C 1
ATOM 2588 O O . VAL A 1 342 ? -17.765 3.841 8.252 1.00 98.88 342 VAL A O 1
ATOM 2591 N N . VAL A 1 343 ? -19.332 3.207 6.776 1.00 98.81 343 VAL A N 1
ATOM 2592 C CA . VAL A 1 343 ? -19.757 4.562 6.397 1.00 98.81 343 VAL A CA 1
ATOM 2593 C C . VAL A 1 343 ? -21.069 4.893 7.101 1.00 98.81 343 VAL A C 1
ATOM 2595 O O . VAL A 1 343 ? -22.034 4.148 6.956 1.00 98.81 343 VAL A O 1
ATOM 2598 N N . LEU A 1 344 ? -21.115 5.994 7.854 1.00 98.25 344 LEU A N 1
ATOM 2599 C CA . LEU A 1 344 ? -22.313 6.538 8.506 1.00 98.25 344 LEU A CA 1
ATOM 2600 C C . LEU A 1 344 ? -22.731 7.804 7.765 1.00 98.25 344 LEU A C 1
ATOM 2602 O O . LEU A 1 344 ? -22.074 8.830 7.905 1.00 98.25 344 LEU A O 1
ATOM 2606 N N . SER A 1 345 ? -23.822 7.742 7.010 1.00 96.25 345 SER A N 1
ATOM 2607 C CA . SER A 1 345 ? -24.287 8.841 6.156 1.00 96.25 345 SER A CA 1
ATOM 2608 C C . SER A 1 345 ? -25.760 9.126 6.401 1.00 96.25 345 SER A C 1
ATOM 2610 O O . SER A 1 345 ? -26.553 8.193 6.555 1.00 96.25 345 SER A O 1
ATOM 2612 N N . ASP A 1 346 ? -26.152 10.397 6.396 1.00 92.12 346 ASP A N 1
ATOM 2613 C CA . ASP A 1 346 ? -27.547 10.855 6.362 1.00 92.12 346 ASP A CA 1
ATOM 2614 C C . ASP A 1 346 ? -28.164 10.741 4.968 1.00 92.12 346 ASP A C 1
ATOM 2616 O O . ASP A 1 346 ? -28.876 11.615 4.472 1.00 92.12 346 ASP A O 1
ATOM 2620 N N . PHE A 1 347 ? -27.888 9.590 4.353 1.00 94.50 347 PHE A N 1
ATOM 2621 C CA . PHE A 1 347 ? -27.955 9.379 2.926 1.00 94.50 347 PHE A CA 1
ATOM 2622 C C . PHE A 1 347 ? -29.321 9.765 2.339 1.00 94.50 347 PHE A C 1
ATOM 2624 O O . PHE A 1 347 ? -30.359 9.161 2.674 1.00 94.50 347 PHE A O 1
ATOM 2631 N N . PRO A 1 348 ? -29.351 10.743 1.424 1.00 93.06 348 PRO A N 1
ATOM 2632 C CA . PRO A 1 348 ? -30.595 11.286 0.924 1.00 93.06 348 PRO A CA 1
ATOM 2633 C C . PRO A 1 348 ? -31.229 10.385 -0.147 1.00 93.06 348 PRO A C 1
ATOM 2635 O O . PRO A 1 348 ? -30.564 9.535 -0.746 1.00 93.06 348 PRO A O 1
ATOM 2638 N N . PRO A 1 349 ? -32.528 10.556 -0.449 1.00 92.44 349 PRO A N 1
ATOM 2639 C CA . PRO A 1 349 ? -33.138 9.872 -1.583 1.00 92.44 349 PRO A CA 1
ATOM 2640 C C . PRO A 1 349 ? -32.559 10.369 -2.919 1.00 92.44 349 PRO A C 1
ATOM 2642 O O . PRO A 1 349 ? -32.153 11.523 -3.064 1.00 92.44 349 PRO A O 1
ATOM 2645 N N . ILE A 1 350 ? -32.585 9.515 -3.946 1.00 93.44 350 ILE A N 1
ATOM 2646 C CA . ILE A 1 350 ? -32.224 9.914 -5.316 1.00 93.44 350 ILE A CA 1
ATOM 2647 C C . ILE A 1 350 ? -33.132 11.068 -5.771 1.00 93.44 350 ILE A C 1
ATOM 2649 O O . ILE A 1 350 ? -34.356 10.977 -5.677 1.00 93.44 350 ILE A O 1
ATOM 2653 N N . GLY A 1 351 ? -32.527 12.135 -6.300 1.00 90.06 351 GLY A N 1
ATOM 2654 C CA . GLY A 1 351 ? -33.243 13.352 -6.702 1.00 90.06 351 GLY A CA 1
ATOM 2655 C C . GLY A 1 351 ? -33.455 14.362 -5.570 1.00 90.06 351 GLY A C 1
ATOM 2656 O O . GLY A 1 351 ? -34.285 15.258 -5.714 1.00 90.06 351 GLY A O 1
ATOM 2657 N N . VAL A 1 352 ? -32.730 14.216 -4.458 1.00 89.94 352 VAL A N 1
ATOM 2658 C CA . VAL A 1 352 ? -32.662 15.198 -3.368 1.00 89.94 352 VAL A CA 1
ATOM 2659 C C . VAL A 1 352 ? -32.357 16.610 -3.866 1.00 89.94 352 VAL A C 1
ATOM 2661 O O . VAL A 1 352 ? -31.607 16.818 -4.822 1.00 89.94 352 VAL A O 1
ATOM 2664 N N . VAL A 1 353 ? -32.944 17.591 -3.186 1.00 86.75 353 VAL A N 1
ATOM 2665 C CA . VAL A 1 353 ? -32.739 19.017 -3.437 1.00 86.75 353 VAL A CA 1
ATOM 2666 C C . VAL A 1 353 ? -32.460 19.747 -2.127 1.00 86.75 353 VAL A C 1
ATOM 2668 O O . VAL A 1 353 ? -32.932 19.347 -1.072 1.00 86.75 353 VAL A O 1
ATOM 2671 N N . LYS A 1 354 ? -31.765 20.885 -2.187 1.00 85.00 354 LYS A N 1
ATOM 2672 C CA . LYS A 1 354 ? -31.477 21.713 -0.997 1.00 85.00 354 LYS A CA 1
ATOM 2673 C C . LYS A 1 354 ? -32.718 22.387 -0.395 1.00 85.00 354 LYS A C 1
ATOM 2675 O O . LYS A 1 354 ? -32.693 22.871 0.732 1.00 85.00 354 LYS A O 1
ATOM 2680 N N . GLY A 1 355 ? -33.797 22.499 -1.167 1.00 82.62 355 GLY A N 1
ATOM 2681 C CA . GLY A 1 355 ? -35.005 23.219 -0.779 1.00 82.62 355 GLY A CA 1
ATOM 2682 C C . GLY A 1 355 ? -36.021 23.311 -1.913 1.00 82.62 355 GLY A C 1
ATOM 2683 O O . GLY A 1 355 ? -35.868 22.677 -2.952 1.00 82.62 355 GLY A O 1
ATOM 2684 N N . GLY A 1 356 ? -37.067 24.112 -1.705 1.00 84.69 356 GLY A N 1
ATOM 2685 C CA . GLY A 1 356 ? -38.197 24.241 -2.630 1.00 84.69 356 GLY A CA 1
ATOM 2686 C C . GLY A 1 356 ? -39.463 23.540 -2.134 1.00 84.69 356 GLY A C 1
ATOM 2687 O O . GLY A 1 356 ? -39.538 23.098 -0.982 1.00 84.69 356 GLY A O 1
ATOM 2688 N N . ASP A 1 357 ? -40.470 23.469 -3.003 1.00 87.44 357 ASP A N 1
ATOM 2689 C CA . ASP A 1 357 ? -41.781 22.887 -2.698 1.00 87.44 357 ASP A CA 1
ATOM 2690 C C . ASP A 1 357 ? -41.792 21.368 -2.938 1.00 87.44 357 ASP A C 1
ATOM 2692 O O . ASP A 1 357 ? -42.407 20.847 -3.865 1.00 87.44 357 ASP A O 1
ATOM 2696 N N . VAL A 1 358 ? -41.012 20.660 -2.121 1.00 85.44 358 VAL A N 1
ATOM 2697 C CA . VAL A 1 358 ? -40.945 19.192 -2.075 1.00 85.44 358 VAL A CA 1
ATOM 2698 C C . VAL A 1 358 ? -41.161 18.707 -0.635 1.00 85.44 358 VAL A C 1
ATOM 2700 O O . VAL A 1 358 ? -40.952 19.490 0.305 1.00 85.44 358 VAL A O 1
ATOM 2703 N N . PRO A 1 359 ? -41.545 17.433 -0.414 1.00 84.12 359 PRO A N 1
ATOM 2704 C CA . PRO A 1 359 ? -41.594 16.854 0.928 1.00 84.12 359 PRO A CA 1
ATOM 2705 C C . PRO A 1 359 ? -40.267 17.042 1.675 1.00 84.12 359 PRO A C 1
ATOM 2707 O O . PRO A 1 359 ? -39.203 16.973 1.066 1.00 84.12 359 PRO A O 1
ATOM 2710 N N . ASN A 1 360 ? -40.305 17.251 2.996 1.00 78.12 360 ASN A N 1
ATOM 2711 C CA . ASN A 1 360 ? -39.081 17.460 3.787 1.00 78.12 360 ASN A CA 1
ATOM 2712 C C . ASN A 1 360 ? -38.097 16.286 3.696 1.00 78.12 360 ASN A C 1
ATOM 2714 O O . ASN A 1 360 ? -36.897 16.502 3.759 1.00 78.12 360 ASN A O 1
ATOM 2718 N N . THR A 1 361 ? -38.590 15.074 3.456 1.00 78.56 361 THR A N 1
ATOM 2719 C CA . THR A 1 361 ? -37.767 13.880 3.224 1.00 78.56 361 THR A CA 1
ATOM 2720 C C . THR A 1 361 ? -36.940 13.936 1.933 1.00 78.56 361 THR A C 1
ATOM 2722 O O . THR A 1 361 ? -36.018 13.148 1.774 1.00 78.56 361 THR A O 1
ATOM 2725 N N . MET A 1 362 ? -37.255 14.856 1.012 1.00 83.19 362 MET A N 1
ATOM 2726 C CA . MET A 1 362 ? -36.491 15.136 -0.212 1.00 83.19 362 MET A CA 1
ATOM 2727 C C . MET A 1 362 ? -35.540 16.332 -0.054 1.00 83.19 362 MET A C 1
ATOM 2729 O O . MET A 1 362 ? -34.879 16.708 -1.024 1.00 83.19 362 MET A O 1
ATOM 2733 N N . LYS A 1 363 ? -35.498 16.954 1.134 1.00 82.31 363 LYS A N 1
ATOM 2734 C CA . LYS A 1 363 ? -34.636 18.098 1.439 1.00 82.31 363 LYS A CA 1
ATOM 2735 C C . LYS A 1 363 ? -33.439 17.638 2.261 1.00 82.31 363 LYS A C 1
ATOM 2737 O O . LYS A 1 363 ? -33.584 17.420 3.459 1.00 82.31 363 LYS A O 1
ATOM 2742 N N . SER A 1 364 ? -32.285 17.515 1.613 1.00 85.50 364 SER A N 1
ATOM 2743 C CA . SER A 1 364 ? -30.998 17.306 2.282 1.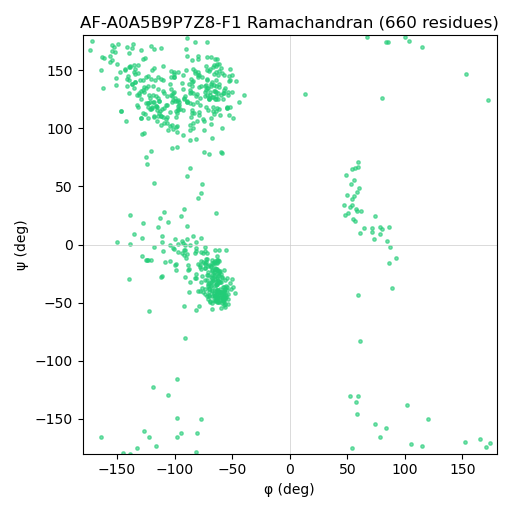00 85.50 364 SER A CA 1
ATOM 2744 C C . SER A 1 364 ? -29.863 18.014 1.541 1.00 85.50 364 SER A C 1
ATOM 2746 O O . SER A 1 364 ? -30.114 18.663 0.518 1.00 85.50 364 SER A O 1
ATOM 2748 N N . ASP A 1 365 ? -28.633 17.894 2.042 1.00 87.00 365 ASP A N 1
ATOM 2749 C CA . ASP A 1 365 ? -27.447 18.155 1.229 1.00 87.00 365 ASP A CA 1
ATOM 2750 C C . ASP A 1 365 ? -27.304 17.033 0.180 1.00 87.00 365 ASP A C 1
ATOM 2752 O O . ASP A 1 365 ? -27.379 15.851 0.520 1.00 87.00 365 ASP A O 1
ATOM 2756 N N . PRO A 1 366 ? -27.215 17.348 -1.124 1.00 91.81 366 PRO A N 1
ATOM 2757 C CA . PRO A 1 366 ? -26.983 16.326 -2.139 1.00 91.81 366 PRO A CA 1
ATOM 2758 C C . PRO A 1 366 ? -25.561 15.736 -2.166 1.00 91.81 366 PRO A C 1
ATOM 2760 O O . PRO A 1 366 ? -25.323 14.819 -2.957 1.00 91.81 366 PRO A O 1
ATOM 2763 N N . ASP A 1 367 ? -24.606 16.265 -1.401 1.00 93.38 367 ASP A N 1
ATOM 2764 C CA . ASP A 1 367 ? -23.203 15.843 -1.460 1.00 93.38 367 ASP A CA 1
ATOM 2765 C C . ASP A 1 367 ? -22.951 14.414 -0.956 1.00 93.38 367 ASP A C 1
ATOM 2767 O O . ASP A 1 367 ? -22.136 13.729 -1.571 1.00 93.38 367 ASP A O 1
ATOM 2771 N N . ASP A 1 368 ? -23.714 13.888 0.006 1.00 95.19 368 ASP A N 1
ATOM 2772 C CA . ASP A 1 368 ? -23.671 12.464 0.378 1.00 95.19 368 ASP A CA 1
ATOM 2773 C C . ASP A 1 368 ? -23.895 11.537 -0.831 1.00 95.19 368 ASP A C 1
ATOM 2775 O O . ASP A 1 368 ? -23.237 10.504 -0.977 1.00 95.19 368 ASP A O 1
ATOM 2779 N N . MET A 1 369 ? -24.805 11.906 -1.746 1.00 96.62 369 MET A N 1
ATOM 2780 C CA . MET A 1 369 ? -25.031 11.155 -2.990 1.00 96.62 369 MET A CA 1
ATOM 2781 C C . MET A 1 369 ? -23.813 11.248 -3.916 1.00 96.62 369 MET A C 1
ATOM 2783 O O . MET A 1 369 ? -23.446 10.253 -4.542 1.00 96.62 369 MET A O 1
ATOM 2787 N N . GLN A 1 370 ? -23.165 12.415 -3.995 1.00 97.62 370 GLN A N 1
ATOM 2788 C CA . GLN A 1 370 ? -21.922 12.574 -4.754 1.00 97.62 370 GLN A CA 1
ATOM 2789 C C . GLN A 1 370 ? -20.801 11.698 -4.162 1.00 97.62 370 GLN A C 1
ATOM 2791 O O . GLN A 1 370 ? -20.174 10.920 -4.888 1.00 97.62 370 GLN A O 1
ATOM 2796 N N . SER A 1 371 ? -20.605 11.771 -2.841 1.00 98.44 371 SER A N 1
ATOM 2797 C CA . SER A 1 371 ? -19.594 11.020 -2.094 1.00 98.44 371 SER A CA 1
ATOM 2798 C C . SER A 1 371 ? -19.822 9.510 -2.191 1.00 98.44 371 SER A C 1
ATOM 2800 O O . SER A 1 371 ? -18.869 8.759 -2.383 1.00 98.44 371 SER A O 1
ATOM 2802 N N . MET A 1 372 ? -21.075 9.042 -2.143 1.00 98.69 372 MET A N 1
ATOM 2803 C CA . MET A 1 372 ? -21.408 7.618 -2.271 1.00 98.69 372 MET A CA 1
ATOM 2804 C C . MET A 1 372 ? -21.132 7.066 -3.666 1.00 98.69 372 MET A C 1
ATOM 2806 O O . MET A 1 372 ? -20.621 5.953 -3.787 1.00 98.69 372 MET A O 1
ATOM 2810 N N . VAL A 1 373 ? -21.430 7.826 -4.726 1.00 98.75 373 VAL A N 1
ATOM 2811 C CA . VAL A 1 373 ? -21.077 7.410 -6.091 1.00 98.75 373 VAL A CA 1
ATOM 2812 C C . VAL A 1 373 ? -19.566 7.213 -6.197 1.00 98.75 373 VAL A C 1
ATOM 2814 O O . VAL A 1 373 ? -19.132 6.161 -6.664 1.00 98.75 373 VAL A O 1
ATOM 2817 N N . ARG A 1 374 ? -18.752 8.158 -5.698 1.00 98.75 374 ARG A N 1
ATOM 2818 C CA . ARG A 1 374 ? -17.296 7.970 -5.669 1.00 98.75 374 ARG A CA 1
ATOM 2819 C C . ARG A 1 374 ? -16.898 6.787 -4.793 1.00 98.75 374 ARG A C 1
ATOM 2821 O O . ARG A 1 374 ? -16.158 5.931 -5.258 1.00 98.75 374 ARG A O 1
ATOM 2828 N N . PHE A 1 375 ? -17.396 6.693 -3.566 1.00 98.88 375 PHE A N 1
ATOM 2829 C CA . PHE A 1 375 ? -17.069 5.605 -2.644 1.00 98.88 375 PHE A CA 1
ATOM 2830 C C . PHE A 1 375 ? -17.308 4.222 -3.268 1.00 98.88 375 PHE A C 1
ATOM 2832 O O . PHE A 1 375 ? -16.426 3.365 -3.234 1.00 98.88 375 PHE A O 1
ATOM 2839 N N . LEU A 1 376 ? -18.463 4.013 -3.908 1.00 98.88 376 LEU A N 1
ATOM 2840 C CA . LEU A 1 376 ? -18.795 2.747 -4.562 1.00 98.88 376 LEU A CA 1
ATOM 2841 C C . LEU A 1 376 ? -17.844 2.421 -5.719 1.00 98.88 376 LEU A C 1
ATOM 2843 O O . LEU A 1 376 ? -17.487 1.256 -5.897 1.00 98.88 376 LEU A O 1
ATOM 2847 N N . LEU A 1 377 ? -17.362 3.429 -6.447 1.00 98.75 377 LEU A N 1
ATOM 2848 C CA . LEU A 1 377 ? -16.343 3.258 -7.485 1.00 98.75 377 LEU A CA 1
ATOM 2849 C C . LEU A 1 377 ? -14.948 2.921 -6.941 1.00 98.75 377 LEU A C 1
ATOM 2851 O O . LEU A 1 377 ? -14.123 2.414 -7.695 1.00 98.75 377 LEU A O 1
ATOM 2855 N N . TYR A 1 378 ? -14.689 3.154 -5.654 1.00 98.69 378 TYR A N 1
ATOM 2856 C CA . TYR A 1 378 ? -13.453 2.778 -4.952 1.00 98.69 378 TYR A CA 1
ATOM 2857 C C . TYR A 1 378 ? -13.623 1.543 -4.051 1.00 98.69 378 TYR A C 1
ATOM 2859 O O . TYR A 1 378 ? -12.673 1.101 -3.407 1.00 98.69 378 TYR A O 1
ATOM 2867 N N . SER A 1 379 ? -14.824 0.960 -3.997 1.00 98.44 379 SER A N 1
ATOM 2868 C CA . SER A 1 379 ? -15.157 -0.107 -3.048 1.00 98.44 379 SER A CA 1
ATOM 2869 C C . SER A 1 379 ? -14.398 -1.420 -3.277 1.00 98.44 379 SER A C 1
ATOM 2871 O O . SER A 1 379 ? -14.308 -2.223 -2.353 1.00 98.44 379 SER A O 1
ATOM 2873 N N . ASN A 1 380 ? -13.789 -1.628 -4.451 1.00 97.19 380 ASN A N 1
ATOM 2874 C CA . ASN A 1 380 ? -12.859 -2.738 -4.678 1.00 97.19 380 ASN A CA 1
ATOM 2875 C C . ASN A 1 380 ? -11.621 -2.667 -3.774 1.00 97.19 380 ASN A C 1
ATOM 2877 O O . ASN A 1 380 ? -11.019 -3.695 -3.493 1.00 97.19 380 ASN A O 1
ATOM 2881 N N . GLU A 1 381 ? -11.247 -1.489 -3.282 1.00 95.62 381 GLU A N 1
ATOM 2882 C CA . GLU A 1 381 ? -10.035 -1.286 -2.481 1.00 95.62 381 GLU A CA 1
ATOM 2883 C C . GLU A 1 381 ? -10.280 -1.287 -0.974 1.00 95.62 381 GLU A C 1
ATOM 2885 O O . GLU A 1 381 ? -9.338 -1.262 -0.182 1.00 95.62 381 GLU A O 1
ATOM 2890 N N . LEU A 1 382 ? -11.547 -1.343 -0.571 1.00 96.94 382 LEU A N 1
ATOM 2891 C CA . LEU A 1 382 ? -11.981 -1.238 0.813 1.00 96.94 382 LEU A CA 1
ATOM 2892 C C . LEU A 1 382 ? -12.741 -2.501 1.219 1.00 96.94 382 LEU A C 1
ATOM 2894 O O . LEU A 1 382 ? -13.511 -3.069 0.448 1.00 96.94 382 LEU A O 1
ATOM 2898 N N . GLN A 1 383 ? -12.555 -2.948 2.459 1.00 96.31 383 GLN A N 1
ATOM 2899 C CA . GLN A 1 383 ? -13.418 -3.970 3.033 1.00 96.31 383 GLN A CA 1
ATOM 2900 C C . GLN A 1 383 ? -14.618 -3.266 3.653 1.00 96.31 383 GLN A C 1
ATOM 2902 O O . GLN A 1 383 ? -14.592 -2.870 4.818 1.00 96.31 383 GLN A O 1
ATOM 2907 N N . VAL A 1 384 ? -15.660 -3.086 2.842 1.00 98.38 384 VAL A N 1
ATOM 2908 C CA . VAL A 1 384 ? -16.914 -2.469 3.280 1.00 98.38 384 VAL A CA 1
ATOM 2909 C C . VAL A 1 384 ? -17.606 -3.413 4.259 1.00 98.38 384 VAL A C 1
ATOM 2911 O O . VAL A 1 384 ? -18.080 -4.478 3.871 1.00 98.38 384 VAL A O 1
ATOM 2914 N N . GLU A 1 385 ? -17.634 -3.048 5.536 1.00 98.19 385 GLU A N 1
ATOM 2915 C CA . GLU A 1 385 ? -18.291 -3.822 6.596 1.00 98.19 385 GLU A CA 1
ATOM 2916 C C . GLU A 1 385 ? -19.620 -3.227 7.033 1.00 98.19 385 GLU A C 1
ATOM 2918 O O . GLU A 1 385 ? -20.392 -3.914 7.698 1.00 98.19 385 GLU A O 1
ATOM 2923 N N . GLY A 1 386 ? -19.900 -1.979 6.654 1.00 98.56 386 GLY A N 1
ATOM 2924 C CA . GLY A 1 386 ? -21.185 -1.359 6.919 1.00 98.56 386 GLY A CA 1
ATOM 2925 C C . GLY A 1 386 ? -21.461 -0.130 6.058 1.00 98.56 386 GLY A C 1
ATOM 2926 O O . GLY A 1 386 ? -20.614 0.753 5.937 1.00 98.56 386 GLY A O 1
ATOM 2927 N N . LEU A 1 387 ? -22.670 -0.059 5.507 1.00 98.81 387 LEU A N 1
ATOM 2928 C CA . LEU A 1 387 ? -23.275 1.159 4.972 1.00 98.81 387 LEU A CA 1
ATOM 2929 C C . LEU A 1 387 ? -24.453 1.521 5.877 1.00 98.81 387 LEU A C 1
ATOM 2931 O O . LEU A 1 387 ? -25.500 0.878 5.851 1.00 98.81 387 LEU A O 1
ATOM 2935 N N . VAL A 1 388 ? -24.258 2.504 6.743 1.00 98.62 388 VAL A N 1
ATOM 2936 C CA . VAL A 1 388 ? -25.204 2.872 7.792 1.00 98.62 388 VAL A CA 1
ATOM 2937 C C . VAL A 1 388 ? -25.970 4.115 7.370 1.00 98.62 388 VAL A C 1
ATOM 2939 O O . VAL A 1 388 ? -25.375 5.169 7.146 1.00 98.62 388 VAL A O 1
ATOM 2942 N N . ALA A 1 389 ? -27.297 4.007 7.338 1.00 97.00 389 ALA A N 1
ATOM 2943 C CA . ALA A 1 389 ? -28.158 5.181 7.306 1.00 97.00 389 ALA A CA 1
ATOM 2944 C C . ALA A 1 389 ? -28.169 5.812 8.701 1.00 97.00 389 ALA A C 1
ATOM 2946 O O . ALA A 1 389 ? -28.857 5.332 9.601 1.00 97.00 389 ALA A O 1
ATOM 2947 N N . ALA A 1 390 ? -27.364 6.850 8.889 1.00 93.69 390 ALA A N 1
ATOM 2948 C CA . ALA A 1 390 ? -27.310 7.645 10.104 1.00 93.69 390 ALA A CA 1
ATOM 2949 C C . ALA A 1 390 ? -28.297 8.817 10.019 1.00 93.69 390 ALA A C 1
ATOM 2951 O O . ALA A 1 390 ? -28.853 9.114 8.965 1.00 93.69 390 ALA A O 1
ATOM 2952 N N . ALA A 1 391 ? -28.534 9.485 11.144 1.00 90.06 391 ALA A N 1
ATOM 2953 C CA . ALA A 1 391 ? -29.225 10.765 11.137 1.00 90.06 391 ALA A CA 1
ATOM 2954 C C . ALA A 1 391 ? -28.230 11.894 10.859 1.00 90.06 391 ALA A C 1
ATOM 2956 O O . ALA A 1 391 ? -27.130 11.894 11.406 1.00 90.06 391 ALA A O 1
ATOM 2957 N N . GLY A 1 392 ? -28.647 12.879 10.077 1.00 78.25 392 GLY A N 1
ATOM 2958 C CA . GLY A 1 392 ? -27.869 14.070 9.745 1.00 78.25 392 GLY A CA 1
ATOM 2959 C C . GLY A 1 392 ? -28.739 15.075 8.993 1.00 78.25 392 GLY A C 1
ATOM 2960 O O . GLY A 1 392 ? -29.931 14.830 8.805 1.00 78.25 392 GLY A O 1
ATOM 2961 N N . THR A 1 393 ? -28.151 16.239 8.734 1.00 80.50 393 THR A N 1
ATOM 2962 C CA . THR A 1 393 ? -28.650 17.451 8.063 1.00 80.50 393 THR A CA 1
ATOM 2963 C C . THR A 1 393 ? -30.170 17.592 7.818 1.00 80.50 393 THR A C 1
ATOM 2965 O O . THR A 1 393 ? -30.857 16.774 7.215 1.00 80.50 393 THR A O 1
ATOM 2968 N N . PHE A 1 394 ? -30.725 18.740 8.221 1.00 81.31 394 PHE A N 1
ATOM 2969 C CA . PHE A 1 394 ? -32.142 19.119 8.075 1.00 81.31 394 PHE A CA 1
ATOM 2970 C C . PHE A 1 394 ? -33.143 18.194 8.787 1.00 81.31 394 PHE A C 1
ATOM 2972 O O . PHE A 1 394 ? -33.608 18.538 9.874 1.00 81.31 394 PHE A O 1
ATOM 2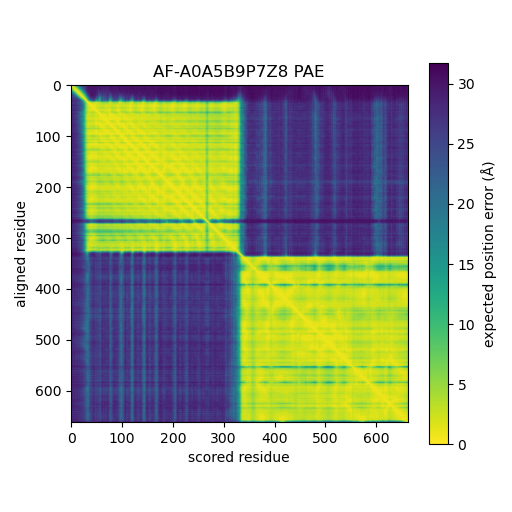979 N N . ALA A 1 395 ? -33.523 17.069 8.172 1.00 83.00 395 ALA A N 1
ATOM 2980 C CA . ALA A 1 395 ? -34.584 16.192 8.667 1.00 83.00 395 ALA A CA 1
ATOM 2981 C C . ALA A 1 395 ? -34.121 15.327 9.853 1.00 83.00 395 ALA A C 1
ATOM 2983 O O . ALA A 1 395 ? -34.941 14.981 10.710 1.00 83.00 395 ALA A O 1
ATOM 2984 N N . MET A 1 396 ? -32.816 15.025 9.936 1.00 88.94 396 MET A N 1
ATOM 2985 C CA . MET A 1 396 ? -32.231 14.127 10.940 1.00 88.94 396 MET A CA 1
ATOM 2986 C C . MET A 1 396 ? -32.916 12.754 10.959 1.00 88.94 396 MET A C 1
ATOM 2988 O O . MET A 1 396 ? -33.090 12.148 12.015 1.00 88.94 396 MET A O 1
ATOM 2992 N N . GLU A 1 397 ? -33.353 12.271 9.798 1.00 91.19 397 GLU A N 1
ATOM 2993 C CA . GLU A 1 397 ? -33.994 10.967 9.629 1.00 91.19 397 GLU A CA 1
ATOM 2994 C C . GLU A 1 397 ? -32.996 9.943 9.079 1.00 91.19 397 GLU A C 1
ATOM 2996 O O . GLU A 1 397 ? -32.115 10.293 8.304 1.00 91.19 397 GLU A O 1
ATOM 3001 N N . ALA A 1 398 ? -33.163 8.676 9.453 1.00 92.12 398 ALA A N 1
ATOM 3002 C CA . ALA A 1 398 ? -32.338 7.564 8.992 1.00 92.12 398 ALA A CA 1
ATOM 3003 C C . ALA A 1 398 ? -33.188 6.625 8.128 1.00 92.12 398 ALA A C 1
ATOM 3005 O O . ALA A 1 398 ? -34.115 5.996 8.631 1.00 92.12 398 ALA A O 1
ATOM 3006 N N . HIS A 1 399 ? -32.897 6.534 6.827 1.00 94.06 399 HIS A N 1
ATOM 3007 C CA . HIS A 1 399 ? -33.669 5.711 5.884 1.00 94.06 399 HIS A CA 1
ATOM 3008 C C . HIS A 1 399 ? -32.752 4.788 5.085 1.00 94.06 399 HIS A C 1
ATOM 3010 O O . HIS A 1 399 ? -32.272 5.170 4.013 1.00 94.06 399 HIS A O 1
ATOM 3016 N N . LYS A 1 400 ? -32.560 3.534 5.520 1.00 96.00 400 LYS A N 1
ATOM 3017 C CA . LYS A 1 400 ? -31.659 2.614 4.792 1.00 96.00 400 LYS A CA 1
ATOM 3018 C C . LYS A 1 400 ? -32.110 2.330 3.362 1.00 96.00 400 LYS A C 1
ATOM 3020 O O . LYS A 1 400 ? -31.285 2.078 2.489 1.00 96.00 400 LYS A O 1
ATOM 3025 N N . LYS A 1 401 ? -33.417 2.447 3.088 1.00 96.44 401 LYS A N 1
ATOM 3026 C CA . LYS A 1 401 ? -33.990 2.326 1.735 1.00 96.44 401 LYS A CA 1
ATOM 3027 C C . LYS A 1 401 ? -33.340 3.268 0.713 1.00 96.44 401 LYS A C 1
ATOM 3029 O O . LYS A 1 401 ? -33.309 2.933 -0.465 1.00 96.44 401 LYS A O 1
ATOM 3034 N N . ASN A 1 402 ? -32.826 4.422 1.145 1.00 95.75 402 ASN A N 1
ATOM 3035 C CA . ASN A 1 402 ? -32.171 5.368 0.247 1.00 95.75 402 ASN A CA 1
ATOM 3036 C C . ASN A 1 402 ? -30.824 4.802 -0.229 1.00 95.75 402 ASN A C 1
ATOM 3038 O O . ASN A 1 402 ? -30.556 4.812 -1.429 1.00 95.75 402 ASN A O 1
ATOM 3042 N N . ILE A 1 403 ? -30.035 4.225 0.689 1.00 98.25 403 ILE A N 1
ATOM 3043 C CA . ILE A 1 403 ? -28.774 3.535 0.370 1.00 98.25 403 ILE A CA 1
ATOM 3044 C C . ILE A 1 403 ? -29.058 2.334 -0.539 1.00 98.25 403 ILE A C 1
ATOM 3046 O O . ILE A 1 403 ? -28.426 2.173 -1.579 1.00 98.25 403 ILE A O 1
ATOM 3050 N N . LEU A 1 404 ? -30.074 1.526 -0.218 1.00 98.56 404 LEU A N 1
ATOM 3051 C CA . LEU A 1 404 ? -30.480 0.408 -1.078 1.00 98.56 404 LEU A CA 1
ATOM 3052 C C . LEU A 1 404 ? -30.832 0.881 -2.503 1.00 98.56 404 LEU A C 1
ATOM 3054 O O . LEU A 1 404 ? -30.434 0.248 -3.477 1.00 98.56 404 LEU A O 1
ATOM 3058 N N . GLY A 1 405 ? -31.488 2.038 -2.637 1.00 97.81 405 GLY A N 1
ATOM 3059 C CA . GLY A 1 405 ? -31.832 2.623 -3.933 1.00 97.81 405 GLY A CA 1
ATOM 3060 C C . GLY A 1 405 ? -30.627 3.016 -4.799 1.00 97.81 405 GLY A C 1
ATOM 3061 O O . GLY A 1 405 ? -30.702 2.884 -6.024 1.00 97.81 405 GLY A O 1
ATOM 3062 N N . VAL A 1 406 ? -29.510 3.469 -4.208 1.00 98.31 406 VAL A N 1
ATOM 3063 C CA . VAL A 1 406 ? -28.262 3.696 -4.967 1.00 98.31 406 VAL A CA 1
ATOM 3064 C C . VAL A 1 406 ? -27.535 2.381 -5.260 1.00 98.31 406 VAL A C 1
ATOM 3066 O O . VAL A 1 406 ? -26.975 2.227 -6.345 1.00 98.31 406 VAL A O 1
ATOM 3069 N N . LEU A 1 407 ? -27.624 1.381 -4.377 1.00 98.75 407 LEU A N 1
ATOM 3070 C CA . LEU A 1 407 ? -27.081 0.048 -4.651 1.00 98.75 407 LEU A CA 1
ATOM 3071 C C . LEU A 1 407 ? -27.805 -0.652 -5.819 1.00 98.75 407 LEU A C 1
ATOM 3073 O O . LEU A 1 407 ? -27.161 -1.374 -6.579 1.00 98.75 407 LEU A O 1
ATOM 3077 N N . ASP A 1 408 ? -29.090 -0.358 -6.050 1.00 98.69 408 ASP A N 1
ATOM 3078 C CA . ASP A 1 408 ? -29.819 -0.788 -7.260 1.00 98.69 408 ASP A CA 1
ATOM 3079 C C . ASP A 1 408 ? -29.263 -0.153 -8.547 1.00 98.69 408 ASP A C 1
ATOM 3081 O O . ASP A 1 408 ? -29.532 -0.619 -9.656 1.00 98.69 408 ASP A O 1
ATOM 3085 N N . ARG A 1 409 ? -28.539 0.967 -8.439 1.00 98.50 409 ARG A N 1
ATOM 3086 C CA . ARG A 1 409 ? -27.826 1.587 -9.565 1.00 98.50 409 ARG A CA 1
ATOM 3087 C C . ARG A 1 409 ? -26.430 0.999 -9.725 1.00 98.50 409 ARG A C 1
ATOM 3089 O O . ARG A 1 409 ? -26.044 0.717 -10.855 1.00 98.50 409 ARG A O 1
ATOM 3096 N N . TYR A 1 410 ? -25.734 0.757 -8.614 1.00 98.81 410 TYR A N 1
ATOM 3097 C CA . TYR A 1 410 ? -24.453 0.047 -8.585 1.00 98.81 410 TYR A CA 1
ATOM 3098 C C . TYR A 1 410 ? -24.548 -1.337 -9.236 1.00 98.81 410 TYR A C 1
ATOM 3100 O O . TYR A 1 410 ? -23.738 -1.682 -10.088 1.00 98.81 410 TYR A O 1
ATOM 3108 N N . GLU A 1 411 ? -25.594 -2.102 -8.921 1.00 98.75 411 GLU A N 1
ATOM 3109 C CA . GLU A 1 411 ? -25.835 -3.428 -9.499 1.00 98.75 411 GLU A CA 1
ATOM 3110 C C . GLU A 1 411 ? -25.874 -3.422 -11.031 1.00 98.75 411 GLU A C 1
ATOM 3112 O O . GLU A 1 411 ? -25.350 -4.328 -11.672 1.00 98.75 411 GLU A O 1
ATOM 3117 N N . LYS A 1 412 ? -26.414 -2.359 -11.636 1.00 98.56 412 LYS A N 1
ATOM 3118 C CA . LYS A 1 412 ? -26.509 -2.231 -13.097 1.00 98.56 412 LYS A CA 1
ATOM 3119 C C . LYS A 1 412 ? -25.164 -2.002 -13.783 1.00 98.56 412 LYS A C 1
ATOM 3121 O O . LYS A 1 412 ? -25.084 -2.187 -14.993 1.00 98.56 412 LYS A O 1
ATOM 3126 N N . VAL A 1 413 ? -24.146 -1.569 -13.042 1.00 98.44 413 VAL A N 1
ATOM 3127 C CA . VAL A 1 413 ? -22.782 -1.353 -13.552 1.00 98.44 413 VAL A CA 1
ATOM 3128 C C . VAL A 1 413 ? -21.787 -2.379 -13.003 1.00 98.44 413 VAL A C 1
ATOM 3130 O O . VAL A 1 413 ? -20.643 -2.409 -13.448 1.00 98.44 413 VAL A O 1
ATOM 3133 N N . TYR A 1 414 ? -22.214 -3.242 -12.073 1.00 98.19 414 TYR A N 1
ATOM 3134 C CA . TYR A 1 414 ? -21.347 -4.164 -11.340 1.00 98.19 414 TYR A CA 1
ATOM 3135 C C . TYR A 1 414 ? -20.546 -5.093 -12.253 1.00 98.19 414 TYR A C 1
ATOM 3137 O O . TYR A 1 414 ? -19.341 -5.212 -12.070 1.00 98.19 414 TYR A O 1
ATOM 3145 N N . GLU A 1 415 ? -21.173 -5.713 -13.257 1.00 97.56 415 GLU A N 1
ATOM 3146 C CA . GLU A 1 415 ? -20.454 -6.631 -14.153 1.00 97.56 415 GLU A CA 1
ATOM 3147 C C . GLU A 1 415 ? -19.356 -5.917 -14.957 1.00 97.56 415 GLU A C 1
ATOM 3149 O O . GLU A 1 415 ? -18.281 -6.481 -15.159 1.00 97.56 415 GLU A O 1
ATOM 3154 N N . ASN A 1 416 ? -19.568 -4.651 -15.337 1.00 97.44 416 ASN A N 1
ATOM 3155 C CA . ASN A 1 416 ? -18.523 -3.860 -15.984 1.00 97.44 416 ASN A CA 1
ATOM 3156 C C . ASN A 1 416 ? -17.397 -3.538 -14.990 1.00 97.44 416 ASN A C 1
ATOM 3158 O O . ASN A 1 416 ? -16.238 -3.818 -15.285 1.00 97.44 416 ASN A O 1
ATOM 3162 N N . LEU A 1 417 ? -17.720 -3.049 -13.787 1.00 96.62 417 LEU A N 1
ATOM 3163 C CA . LEU A 1 417 ? -16.727 -2.753 -12.743 1.00 96.62 417 LEU A CA 1
ATOM 3164 C C . LEU A 1 417 ? -15.882 -3.987 -12.385 1.00 96.62 417 LEU A C 1
ATOM 3166 O O . LEU A 1 417 ? -14.654 -3.927 -12.382 1.00 96.62 417 LEU A O 1
ATOM 3170 N N . LYS A 1 418 ? -16.540 -5.127 -12.169 1.00 94.62 418 LYS A N 1
ATOM 3171 C CA . LYS A 1 418 ? -15.922 -6.422 -11.870 1.00 94.62 418 LYS A CA 1
ATOM 3172 C C . LYS A 1 418 ? -14.984 -6.906 -12.979 1.00 94.62 418 LYS A C 1
ATOM 3174 O O . LYS A 1 418 ? -13.997 -7.575 -12.688 1.00 94.62 418 LYS A O 1
ATOM 3179 N N . SER A 1 419 ? -15.271 -6.585 -14.244 1.00 93.38 419 SER A N 1
ATOM 3180 C CA . SER A 1 419 ? -14.376 -6.932 -15.359 1.00 93.38 419 SER A CA 1
ATOM 3181 C C . SER A 1 419 ? -13.042 -6.173 -15.309 1.00 93.38 419 SER A C 1
ATOM 3183 O O . SER A 1 419 ? -12.016 -6.701 -15.738 1.00 93.38 419 SER A O 1
ATOM 3185 N N . HIS A 1 420 ? -13.027 -4.962 -14.738 1.00 90.19 420 HIS A N 1
ATOM 3186 C CA . HIS A 1 420 ? -11.791 -4.204 -14.515 1.00 90.19 420 HIS A CA 1
ATOM 3187 C C . HIS A 1 420 ? -11.030 -4.681 -13.293 1.00 90.19 420 HIS A C 1
ATOM 3189 O O . HIS A 1 420 ? -9.800 -4.765 -13.347 1.00 90.19 420 HIS A O 1
ATOM 3195 N N . ASP A 1 421 ? -11.760 -4.991 -12.223 1.00 88.50 421 ASP A N 1
ATOM 3196 C CA . ASP A 1 421 ? -11.199 -5.506 -10.985 1.00 88.50 421 ASP A CA 1
ATOM 3197 C C . ASP A 1 421 ? -12.168 -6.500 -10.305 1.00 88.50 421 ASP A C 1
ATOM 3199 O O . ASP A 1 421 ? -13.250 -6.098 -9.866 1.00 88.50 421 ASP A O 1
ATOM 3203 N N . PRO A 1 422 ? -11.817 -7.796 -10.178 1.00 89.19 422 PRO A N 1
ATOM 3204 C CA . PRO A 1 422 ? -12.700 -8.795 -9.569 1.00 89.19 422 PRO A CA 1
ATOM 3205 C C . PRO A 1 422 ? -13.005 -8.530 -8.087 1.00 89.19 422 PRO A C 1
ATOM 3207 O O . PRO A 1 422 ? -13.917 -9.145 -7.535 1.00 89.19 422 PRO A O 1
ATOM 3210 N N . ASP A 1 423 ? -12.264 -7.625 -7.449 1.00 89.00 423 ASP A N 1
ATOM 3211 C CA . ASP A 1 423 ? -12.348 -7.330 -6.026 1.00 89.00 423 ASP A CA 1
ATOM 3212 C C . ASP A 1 423 ? -13.487 -6.375 -5.633 1.00 89.00 423 ASP A C 1
ATOM 3214 O O . ASP A 1 423 ? -13.673 -6.112 -4.438 1.00 89.00 423 ASP A O 1
ATOM 3218 N N . PHE A 1 424 ? -14.254 -5.861 -6.602 1.00 96.19 424 PHE A N 1
ATOM 3219 C CA . PHE A 1 424 ? -15.474 -5.103 -6.326 1.00 96.19 424 PHE A CA 1
ATOM 3220 C C . PHE A 1 424 ? -16.490 -5.954 -5.534 1.00 96.19 424 PHE A C 1
ATOM 3222 O O . PHE A 1 424 ? -16.822 -7.072 -5.949 1.00 96.19 424 PHE A O 1
ATOM 3229 N N . PRO A 1 425 ? -17.028 -5.441 -4.411 1.00 95.62 425 PRO A N 1
ATOM 3230 C CA . PRO A 1 425 ? -18.007 -6.165 -3.611 1.00 95.62 425 PRO A CA 1
ATOM 3231 C C . PRO A 1 425 ? -19.296 -6.407 -4.397 1.00 95.62 425 PRO A C 1
ATOM 3233 O O . PRO A 1 425 ? -19.776 -5.540 -5.125 1.00 95.62 425 PRO A O 1
ATOM 3236 N N . THR A 1 426 ? -19.896 -7.585 -4.226 1.00 98.19 426 THR A N 1
ATOM 3237 C CA . THR A 1 426 ? -21.163 -7.883 -4.901 1.00 98.19 426 THR A CA 1
ATOM 3238 C C . THR A 1 426 ? -22.276 -6.949 -4.400 1.00 98.19 426 THR A C 1
ATOM 3240 O O . THR A 1 426 ? -22.292 -6.575 -3.220 1.00 98.19 426 THR A O 1
ATOM 3243 N N . PRO A 1 427 ? -23.259 -6.602 -5.249 1.00 98.06 427 PRO A N 1
ATOM 3244 C CA . PRO A 1 427 ? -24.410 -5.804 -4.830 1.00 98.06 427 PRO A CA 1
ATOM 3245 C C . PRO A 1 427 ? -25.187 -6.439 -3.666 1.00 98.06 427 PRO A C 1
ATOM 3247 O O . PRO A 1 427 ? -25.645 -5.723 -2.773 1.00 98.06 427 PRO A O 1
ATOM 3250 N N . ASP A 1 428 ? -25.295 -7.770 -3.649 1.00 97.44 428 ASP A N 1
ATOM 3251 C CA . ASP A 1 428 ? -25.918 -8.534 -2.562 1.00 97.44 428 ASP A CA 1
ATOM 3252 C C . ASP A 1 428 ? -25.130 -8.425 -1.257 1.00 97.44 428 ASP A C 1
ATOM 3254 O O . ASP A 1 428 ? -25.716 -8.220 -0.192 1.00 97.44 428 ASP A O 1
ATOM 3258 N N . TYR A 1 429 ? -23.797 -8.506 -1.327 1.00 98.12 429 TYR A N 1
ATOM 3259 C CA . TYR A 1 429 ? -22.951 -8.326 -0.154 1.00 98.12 429 TYR A CA 1
ATOM 3260 C C . TYR A 1 429 ? -23.131 -6.924 0.435 1.00 98.12 429 TYR A C 1
ATOM 3262 O O . TYR A 1 429 ? -23.417 -6.811 1.626 1.00 98.12 429 TYR A O 1
ATOM 3270 N N . LEU A 1 430 ? -23.063 -5.870 -0.388 1.00 98.75 430 LEU A N 1
ATOM 3271 C CA . LEU A 1 430 ? -23.267 -4.489 0.069 1.00 98.75 430 LEU A CA 1
ATOM 3272 C C . LEU A 1 430 ? -24.635 -4.299 0.741 1.00 98.75 430 LEU A C 1
ATOM 3274 O O . LEU A 1 430 ? -24.716 -3.678 1.800 1.00 98.75 430 LEU A O 1
ATOM 3278 N N . ARG A 1 431 ? -25.704 -4.893 0.191 1.00 98.44 431 ARG A N 1
ATOM 3279 C CA . ARG A 1 431 ? -27.037 -4.884 0.825 1.00 98.44 431 ARG A CA 1
ATOM 3280 C C . ARG A 1 431 ? -27.046 -5.617 2.164 1.00 98.44 431 ARG A C 1
ATOM 3282 O O . ARG A 1 431 ? -27.669 -5.135 3.104 1.00 98.44 431 ARG A O 1
ATOM 3289 N N . SER A 1 432 ? -26.344 -6.747 2.268 1.00 98.12 432 SER A N 1
ATOM 3290 C CA . SER A 1 432 ? -26.260 -7.539 3.507 1.00 98.12 432 SER A CA 1
ATOM 3291 C C . SER A 1 432 ? -25.538 -6.817 4.652 1.00 98.12 432 SER A C 1
ATOM 3293 O O . SER A 1 432 ? -25.785 -7.115 5.821 1.00 98.12 432 SER A O 1
ATOM 3295 N N . VAL A 1 433 ? -24.681 -5.848 4.315 1.00 98.56 433 VAL A N 1
ATOM 3296 C CA . VAL A 1 433 ? -23.991 -4.971 5.270 1.00 98.56 433 VAL A CA 1
ATOM 3297 C C . VAL A 1 433 ? -24.573 -3.553 5.295 1.00 98.56 433 VAL A C 1
ATOM 3299 O O . VAL A 1 433 ? -23.921 -2.618 5.746 1.00 98.56 433 VAL A O 1
ATOM 3302 N N . THR A 1 434 ? -25.799 -3.355 4.807 1.00 98.75 434 THR A N 1
ATOM 3303 C CA . THR A 1 434 ? -26.497 -2.066 4.903 1.00 98.75 434 THR A CA 1
ATOM 3304 C C . THR A 1 434 ? -27.433 -2.065 6.112 1.00 98.75 434 THR A C 1
ATOM 3306 O O . THR A 1 434 ? -28.341 -2.894 6.196 1.00 98.75 434 THR A O 1
ATOM 3309 N N . TYR A 1 435 ? -27.250 -1.115 7.028 1.00 98.56 435 TYR A N 1
ATOM 3310 C CA . TYR A 1 435 ? -27.945 -1.080 8.319 1.00 98.56 435 TYR A CA 1
ATOM 3311 C C . TYR A 1 435 ? -28.710 0.230 8.523 1.00 98.56 435 TYR A C 1
ATOM 3313 O O . TYR A 1 435 ? -28.267 1.300 8.101 1.00 98.56 435 TYR A O 1
ATOM 3321 N N . GLU A 1 436 ? -29.860 0.159 9.192 1.00 98.19 436 GLU A N 1
ATOM 3322 C CA . GLU A 1 436 ? -30.623 1.338 9.601 1.00 98.19 436 GLU A CA 1
ATOM 3323 C C . GLU A 1 436 ? -30.172 1.820 10.986 1.00 98.19 436 GLU A C 1
ATOM 3325 O O . GLU A 1 436 ? -30.163 1.070 11.967 1.00 98.19 436 GLU A O 1
ATOM 3330 N N . GLY A 1 437 ? -29.766 3.085 11.063 1.00 97.62 437 GLY A N 1
ATOM 3331 C CA . GLY A 1 437 ? -29.566 3.791 12.322 1.00 97.62 437 GLY A CA 1
ATOM 3332 C C . GLY A 1 437 ? -30.884 4.296 12.902 1.00 97.62 437 GLY A C 1
ATOM 3333 O O . GLY A 1 437 ? -31.969 3.843 12.545 1.00 97.62 437 GLY A O 1
ATOM 3334 N N . ARG A 1 438 ? -30.802 5.254 13.825 1.00 95.94 438 ARG A N 1
ATOM 3335 C CA . ARG A 1 438 ? -31.955 5.779 14.552 1.00 95.94 438 ARG A CA 1
ATOM 3336 C C . ARG A 1 438 ? -32.033 7.301 14.456 1.00 95.94 438 ARG A C 1
ATOM 3338 O O . ARG A 1 438 ? -31.449 8.015 15.262 1.00 95.94 438 ARG A O 1
ATOM 3345 N N . GLY A 1 439 ? -32.827 7.795 13.511 1.00 94.31 439 GLY A N 1
ATOM 3346 C CA . GLY A 1 439 ? -33.157 9.217 13.359 1.00 94.31 439 GLY A CA 1
ATOM 3347 C C . GLY A 1 439 ? -34.495 9.655 13.971 1.00 94.31 439 GLY A C 1
ATOM 3348 O O . GLY A 1 439 ? -35.137 8.940 14.743 1.00 94.31 439 GLY A O 1
ATOM 3349 N N . ASN A 1 440 ? -34.944 10.851 13.593 1.00 93.81 440 ASN A N 1
ATOM 3350 C CA . ASN A 1 440 ? -36.206 11.469 14.015 1.00 93.81 440 ASN A CA 1
ATOM 3351 C C . ASN A 1 440 ? -37.443 10.690 13.571 1.00 93.81 440 ASN A C 1
ATOM 3353 O O . ASN A 1 440 ? -38.438 10.656 14.295 1.00 93.81 440 ASN A O 1
ATOM 3357 N N . ASN A 1 441 ? -37.350 9.973 12.456 1.00 93.00 441 ASN A N 1
ATOM 3358 C CA . ASN A 1 441 ? -38.345 9.002 12.007 1.00 93.00 441 ASN A CA 1
ATOM 3359 C C . ASN A 1 441 ? -38.514 7.803 12.969 1.00 93.00 441 ASN A C 1
ATOM 3361 O O . ASN A 1 441 ? -39.481 7.058 12.839 1.00 93.00 441 ASN A O 1
ATOM 3365 N N . HIS A 1 442 ? -37.635 7.654 13.968 1.00 94.31 442 HIS A N 1
ATOM 3366 C CA . HIS A 1 442 ? -37.722 6.663 15.050 1.00 94.31 442 HIS A CA 1
ATOM 3367 C C . HIS A 1 442 ? -37.931 7.301 16.441 1.00 94.31 442 HIS A C 1
ATOM 3369 O O . HIS A 1 442 ? -37.739 6.646 17.472 1.00 94.31 442 HIS A O 1
ATOM 3375 N N . GLY A 1 443 ? -38.309 8.584 16.488 1.00 93.19 443 GLY A N 1
ATOM 3376 C CA . GLY A 1 443 ? -38.679 9.286 17.720 1.00 93.19 443 GLY A CA 1
ATOM 3377 C C . GLY A 1 443 ? -37.518 9.755 18.606 1.00 93.19 443 GLY A C 1
ATOM 3378 O O . GLY A 1 443 ? -37.766 10.096 19.757 1.00 93.19 443 GLY A O 1
ATOM 3379 N N . THR A 1 444 ? -36.274 9.787 18.111 1.00 92.69 444 THR A N 1
ATOM 3380 C CA . THR A 1 444 ? -35.088 10.179 18.911 1.00 92.69 444 THR A CA 1
ATOM 3381 C C . THR A 1 444 ? -34.943 11.702 19.100 1.00 92.69 444 THR A C 1
ATOM 3383 O O . THR A 1 444 ? -34.270 12.139 20.023 1.00 92.69 444 THR A O 1
ATOM 3386 N N . ASN A 1 445 ? -35.586 12.526 18.261 1.00 92.94 445 ASN A N 1
ATOM 3387 C CA . ASN A 1 445 ? -35.563 13.999 18.340 1.00 92.94 445 ASN A CA 1
ATOM 3388 C C . ASN A 1 445 ? -34.144 14.618 18.374 1.00 92.94 445 ASN A C 1
ATOM 3390 O O . ASN A 1 445 ? -33.803 15.421 19.243 1.00 92.94 445 ASN A O 1
ATOM 3394 N N . ILE A 1 446 ? -33.313 14.230 17.410 1.00 94.94 446 ILE A N 1
ATOM 3395 C CA . ILE A 1 446 ? -31.958 14.727 17.189 1.00 94.94 446 ILE A CA 1
ATOM 3396 C C . ILE A 1 446 ? -32.015 16.104 16.513 1.00 94.94 446 ILE A C 1
ATOM 3398 O O . ILE A 1 446 ? -32.763 16.323 15.556 1.00 94.94 446 ILE A O 1
ATOM 3402 N N . LYS A 1 447 ? -31.190 17.031 16.998 1.00 94.62 447 LYS A N 1
ATOM 3403 C CA . LYS A 1 447 ? -30.990 18.379 16.468 1.00 94.62 447 LYS A CA 1
ATOM 3404 C C . LYS A 1 447 ? -29.613 18.494 15.838 1.00 94.62 447 LYS A C 1
ATOM 3406 O O . LYS A 1 447 ? -28.605 18.159 16.458 1.00 94.62 447 LYS A O 1
ATOM 3411 N N . TRP A 1 448 ? -29.595 19.054 14.636 1.00 92.69 448 TRP A N 1
ATOM 3412 C CA . TRP A 1 448 ? -28.378 19.257 13.871 1.00 92.69 448 TRP A CA 1
ATOM 3413 C C . TRP A 1 448 ? -27.492 20.366 14.453 1.00 92.69 448 TRP A C 1
ATOM 3415 O O . TRP A 1 448 ? -27.939 21.503 14.649 1.00 92.69 448 TRP A O 1
ATOM 3425 N N . GLY A 1 449 ? -26.218 20.047 14.661 1.00 90.31 449 GLY A N 1
ATOM 3426 C CA . GLY A 1 449 ? -25.167 21.001 14.998 1.00 90.31 449 GLY A CA 1
ATOM 3427 C C . GLY A 1 449 ? -24.727 21.011 16.463 1.00 90.31 449 GLY A C 1
ATOM 3428 O O . GLY A 1 449 ? -25.282 20.348 17.339 1.00 90.31 449 GLY A O 1
ATOM 3429 N N . LYS A 1 450 ? -23.695 21.817 16.724 1.00 92.06 450 LYS A N 1
ATOM 3430 C CA . LYS A 1 450 ? -23.059 21.931 18.039 1.00 92.06 450 LYS A CA 1
ATOM 3431 C C . LYS A 1 450 ? -23.972 22.566 19.088 1.00 92.06 450 LYS A C 1
ATOM 3433 O O . LYS A 1 450 ? -24.655 23.552 18.803 1.00 92.06 450 LYS A O 1
ATOM 3438 N N . ASP A 1 451 ? -23.925 22.026 20.307 1.00 91.94 451 ASP A N 1
ATOM 3439 C CA . ASP A 1 451 ? -24.539 22.595 21.513 1.00 91.94 451 ASP A CA 1
ATOM 3440 C C . ASP A 1 451 ? -26.068 22.807 21.388 1.00 91.94 451 ASP A C 1
ATOM 3442 O O . ASP A 1 451 ? -26.645 23.708 21.998 1.00 91.94 451 ASP A O 1
ATOM 3446 N N . LYS A 1 452 ? -26.754 21.994 20.567 1.00 94.62 452 LYS A N 1
ATOM 3447 C CA . LYS A 1 452 ? -28.215 22.090 20.349 1.00 94.62 452 LYS A CA 1
ATOM 3448 C C . LYS A 1 452 ? -29.054 21.273 21.329 1.00 94.62 452 LYS A C 1
ATOM 3450 O O . LYS A 1 452 ? -30.244 21.559 21.504 1.00 94.62 452 LYS A O 1
ATOM 3455 N N . GLN A 1 453 ? -28.448 20.260 21.934 1.00 95.75 453 GLN A N 1
ATOM 3456 C CA . GLN A 1 453 ? -29.032 19.374 22.938 1.00 95.75 453 GLN A CA 1
ATOM 3457 C C . GLN A 1 453 ? -27.918 18.627 23.682 1.00 95.75 453 GLN A C 1
ATOM 3459 O O . GLN A 1 453 ? -26.803 18.555 23.159 1.00 95.75 453 GLN A O 1
ATOM 3464 N N . PRO A 1 454 ? -28.189 18.062 24.866 1.00 96.62 454 PRO A N 1
A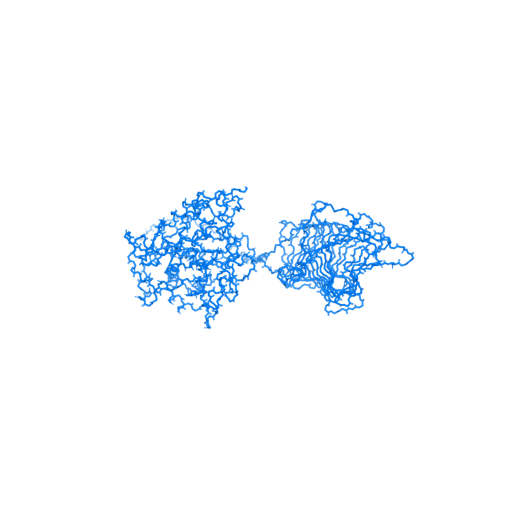TOM 3465 C CA . PRO A 1 454 ? -27.263 17.132 25.497 1.00 96.62 454 PRO A CA 1
ATOM 3466 C C . PRO A 1 454 ? -27.212 15.799 24.730 1.00 96.62 454 PRO A C 1
ATOM 3468 O O . PRO A 1 454 ? -28.199 15.355 24.139 1.00 96.62 454 PRO A O 1
ATOM 3471 N N . TRP A 1 455 ? -26.051 15.141 24.755 1.00 96.50 455 TRP A N 1
ATOM 3472 C CA . TRP A 1 455 ? -25.860 13.828 24.127 1.00 96.50 455 TRP A CA 1
ATOM 3473 C C . TRP A 1 455 ? -26.759 12.752 24.755 1.00 96.50 455 TRP A C 1
ATOM 3475 O O . TRP A 1 455 ? -27.216 11.849 24.059 1.00 96.50 455 TRP A O 1
ATOM 3485 N N . SER A 1 456 ? -27.063 12.882 26.051 1.00 96.44 456 SER A N 1
ATOM 3486 C CA . SER A 1 456 ? -27.879 11.935 26.822 1.00 96.44 456 SER A CA 1
ATOM 3487 C C . SER A 1 456 ? -29.333 11.851 26.360 1.00 96.44 456 SER A C 1
ATOM 3489 O O . SER A 1 456 ? -30.033 10.921 26.740 1.00 96.44 456 SER A O 1
ATOM 3491 N N . ASP A 1 457 ? -29.793 12.801 25.541 1.00 96.00 457 ASP A N 1
ATOM 3492 C CA . ASP A 1 457 ? -31.133 12.751 24.953 1.00 96.00 457 ASP A CA 1
ATOM 3493 C C . ASP A 1 457 ? -31.209 11.775 23.760 1.00 96.00 457 ASP A C 1
ATOM 3495 O O . ASP A 1 457 ? -32.308 11.406 23.354 1.00 96.00 457 ASP A O 1
ATOM 3499 N N . ILE A 1 458 ? -30.072 11.375 23.164 1.00 96.25 458 ILE A N 1
ATOM 3500 C CA . ILE A 1 458 ? -30.030 10.635 21.879 1.00 96.25 458 ILE A CA 1
ATOM 3501 C C . ILE A 1 458 ? -29.206 9.341 21.892 1.00 96.25 458 ILE A C 1
ATOM 3503 O O . ILE A 1 458 ? -29.300 8.542 20.948 1.00 96.25 458 ILE A O 1
ATOM 3507 N N . ILE A 1 459 ? -28.450 9.095 22.964 1.00 98.25 459 ILE A N 1
ATOM 3508 C CA . ILE A 1 459 ? -27.826 7.800 23.267 1.00 98.25 459 ILE A CA 1
ATOM 3509 C C . ILE A 1 459 ? -28.087 7.414 24.725 1.00 98.25 459 ILE A C 1
ATOM 3511 O O . ILE A 1 459 ? -28.196 8.284 25.588 1.00 98.25 459 ILE A O 1
ATOM 3515 N N . GLY A 1 460 ? -28.214 6.118 25.002 1.00 97.94 460 GLY A N 1
ATOM 3516 C CA . GLY A 1 460 ? -28.615 5.629 26.321 1.00 97.94 460 GLY A CA 1
ATOM 3517 C C . GLY A 1 460 ? -29.340 4.285 26.303 1.00 97.94 460 GLY A C 1
ATOM 3518 O O . GLY A 1 460 ? -29.411 3.599 25.279 1.00 97.94 460 GLY A O 1
ATOM 3519 N N . GLU A 1 461 ? -29.899 3.913 27.456 1.00 97.50 461 GLU A N 1
ATOM 3520 C CA . GLU A 1 461 ? -30.671 2.681 27.626 1.00 97.50 461 GLU A CA 1
ATOM 3521 C C . GLU A 1 461 ? -31.913 2.686 26.722 1.00 97.50 461 GLU A C 1
ATOM 352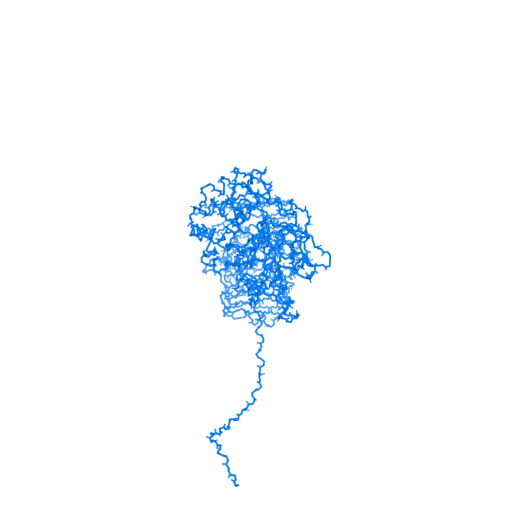3 O O . GLU A 1 461 ? -32.617 3.688 26.608 1.00 97.50 461 GLU A O 1
ATOM 3528 N N . GLY A 1 462 ? -32.182 1.563 26.049 1.00 96.50 462 GLY A N 1
ATOM 3529 C CA . GLY A 1 462 ? -33.339 1.420 25.156 1.00 96.50 462 GLY A CA 1
ATOM 3530 C C . GLY A 1 462 ? -33.231 2.178 23.826 1.00 96.50 462 GLY A C 1
ATOM 3531 O O . GLY A 1 462 ? -34.181 2.166 23.039 1.00 96.50 462 GLY A O 1
ATOM 3532 N N . LEU A 1 463 ? -32.089 2.814 23.549 1.00 97.50 463 LEU A N 1
ATOM 3533 C CA . LEU A 1 463 ? -31.865 3.565 22.316 1.00 97.50 463 LEU A CA 1
ATOM 3534 C C . LEU A 1 463 ? -31.058 2.792 21.263 1.00 97.50 463 LEU A C 1
ATOM 3536 O O . LEU A 1 463 ? -30.789 3.343 20.204 1.00 97.50 463 LEU A O 1
ATOM 3540 N N . ASP A 1 464 ? -30.709 1.526 21.478 1.00 98.19 464 ASP A N 1
ATOM 3541 C CA . ASP A 1 464 ? -30.017 0.708 20.470 1.00 98.19 464 ASP A CA 1
ATOM 3542 C C . ASP A 1 464 ? -30.725 0.715 19.095 1.00 98.19 464 ASP A C 1
ATOM 3544 O O . ASP A 1 464 ? -31.945 0.889 18.987 1.00 98.19 464 ASP A O 1
ATOM 3548 N N . SER A 1 465 ? -29.938 0.541 18.034 1.00 98.19 465 SER A N 1
ATOM 3549 C CA . SER A 1 465 ? -30.383 0.441 16.642 1.00 98.19 465 SER A CA 1
ATOM 3550 C C . SER A 1 465 ? -29.781 -0.798 15.966 1.00 98.19 465 SER A C 1
ATOM 3552 O O . SER A 1 465 ? -28.838 -1.408 16.480 1.00 98.19 465 SER A O 1
ATOM 3554 N N . GLU A 1 466 ? -30.296 -1.150 14.782 1.00 98.44 466 GLU A N 1
ATOM 3555 C CA . GLU A 1 466 ? -29.683 -2.182 13.933 1.00 98.44 466 GLU A CA 1
ATOM 3556 C C . GLU A 1 466 ? -28.209 -1.840 13.654 1.00 98.44 466 GLU A C 1
ATOM 3558 O O . GLU A 1 466 ? -27.338 -2.702 13.783 1.00 98.44 466 GLU A O 1
ATOM 3563 N N . ALA A 1 467 ? -27.919 -0.573 13.345 1.00 98.44 467 ALA A N 1
ATOM 3564 C CA . ALA A 1 467 ? -26.570 -0.100 13.070 1.00 98.44 467 ALA A CA 1
ATOM 3565 C C . ALA A 1 467 ? -25.636 -0.128 14.291 1.00 98.44 467 ALA A C 1
ATOM 3567 O O . ALA A 1 467 ? -24.500 -0.584 14.162 1.00 98.44 467 ALA A O 1
ATOM 3568 N N . SER A 1 468 ? -26.076 0.314 15.476 1.00 98.75 468 SER A N 1
ATOM 3569 C CA . SER A 1 468 ? -25.216 0.318 16.669 1.00 98.75 468 SER A CA 1
ATOM 3570 C C . SER A 1 468 ? -24.833 -1.104 17.080 1.00 98.75 468 SER A C 1
ATOM 3572 O O . SER A 1 468 ? -23.678 -1.368 17.408 1.00 98.75 468 SER A O 1
ATOM 3574 N N . ASP A 1 469 ? -25.773 -2.049 16.990 1.00 98.81 469 ASP A N 1
ATOM 3575 C CA . ASP A 1 469 ? -25.498 -3.465 17.249 1.00 98.81 469 ASP A CA 1
ATOM 3576 C C . ASP A 1 469 ? -24.593 -4.090 16.176 1.00 98.81 469 ASP A C 1
ATOM 3578 O O . ASP A 1 469 ? -23.746 -4.932 16.491 1.00 98.81 469 ASP A O 1
ATOM 3582 N N . ALA A 1 470 ? -24.743 -3.687 14.911 1.00 98.75 470 ALA A N 1
ATOM 3583 C CA . ALA A 1 470 ? -23.860 -4.122 13.834 1.00 98.75 470 ALA A CA 1
ATOM 3584 C C . ALA A 1 470 ? -22.423 -3.618 14.035 1.00 98.75 470 ALA A C 1
ATOM 3586 O O . ALA A 1 470 ? -21.492 -4.413 13.918 1.00 98.75 470 ALA A O 1
ATOM 3587 N N . ILE A 1 471 ? -22.234 -2.347 14.412 1.00 98.88 471 ILE A N 1
ATOM 3588 C CA . ILE A 1 471 ? -20.914 -1.768 14.715 1.00 98.88 471 ILE A CA 1
ATOM 3589 C C . ILE A 1 471 ? -20.225 -2.564 15.826 1.00 98.88 471 ILE A C 1
ATOM 3591 O O . ILE A 1 471 ? -19.060 -2.929 15.672 1.00 98.88 471 ILE A O 1
ATOM 3595 N N . ILE A 1 472 ? -20.945 -2.914 16.899 1.00 98.88 472 ILE A N 1
ATOM 3596 C CA . ILE A 1 472 ? -20.389 -3.748 17.974 1.00 98.88 472 ILE A CA 1
ATOM 3597 C C . ILE A 1 472 ? -19.881 -5.083 17.414 1.00 98.88 472 ILE A C 1
ATOM 3599 O O . ILE A 1 472 ? -18.720 -5.437 17.608 1.00 98.88 472 ILE A O 1
ATOM 3603 N N . LYS A 1 473 ? -20.720 -5.795 16.652 1.00 98.06 473 LYS A N 1
ATOM 3604 C CA . LYS A 1 473 ? -20.355 -7.089 16.052 1.00 98.06 473 LYS A CA 1
ATOM 3605 C C . LYS A 1 473 ? -19.171 -6.984 15.093 1.00 98.06 473 LYS A C 1
ATOM 3607 O O . LYS A 1 473 ? -18.354 -7.896 15.044 1.00 98.06 473 LYS A O 1
ATOM 3612 N N . ILE A 1 474 ? -19.092 -5.906 14.315 1.00 98.31 474 ILE A N 1
ATOM 3613 C CA . ILE A 1 474 ? -18.009 -5.637 13.363 1.00 98.31 474 ILE A CA 1
ATOM 3614 C C . ILE A 1 474 ? -16.677 -5.466 14.097 1.00 98.31 474 ILE A C 1
ATOM 3616 O O . ILE A 1 474 ? -15.687 -6.100 13.729 1.00 98.31 474 ILE A O 1
ATOM 3620 N N . VAL A 1 475 ? -16.649 -4.657 15.154 1.00 97.50 475 VAL A N 1
ATOM 3621 C CA . VAL A 1 475 ? -15.434 -4.392 15.941 1.00 97.50 475 VAL A CA 1
ATOM 3622 C C . VAL A 1 475 ? -15.004 -5.628 16.746 1.00 97.50 475 VAL A C 1
ATOM 3624 O O . VAL A 1 475 ? -13.808 -5.904 16.886 1.00 97.50 475 VAL A O 1
ATOM 3627 N N . ASP A 1 476 ? -15.970 -6.425 17.204 1.00 95.44 476 ASP A N 1
ATOM 3628 C CA . ASP A 1 476 ? -15.727 -7.671 17.938 1.00 95.44 476 ASP A CA 1
ATOM 3629 C C . ASP A 1 476 ? -15.197 -8.815 17.068 1.00 95.44 476 ASP A C 1
ATOM 3631 O O . ASP A 1 476 ? -14.730 -9.819 17.615 1.00 95.44 476 ASP A O 1
ATOM 3635 N N . LYS A 1 477 ? -15.235 -8.697 15.731 1.00 88.38 477 LYS A N 1
ATOM 3636 C CA . LYS A 1 477 ? -14.643 -9.718 14.856 1.00 88.38 477 LYS A CA 1
ATOM 3637 C C . LYS A 1 477 ? -13.188 -9.981 15.280 1.00 88.38 477 LYS A C 1
ATOM 3639 O O . LYS A 1 477 ? -12.470 -9.031 15.628 1.00 88.38 477 LYS A O 1
ATOM 3644 N N . PRO A 1 478 ? -12.732 -11.248 15.248 1.00 81.06 478 PRO A N 1
ATOM 3645 C CA . PRO A 1 478 ? -11.359 -11.627 15.577 1.00 81.06 478 PRO A CA 1
ATOM 3646 C C . PRO A 1 478 ? -10.409 -11.268 14.424 1.00 81.06 478 PRO A C 1
ATOM 3648 O O . PRO A 1 478 ? -9.672 -12.108 13.930 1.00 81.06 478 PRO A O 1
ATOM 3651 N N . ASP A 1 479 ? -10.476 -10.015 13.990 1.00 80.31 479 ASP A N 1
ATOM 3652 C CA . ASP A 1 479 ? -9.659 -9.409 12.956 1.00 80.31 479 ASP A CA 1
ATOM 3653 C C . ASP A 1 479 ? -8.788 -8.344 13.645 1.00 80.31 479 ASP A C 1
ATOM 3655 O O . ASP A 1 479 ? -9.327 -7.488 14.365 1.00 80.31 479 ASP A O 1
ATOM 3659 N N . PRO A 1 480 ? -7.455 -8.428 13.516 1.00 76.12 480 PRO A N 1
ATOM 3660 C CA . PRO A 1 480 ? -6.524 -7.526 14.178 1.00 76.12 480 PRO A CA 1
ATOM 3661 C C . PRO A 1 480 ? -6.498 -6.131 13.545 1.00 76.12 480 PRO A C 1
ATOM 3663 O O . PRO A 1 480 ? -5.975 -5.207 14.168 1.00 76.12 480 PRO A O 1
ATOM 3666 N N . ARG A 1 481 ? -7.031 -5.953 12.327 1.00 87.62 481 ARG A N 1
ATOM 3667 C CA . ARG A 1 481 ? -7.066 -4.643 11.672 1.00 87.62 481 ARG A CA 1
ATOM 3668 C C . ARG A 1 481 ? -8.085 -3.733 12.364 1.00 87.62 481 ARG A C 1
ATOM 3670 O O . ARG A 1 481 ? -9.184 -4.196 12.707 1.00 87.62 481 ARG A O 1
ATOM 3677 N N . PRO A 1 482 ? -7.773 -2.433 12.506 1.00 94.31 482 PRO A N 1
ATOM 3678 C CA . PRO A 1 482 ? -8.741 -1.465 12.991 1.00 94.31 482 PRO A CA 1
ATOM 3679 C C . PRO A 1 482 ? -9.927 -1.334 12.026 1.00 94.31 482 PRO A C 1
ATOM 3681 O O . PRO A 1 482 ? -9.835 -1.663 10.841 1.00 94.31 482 PRO A O 1
ATOM 3684 N N . VAL A 1 483 ? -11.041 -0.823 12.543 1.00 98.44 483 VAL A N 1
ATOM 3685 C CA . VAL A 1 483 ? -12.231 -0.470 11.766 1.00 98.44 483 VAL A CA 1
ATOM 3686 C C . VAL A 1 483 ? -12.317 1.045 11.664 1.00 98.44 483 VAL A C 1
ATOM 3688 O O . VAL A 1 483 ? -12.444 1.742 12.674 1.00 98.44 483 VAL A O 1
ATOM 3691 N N . TRP A 1 484 ? -12.284 1.540 10.431 1.00 98.81 484 TRP A N 1
ATOM 3692 C CA . TRP A 1 484 ? -12.512 2.939 10.107 1.00 98.81 484 TRP A CA 1
ATOM 3693 C C . TRP A 1 484 ? -14.008 3.235 10.067 1.00 98.81 484 TRP A C 1
ATOM 3695 O O . TRP A 1 484 ? -14.756 2.608 9.324 1.00 98.81 484 TRP A O 1
ATOM 3705 N N . ILE A 1 485 ? -14.450 4.188 10.878 1.00 98.81 485 ILE A N 1
ATOM 3706 C CA . ILE A 1 485 ? -15.815 4.698 10.910 1.00 98.81 485 ILE A CA 1
ATOM 3707 C C . ILE A 1 485 ? -15.797 6.080 10.254 1.00 98.81 485 ILE A C 1
ATOM 3709 O O . ILE A 1 485 ? -15.419 7.070 10.885 1.00 98.81 485 ILE A O 1
ATOM 3713 N N . SER A 1 486 ? -16.178 6.143 8.981 1.00 98.50 486 SER A N 1
ATOM 3714 C CA . SER A 1 486 ? -16.296 7.395 8.232 1.00 98.50 486 SER A CA 1
ATOM 3715 C C . SER A 1 486 ? -17.676 7.991 8.485 1.00 98.50 486 SER A C 1
ATOM 3717 O O . SER A 1 486 ? -18.685 7.445 8.044 1.00 98.50 486 SER A O 1
ATOM 3719 N N . VAL A 1 487 ? -17.726 9.093 9.227 1.00 98.38 487 VAL A N 1
ATOM 3720 C CA . VAL A 1 487 ? -18.965 9.750 9.652 1.00 98.38 487 VAL A CA 1
ATOM 3721 C C . VAL A 1 487 ? -19.222 10.959 8.759 1.00 98.38 487 VAL A C 1
ATOM 3723 O O . VAL A 1 487 ? -18.617 12.014 8.947 1.00 98.38 487 VAL A O 1
ATOM 3726 N N . TRP A 1 488 ? -20.098 10.758 7.777 1.00 96.56 488 TRP A N 1
ATOM 3727 C CA . TRP A 1 488 ? -20.578 11.749 6.811 1.00 96.56 488 TRP A CA 1
ATOM 3728 C C . TRP A 1 488 ? -21.771 12.531 7.360 1.00 96.56 488 TRP A C 1
ATOM 3730 O O . TRP A 1 488 ? -21.873 13.714 7.099 1.00 96.56 488 TRP A O 1
ATOM 3740 N N . GLY A 1 489 ? -22.603 11.888 8.190 1.00 91.31 489 GLY A N 1
ATOM 3741 C CA . GLY A 1 489 ? -23.704 12.517 8.927 1.00 91.31 489 GLY A CA 1
ATOM 3742 C C . GLY A 1 489 ? -23.401 12.696 10.424 1.00 91.31 489 GLY A C 1
ATOM 3743 O O . GLY A 1 489 ? -22.357 13.203 10.837 1.00 91.31 489 GLY A O 1
ATOM 3744 N N . GLY A 1 490 ? -24.320 12.252 11.284 1.00 94.06 490 GLY A N 1
ATOM 3745 C CA . GLY A 1 490 ? -24.157 12.240 12.741 1.00 94.06 490 GLY A CA 1
ATOM 3746 C C . GLY A 1 490 ? -23.420 11.000 13.288 1.00 94.06 490 GLY A C 1
ATOM 3747 O O . GLY A 1 490 ? -23.696 9.877 12.853 1.00 94.06 490 GLY A O 1
ATOM 3748 N N . PRO A 1 491 ? -22.519 11.142 14.287 1.00 97.25 491 PRO A N 1
ATOM 3749 C CA . PRO A 1 491 ? -21.793 10.018 14.895 1.00 97.25 491 PRO A CA 1
ATOM 3750 C C . PRO A 1 491 ? -22.613 9.176 15.886 1.00 97.25 491 PRO A C 1
ATOM 3752 O O . PRO A 1 491 ? -22.077 8.255 16.512 1.00 97.25 491 PRO A O 1
ATOM 3755 N N . ARG A 1 492 ? -23.911 9.451 16.033 1.00 97.56 492 ARG A N 1
ATOM 3756 C CA . ARG A 1 492 ? -24.784 8.819 17.027 1.00 97.56 492 ARG A CA 1
ATOM 3757 C C . ARG A 1 492 ? -24.678 7.295 17.095 1.00 97.56 492 ARG A C 1
ATOM 3759 O O . ARG A 1 492 ? -24.675 6.745 18.193 1.00 97.56 492 ARG A O 1
ATOM 3766 N N . GLU A 1 493 ? -24.596 6.597 15.963 1.00 98.56 493 GLU A N 1
ATOM 3767 C CA . GLU A 1 493 ? -24.608 5.124 15.955 1.00 98.56 493 GLU A CA 1
ATOM 3768 C C . GLU A 1 493 ? -23.331 4.511 16.542 1.00 98.56 493 GLU A C 1
ATOM 3770 O O . GLU A 1 493 ? -23.409 3.562 17.325 1.00 98.56 493 GLU A O 1
ATOM 3775 N N . VAL A 1 494 ? -22.160 5.081 16.234 1.00 98.75 494 VAL A N 1
ATOM 3776 C CA . VAL A 1 494 ? -20.898 4.649 16.856 1.00 98.75 494 VAL A CA 1
ATOM 3777 C C . VAL A 1 494 ? -20.839 5.074 18.325 1.00 98.75 494 VAL A C 1
ATOM 3779 O O . VAL A 1 494 ? -20.357 4.315 19.165 1.00 98.75 494 VAL A O 1
ATOM 3782 N N . ALA A 1 495 ? -21.417 6.227 18.672 1.00 98.75 495 ALA A N 1
ATOM 3783 C CA . ALA A 1 495 ? -21.521 6.658 20.059 1.00 98.75 495 ALA A CA 1
ATOM 3784 C C . ALA A 1 495 ? -22.428 5.740 20.899 1.00 98.75 495 ALA A C 1
ATOM 3786 O O . ALA A 1 495 ? -22.036 5.337 21.992 1.00 98.75 495 ALA A O 1
ATOM 3787 N N . GLN A 1 496 ? -23.594 5.334 20.380 1.00 98.81 496 GLN A N 1
ATOM 3788 C CA . GLN A 1 496 ? -24.475 4.361 21.038 1.00 98.81 496 GLN A CA 1
ATOM 3789 C C . GLN A 1 496 ? -23.781 3.003 21.203 1.00 98.81 496 GLN A C 1
ATOM 3791 O O . GLN A 1 496 ? -23.896 2.387 22.262 1.00 98.81 496 GLN A O 1
ATOM 3796 N N . ALA A 1 497 ? -23.036 2.546 20.190 1.00 98.88 497 ALA A N 1
ATOM 3797 C CA . ALA A 1 497 ? -22.270 1.305 20.266 1.00 98.88 497 ALA A CA 1
ATOM 3798 C C . ALA A 1 497 ? -21.249 1.337 21.418 1.00 98.88 497 ALA A C 1
ATOM 3800 O O . ALA A 1 497 ? -21.239 0.442 22.265 1.00 98.88 497 ALA A O 1
ATOM 3801 N N . ILE A 1 498 ? -20.442 2.401 21.497 1.00 98.81 498 ILE A N 1
ATOM 3802 C CA . ILE A 1 498 ? -19.467 2.594 22.580 1.00 98.81 498 ILE A CA 1
ATOM 3803 C C . ILE A 1 498 ? -20.177 2.733 23.933 1.00 98.81 498 ILE A C 1
ATOM 3805 O O . ILE A 1 498 ? -19.750 2.117 24.909 1.00 98.81 498 ILE A O 1
ATOM 3809 N N . TRP A 1 499 ? -21.283 3.484 24.004 1.00 98.81 499 TRP A N 1
ATOM 3810 C CA . TRP A 1 499 ? -22.075 3.639 25.228 1.00 98.81 499 TRP A CA 1
ATOM 3811 C C . TRP A 1 499 ? -22.557 2.283 25.751 1.00 98.81 499 TRP A C 1
ATOM 3813 O O . TRP A 1 499 ? -22.384 1.979 26.932 1.00 98.81 499 TRP A O 1
ATOM 3823 N N . LYS A 1 500 ? -23.099 1.429 24.878 1.00 98.81 500 LYS A N 1
ATOM 3824 C CA . LYS A 1 500 ? -23.558 0.088 25.251 1.00 98.81 500 LYS A CA 1
ATOM 3825 C C . LYS A 1 500 ? -22.407 -0.779 25.743 1.00 98.81 500 LYS A C 1
ATOM 3827 O O . LYS A 1 500 ? -22.537 -1.398 26.795 1.00 98.81 500 LYS A O 1
ATOM 3832 N N . VAL A 1 501 ? -21.275 -0.800 25.037 1.00 98.81 501 VAL A N 1
ATOM 3833 C CA . VAL A 1 501 ? -20.083 -1.555 25.462 1.00 98.81 501 VAL A CA 1
ATOM 3834 C C . VAL A 1 501 ? -19.605 -1.085 26.836 1.00 98.81 501 VAL A C 1
ATOM 3836 O O . VAL A 1 501 ? -19.441 -1.912 27.729 1.00 98.81 501 VAL A O 1
ATOM 3839 N N . LYS A 1 502 ? -19.494 0.231 27.046 1.00 98.44 502 LYS A N 1
ATOM 3840 C CA . LYS A 1 502 ? -19.092 0.830 28.327 1.00 98.44 502 LYS A CA 1
ATOM 3841 C C . LYS A 1 502 ? -20.005 0.433 29.492 1.00 98.44 502 LYS A C 1
ATOM 3843 O O . LYS A 1 502 ? -19.523 0.267 30.605 1.00 98.44 502 LYS A O 1
ATOM 3848 N N . ASN A 1 503 ? -21.309 0.292 29.256 1.00 98.44 503 ASN A N 1
ATOM 3849 C CA . ASN A 1 503 ? -22.284 -0.022 30.307 1.00 98.44 503 ASN A CA 1
ATOM 3850 C C . ASN A 1 503 ? -22.546 -1.527 30.495 1.00 98.44 503 ASN A C 1
ATOM 3852 O O . ASN A 1 503 ? -23.238 -1.904 31.437 1.00 98.44 503 ASN A O 1
ATOM 3856 N N . THR A 1 504 ? -22.038 -2.391 29.610 1.00 98.38 504 THR A N 1
ATOM 3857 C CA . THR A 1 504 ? -22.341 -3.838 29.636 1.00 98.38 504 THR A CA 1
ATOM 3858 C C . THR A 1 504 ? -21.116 -4.741 29.726 1.00 98.38 504 THR A C 1
ATOM 3860 O O . THR A 1 504 ? -21.274 -5.927 30.016 1.00 98.38 504 THR A O 1
ATOM 3863 N N . ARG A 1 505 ? -19.910 -4.212 29.496 1.00 98.25 505 ARG A N 1
ATOM 3864 C CA . ARG A 1 505 ? -18.645 -4.958 29.541 1.00 98.25 505 ARG A CA 1
ATOM 3865 C C . ARG A 1 505 ? -17.711 -4.420 30.619 1.00 98.25 505 ARG A C 1
ATOM 3867 O O . ARG A 1 505 ? -17.950 -3.361 31.194 1.00 98.25 505 ARG A O 1
ATOM 3874 N N . SER A 1 506 ? -16.648 -5.168 30.898 1.00 97.88 506 SER A N 1
ATOM 3875 C CA . SER A 1 506 ? -15.570 -4.700 31.768 1.00 97.88 506 SER A CA 1
ATOM 3876 C C . SER A 1 506 ? -14.773 -3.555 31.130 1.00 97.88 506 SER A C 1
ATOM 3878 O O . SER A 1 506 ? -14.778 -3.370 29.913 1.00 97.88 506 SER A O 1
ATOM 3880 N N . GLU A 1 507 ? -14.041 -2.809 31.957 1.00 95.12 507 GLU A N 1
ATOM 3881 C CA . GLU A 1 507 ? -13.169 -1.713 31.516 1.00 95.12 507 GLU A CA 1
ATOM 3882 C C . GLU A 1 507 ? -12.114 -2.181 30.498 1.00 95.12 507 GLU A C 1
ATOM 3884 O O . GLU A 1 507 ? -11.974 -1.575 29.443 1.00 95.12 507 GLU A O 1
ATOM 3889 N N . ALA A 1 508 ? -11.473 -3.332 30.730 1.00 90.94 508 ALA A N 1
ATOM 3890 C CA . ALA A 1 508 ? -10.489 -3.897 29.800 1.00 90.94 508 ALA A CA 1
ATOM 3891 C C . ALA A 1 508 ? -11.099 -4.296 28.439 1.00 90.94 508 ALA A C 1
ATOM 3893 O O . ALA A 1 508 ? -10.465 -4.168 27.387 1.00 90.94 508 ALA A O 1
ATOM 3894 N N . GLU A 1 509 ? -12.343 -4.784 28.431 1.00 93.56 509 GLU A N 1
ATOM 3895 C CA . GLU A 1 509 ? -13.062 -5.096 27.190 1.00 93.56 509 GLU A CA 1
ATOM 3896 C C . GLU A 1 509 ? -13.471 -3.824 26.440 1.00 93.56 509 GLU A C 1
ATOM 3898 O O . GLU A 1 509 ? -13.419 -3.804 25.210 1.00 93.56 509 GLU A O 1
ATOM 3903 N N . LEU A 1 510 ? -13.840 -2.760 27.161 1.00 96.75 510 LEU A N 1
ATOM 3904 C CA . LEU A 1 510 ? -14.093 -1.441 26.583 1.00 96.75 510 LEU A CA 1
ATOM 3905 C C . LEU A 1 510 ? -12.818 -0.850 25.971 1.00 96.75 510 LEU A C 1
ATOM 3907 O O . LEU A 1 510 ? -12.858 -0.409 24.825 1.00 96.75 510 LEU A O 1
ATOM 3911 N N . GLU A 1 511 ? -11.695 -0.874 26.690 1.00 90.62 511 GLU A N 1
ATOM 3912 C CA . GLU A 1 511 ? -10.392 -0.429 26.182 1.00 90.62 511 GLU A CA 1
ATOM 3913 C C . GLU A 1 511 ? -10.012 -1.188 24.907 1.00 90.62 511 GLU A C 1
ATOM 3915 O O . GLU A 1 511 ? -9.656 -0.582 23.895 1.00 90.62 511 GLU A O 1
ATOM 3920 N N . THR A 1 512 ? -10.178 -2.514 24.910 1.00 89.56 512 THR A N 1
ATOM 3921 C CA . THR A 1 512 ? -9.937 -3.354 23.729 1.00 89.56 512 THR A CA 1
ATOM 3922 C C . THR A 1 512 ? -10.846 -2.957 22.564 1.00 89.56 512 THR A C 1
ATOM 3924 O O . THR A 1 512 ? -10.376 -2.816 21.436 1.00 89.56 512 THR A O 1
ATOM 3927 N N . PHE A 1 513 ? -12.136 -2.737 22.816 1.00 95.56 513 PHE A N 1
ATOM 3928 C CA . PHE A 1 513 ? -13.095 -2.316 21.798 1.00 95.56 513 PHE A CA 1
ATOM 3929 C C . PHE A 1 513 ? -12.733 -0.950 21.191 1.00 95.56 513 PHE A C 1
ATOM 3931 O O . PHE A 1 513 ? -12.655 -0.810 19.971 1.00 95.56 513 PHE A O 1
ATOM 3938 N N . VAL A 1 514 ? -12.442 0.042 22.039 1.00 95.88 514 VAL A N 1
ATOM 3939 C CA . VAL A 1 514 ? -12.039 1.401 21.642 1.00 95.88 514 VAL A CA 1
ATOM 3940 C C . VAL A 1 514 ? -10.719 1.388 20.869 1.00 95.88 514 VAL A C 1
ATOM 3942 O O . VAL A 1 514 ? -10.599 2.076 19.857 1.00 95.88 514 VAL A O 1
ATOM 3945 N N . SER A 1 515 ? -9.754 0.553 21.271 1.00 93.81 515 SER A N 1
ATOM 3946 C CA . SER A 1 515 ? -8.443 0.443 20.610 1.00 93.81 515 SER A CA 1
ATOM 3947 C C . SER A 1 515 ? -8.518 0.020 19.139 1.00 93.81 515 SER A C 1
ATOM 3949 O O . SER A 1 515 ? -7.606 0.322 18.367 1.00 93.81 515 SER A O 1
ATOM 3951 N N . LYS A 1 516 ? -9.607 -0.643 18.727 1.00 95.69 516 LYS A N 1
ATOM 3952 C CA . LYS A 1 516 ? -9.841 -1.085 17.346 1.00 95.69 516 LYS A CA 1
ATOM 3953 C C . LYS A 1 516 ? -10.548 -0.043 16.476 1.00 95.69 516 LYS A C 1
ATOM 3955 O O . LYS A 1 516 ? -10.675 -0.260 15.275 1.00 95.69 516 LYS A O 1
ATOM 3960 N N . LEU A 1 517 ? -11.034 1.059 17.042 1.00 98.56 517 LEU A N 1
ATOM 3961 C CA . LEU A 1 517 ? -11.807 2.063 16.312 1.00 98.56 517 LEU A CA 1
ATOM 3962 C C . LEU A 1 517 ? -10.923 3.197 15.792 1.00 98.56 517 LEU A C 1
ATOM 3964 O O . LEU A 1 517 ? -10.050 3.692 16.507 1.00 98.56 517 LEU A O 1
ATOM 3968 N N . ARG A 1 518 ? -11.190 3.637 14.560 1.00 98.75 518 ARG A N 1
ATOM 3969 C CA . ARG A 1 518 ? -10.655 4.866 13.956 1.00 98.75 518 ARG A CA 1
ATOM 3970 C C . ARG A 1 518 ? -11.828 5.682 13.437 1.00 98.75 518 ARG A C 1
ATOM 3972 O O . ARG A 1 518 ? -12.509 5.228 12.529 1.00 98.75 518 ARG A O 1
ATOM 3979 N N . ILE A 1 519 ? -12.118 6.843 14.016 1.00 98.88 519 ILE A N 1
ATOM 3980 C CA . ILE A 1 519 ? -13.301 7.629 13.631 1.00 98.88 519 ILE A CA 1
ATOM 3981 C C . ILE A 1 519 ? -12.876 8.856 12.830 1.00 98.88 519 ILE A C 1
ATOM 3983 O O . ILE A 1 519 ? -12.049 9.636 13.289 1.00 98.88 519 ILE A O 1
ATOM 3987 N N . PHE A 1 520 ? -13.468 9.057 11.657 1.00 98.81 520 PHE A N 1
ATOM 3988 C CA . PHE A 1 520 ? -13.302 10.273 10.864 1.00 98.81 520 PHE A CA 1
ATOM 3989 C C . PHE A 1 520 ? -14.616 11.055 10.882 1.00 98.81 520 PHE A C 1
ATOM 3991 O O . PHE A 1 520 ? -15.601 10.626 10.290 1.00 98.81 520 PHE A O 1
ATOM 3998 N N . LEU A 1 521 ? -14.633 12.194 11.569 1.00 98.62 521 LEU A N 1
ATOM 3999 C CA . LEU A 1 521 ? -15.794 13.062 11.738 1.00 98.62 521 LEU A CA 1
ATOM 4000 C C . LEU A 1 521 ? -15.763 14.199 10.711 1.00 98.62 521 LEU A C 1
ATOM 4002 O O . LEU A 1 521 ? -14.832 15.012 10.704 1.00 98.62 521 LEU A O 1
ATOM 4006 N N . ILE A 1 522 ? -16.796 14.278 9.872 1.00 97.38 522 ILE A N 1
ATOM 4007 C CA . ILE A 1 522 ? -17.026 15.406 8.968 1.00 97.38 522 ILE A CA 1
ATOM 4008 C C . ILE A 1 522 ? -17.985 16.387 9.632 1.00 97.38 522 ILE A C 1
ATOM 4010 O O . ILE A 1 522 ? -19.141 16.074 9.914 1.00 97.38 522 ILE A O 1
ATOM 4014 N N . ALA A 1 523 ? -17.488 17.599 9.879 1.00 94.56 523 ALA A N 1
ATOM 4015 C CA . ALA A 1 523 ? -18.200 18.655 10.588 1.00 94.56 523 ALA A CA 1
ATOM 4016 C C . ALA A 1 523 ? -18.732 18.219 11.975 1.00 94.56 523 ALA A C 1
ATOM 4018 O O . ALA A 1 523 ? -18.440 17.148 12.504 1.00 94.56 523 ALA A O 1
ATOM 4019 N N . TYR A 1 524 ? -19.481 19.113 12.621 1.00 94.56 524 TYR A N 1
ATOM 4020 C CA . TYR A 1 524 ? -20.139 18.827 13.893 1.00 94.56 524 TYR A CA 1
ATOM 4021 C C . TYR A 1 524 ? -21.642 18.735 13.649 1.00 94.56 524 TYR A C 1
ATOM 4023 O O . TYR A 1 524 ? -22.292 19.767 13.467 1.00 94.56 524 TYR A O 1
ATOM 4031 N N . GLN A 1 525 ? -22.181 17.517 13.646 1.00 93.50 525 GLN A N 1
ATOM 4032 C CA . GLN A 1 525 ? -23.533 17.262 13.137 1.00 93.50 525 GLN A CA 1
ATOM 4033 C C . GLN A 1 525 ? -24.558 16.890 14.205 1.00 93.50 525 GLN A C 1
ATOM 4035 O O . GLN A 1 525 ? -25.727 17.230 14.051 1.00 93.50 525 GLN A O 1
ATOM 4040 N N . ASP A 1 526 ? -24.139 16.306 15.327 1.00 95.75 526 ASP A N 1
ATOM 4041 C CA . ASP A 1 526 ? -24.994 16.095 16.496 1.00 95.75 526 ASP A CA 1
ATOM 4042 C C . ASP A 1 526 ? -24.182 16.146 17.803 1.00 95.75 526 ASP A C 1
ATOM 4044 O O . ASP A 1 526 ? -22.951 16.212 17.795 1.00 95.75 526 ASP A O 1
ATOM 4048 N N . ALA A 1 527 ? -24.877 16.117 18.942 1.00 96.31 527 ALA A N 1
ATOM 4049 C CA . ALA A 1 527 ? -24.276 16.248 20.269 1.00 96.31 527 ALA A CA 1
ATOM 4050 C C . ALA A 1 527 ? -23.325 15.099 20.665 1.00 96.31 527 ALA A C 1
ATOM 4052 O O . ALA A 1 527 ? -22.488 15.281 21.552 1.00 96.31 527 ALA A O 1
ATOM 4053 N N . THR A 1 528 ? -23.418 13.927 20.028 1.00 97.69 528 THR A N 1
ATOM 4054 C CA . THR A 1 528 ? -22.542 12.788 20.342 1.00 97.69 528 THR A CA 1
ATOM 4055 C C . THR A 1 528 ? -21.119 12.974 19.821 1.00 97.69 528 THR A C 1
ATOM 4057 O O . THR A 1 528 ? -20.203 12.345 20.342 1.00 97.69 528 THR A O 1
ATOM 4060 N N . HIS A 1 529 ? -20.900 13.907 18.885 1.00 97.56 529 HIS A N 1
ATOM 4061 C CA . HIS A 1 529 ? -19.559 14.307 18.449 1.00 97.56 529 HIS A CA 1
ATOM 4062 C C . HIS A 1 529 ? -18.718 14.800 19.637 1.00 97.56 529 HIS A C 1
ATOM 4064 O O . HIS A 1 529 ? -17.593 14.350 19.833 1.00 97.56 529 HIS A O 1
ATOM 4070 N N . GLY A 1 530 ? -19.268 15.713 20.449 1.00 96.50 530 GLY A N 1
ATOM 4071 C CA . GLY A 1 530 ? -18.576 16.235 21.633 1.00 96.50 530 GLY A CA 1
ATOM 4072 C C . GLY A 1 530 ? -18.334 15.150 22.676 1.00 96.50 530 GLY A C 1
ATOM 4073 O O . GLY A 1 530 ? -17.221 15.020 23.168 1.00 96.50 530 GLY A O 1
ATOM 4074 N N . TRP A 1 531 ? -19.347 14.318 22.934 1.00 97.94 531 TRP A N 1
ATOM 4075 C CA . TRP A 1 531 ? -19.242 13.215 23.890 1.00 97.94 531 TRP A CA 1
ATOM 4076 C C . TRP A 1 531 ? -18.121 12.228 23.541 1.00 97.94 531 TRP A C 1
ATOM 4078 O O . TRP A 1 531 ? -17.342 11.876 24.418 1.00 97.94 531 TRP A O 1
ATOM 4088 N N . LEU A 1 532 ? -17.986 11.832 22.268 1.00 98.56 532 LEU A N 1
ATOM 4089 C CA . LEU A 1 532 ? -16.904 10.942 21.826 1.00 98.56 532 LEU A CA 1
ATOM 4090 C C . LEU A 1 532 ? -15.517 11.523 22.122 1.00 98.56 532 LEU A C 1
ATOM 4092 O O . LEU A 1 532 ? -14.647 10.808 22.610 1.00 98.56 532 LEU A O 1
ATOM 4096 N N . MET A 1 533 ? -15.315 12.811 21.836 1.00 97.88 533 MET A N 1
ATOM 4097 C CA . MET A 1 533 ? -14.027 13.470 22.064 1.00 97.88 533 MET A CA 1
ATOM 4098 C C . MET A 1 533 ? -13.761 13.732 23.554 1.00 97.88 533 MET A C 1
ATOM 4100 O O . MET A 1 533 ? -12.632 13.617 24.008 1.00 97.88 533 MET A O 1
ATOM 4104 N N . GLU A 1 534 ? -14.772 14.105 24.333 1.00 97.19 534 GLU A N 1
ATOM 4105 C CA . GLU A 1 534 ? -14.589 14.463 25.745 1.00 97.19 534 GLU A CA 1
ATOM 4106 C C . GLU A 1 534 ? -14.431 13.231 26.642 1.00 97.19 534 GLU A C 1
ATOM 4108 O O . GLU A 1 534 ? -13.597 13.230 27.545 1.00 97.19 534 GLU A O 1
ATOM 4113 N N . GLU A 1 535 ? -15.203 12.177 26.382 1.00 97.81 535 GLU A N 1
ATOM 4114 C CA . GLU A 1 535 ? -15.230 10.972 27.213 1.00 97.81 535 GLU A CA 1
ATOM 4115 C C . GLU A 1 535 ? -14.088 9.998 26.883 1.00 97.81 535 GLU A C 1
ATOM 4117 O O . GLU A 1 535 ? -13.638 9.263 27.760 1.00 97.81 535 GLU A O 1
ATOM 4122 N N . PHE A 1 536 ? -13.598 9.990 25.636 1.00 97.75 536 PHE A N 1
ATOM 4123 C CA . PHE A 1 536 ? -12.586 9.038 25.165 1.00 97.75 536 PHE A CA 1
ATOM 4124 C C . PHE A 1 536 ? -11.357 9.756 24.581 1.00 97.75 536 PHE A C 1
ATOM 4126 O O . PHE A 1 536 ? -11.165 9.778 23.359 1.00 97.75 536 PHE A O 1
ATOM 4133 N N . PRO A 1 537 ? -10.476 10.323 25.429 1.00 96.44 537 PRO A N 1
ATOM 4134 C CA . PRO A 1 537 ? -9.271 11.015 24.971 1.00 96.44 537 PRO A CA 1
ATOM 4135 C C . PRO A 1 537 ? -8.291 10.106 24.216 1.00 96.44 537 PRO A C 1
ATOM 4137 O O . PRO A 1 537 ? -7.543 10.609 23.383 1.00 96.44 537 PRO A O 1
ATOM 4140 N N . ASP A 1 538 ? -8.315 8.790 24.451 1.00 92.69 538 ASP A N 1
ATOM 4141 C CA . ASP A 1 538 ? -7.431 7.815 23.791 1.00 92.69 538 ASP A CA 1
ATOM 4142 C C . ASP A 1 538 ? -8.007 7.229 22.489 1.00 92.69 538 ASP A C 1
ATOM 4144 O O . ASP A 1 538 ? -7.282 6.608 21.702 1.00 92.69 538 ASP A O 1
ATOM 4148 N N . LEU A 1 539 ? -9.299 7.450 22.216 1.00 97.88 539 LEU A N 1
ATOM 4149 C CA . LEU A 1 539 ? -9.933 7.031 20.966 1.00 97.88 539 LEU A CA 1
ATOM 4150 C C . LEU A 1 539 ? -9.330 7.809 19.794 1.00 97.88 539 LEU A C 1
ATOM 4152 O O . LEU A 1 539 ? -9.220 9.031 19.839 1.00 97.88 539 LEU A O 1
ATOM 4156 N N . PHE A 1 540 ? -8.958 7.105 18.728 1.00 98.62 540 PHE A N 1
ATOM 4157 C CA . PHE A 1 540 ? -8.449 7.741 17.519 1.00 98.62 540 PHE A CA 1
ATOM 4158 C C . PHE A 1 540 ? -9.583 8.462 16.786 1.00 98.62 540 PHE A C 1
ATOM 4160 O O . PHE A 1 540 ? -10.517 7.822 16.289 1.00 98.62 540 PHE A O 1
ATOM 4167 N N . ILE A 1 541 ? -9.486 9.788 16.690 1.00 98.88 541 ILE A N 1
ATOM 4168 C CA . ILE A 1 541 ? -10.484 10.620 16.008 1.00 98.88 541 ILE A CA 1
ATOM 4169 C C . ILE A 1 541 ? -9.791 11.607 15.077 1.00 98.88 541 ILE A C 1
ATOM 4171 O O . ILE A 1 541 ? -8.936 12.364 15.520 1.00 98.88 541 ILE A O 1
ATOM 4175 N N . ILE A 1 542 ? -10.208 11.671 13.817 1.00 98.88 542 ILE A N 1
ATOM 4176 C CA . ILE A 1 542 ? -9.938 12.798 12.922 1.00 98.88 542 ILE A CA 1
ATOM 4177 C C . ILE A 1 542 ? -11.189 13.682 12.908 1.00 98.88 542 ILE A C 1
ATOM 4179 O O . ILE A 1 542 ? -12.216 13.292 12.368 1.00 98.88 542 ILE A O 1
ATOM 4183 N N . ASP A 1 543 ? -11.116 14.867 13.508 1.00 98.50 543 ASP A N 1
ATOM 4184 C CA . ASP A 1 543 ? -12.177 15.878 13.531 1.00 98.50 543 ASP A CA 1
ATOM 4185 C C . ASP A 1 543 ? -11.916 16.931 12.446 1.00 98.50 543 ASP A C 1
ATOM 4187 O O . ASP A 1 543 ? -11.124 17.872 12.613 1.00 98.50 543 ASP A O 1
ATOM 4191 N N . SER A 1 544 ? -12.575 16.758 11.296 1.00 98.31 544 SER A N 1
ATOM 4192 C CA . SER A 1 544 ? -12.473 17.679 10.172 1.00 98.31 544 SER A CA 1
ATOM 4193 C C . SER A 1 544 ? -13.639 18.657 10.146 1.00 98.31 544 SER A C 1
ATOM 4195 O O . SER A 1 544 ? -14.725 18.358 9.657 1.00 98.31 544 SER A O 1
ATOM 4197 N N . ARG A 1 545 ? -13.398 19.892 10.596 1.00 95.69 545 ARG A N 1
ATOM 4198 C CA . ARG A 1 545 ? -14.427 20.949 10.615 1.00 95.69 545 ARG A CA 1
ATOM 4199 C C . ARG A 1 545 ? -14.333 21.905 9.439 1.00 95.69 545 ARG A C 1
ATOM 4201 O O . ARG A 1 545 ? -15.300 22.600 9.131 1.00 95.69 545 ARG A O 1
ATOM 4208 N N . LYS A 1 546 ? -13.159 21.998 8.815 1.00 95.56 546 LYS A N 1
ATOM 4209 C CA . LYS A 1 546 ? -12.889 22.904 7.690 1.00 95.56 546 LYS A CA 1
ATOM 4210 C C . LYS A 1 546 ? -12.036 22.273 6.603 1.00 95.56 546 LYS A C 1
ATOM 4212 O O . LYS A 1 546 ? -12.161 22.685 5.452 1.00 95.56 546 LYS A O 1
ATOM 4217 N N . THR A 1 547 ? -11.151 21.335 6.948 1.00 97.94 547 THR A N 1
ATOM 4218 C CA . THR A 1 547 ? -10.237 20.704 5.983 1.00 97.94 547 THR A CA 1
ATOM 4219 C C . THR A 1 547 ? -11.002 19.984 4.876 1.00 97.94 547 THR A C 1
ATOM 4221 O O . THR A 1 547 ? -10.657 20.185 3.714 1.00 97.94 547 THR A O 1
ATOM 4224 N N . TYR A 1 548 ? -12.094 19.284 5.211 1.00 97.06 548 TYR A N 1
ATOM 4225 C CA . TYR A 1 548 ? -12.941 18.552 4.260 1.00 97.06 548 TYR A CA 1
ATOM 4226 C C . TYR A 1 548 ? -13.408 19.395 3.058 1.00 97.06 548 TYR A C 1
ATOM 4228 O O . TYR A 1 548 ? -13.439 18.930 1.921 1.00 97.06 548 TYR A O 1
ATOM 4236 N N . GLN A 1 549 ? -13.632 20.698 3.270 1.00 96.12 549 GLN A N 1
ATOM 4237 C CA . GLN A 1 549 ? -14.037 21.647 2.226 1.00 96.12 549 GLN A CA 1
ATOM 4238 C C . GLN A 1 549 ? -12.969 21.854 1.137 1.00 96.12 549 GLN A C 1
ATOM 4240 O O . GLN A 1 549 ? -13.197 22.604 0.191 1.00 96.12 549 GLN A O 1
ATOM 4245 N N . GLY A 1 550 ? -11.779 21.262 1.267 1.00 96.19 550 GLY A N 1
ATOM 4246 C CA . GLY A 1 550 ? -10.787 21.199 0.196 1.00 96.19 550 GLY A CA 1
ATOM 4247 C C . GLY A 1 550 ? -11.198 20.310 -0.981 1.00 96.19 550 GLY A C 1
ATOM 4248 O O . GLY A 1 550 ? -10.666 20.496 -2.080 1.00 96.19 550 GLY A O 1
ATOM 4249 N N . MET A 1 551 ? -12.168 19.411 -0.778 1.00 96.00 551 MET A N 1
ATOM 4250 C CA . MET A 1 551 ? -12.799 18.650 -1.859 1.00 96.00 551 MET A CA 1
ATOM 4251 C C . MET A 1 551 ? -13.702 19.531 -2.735 1.00 96.00 551 MET A C 1
ATOM 4253 O O . MET A 1 551 ? -13.852 19.269 -3.926 1.00 96.00 551 MET A O 1
ATOM 4257 N N . PHE A 1 552 ? -14.237 20.632 -2.190 1.00 95.25 552 PHE A N 1
ATOM 4258 C CA . PHE A 1 552 ? -15.091 21.550 -2.944 1.00 95.25 552 PHE A CA 1
ATOM 4259 C C . PHE A 1 552 ? -14.300 22.192 -4.082 1.00 95.25 552 PHE A C 1
ATOM 4261 O O . PHE A 1 552 ? -13.349 22.953 -3.867 1.00 95.25 552 PHE A O 1
ATOM 4268 N N . GLY A 1 553 ? -14.706 21.880 -5.307 1.00 85.31 553 GLY A N 1
ATOM 4269 C CA . GLY A 1 553 ? -13.958 22.235 -6.505 1.00 85.31 553 GLY A CA 1
ATOM 4270 C C . GLY A 1 553 ? -14.781 22.956 -7.563 1.00 85.31 553 GLY A C 1
ATOM 4271 O O . GLY A 1 553 ? -14.240 23.252 -8.613 1.00 85.31 553 GLY A O 1
ATOM 4272 N N . GLY A 1 554 ? -16.044 23.309 -7.306 1.00 80.38 554 GLY A N 1
ATOM 4273 C CA . GLY A 1 554 ? -16.974 23.838 -8.319 1.00 80.38 554 GLY A CA 1
ATOM 4274 C C . GLY A 1 554 ? -16.560 25.087 -9.126 1.00 80.38 554 GLY A C 1
ATOM 4275 O O . GLY A 1 554 ? -17.293 25.510 -10.012 1.00 80.38 554 GLY A O 1
ATOM 4276 N N . ARG A 1 555 ? -15.412 25.711 -8.826 1.00 81.50 555 ARG A N 1
ATOM 4277 C CA . ARG A 1 555 ? -14.820 26.833 -9.589 1.00 81.50 555 ARG A CA 1
ATOM 4278 C C . ARG A 1 555 ? -13.526 26.461 -10.331 1.00 81.50 555 ARG A C 1
ATOM 4280 O O . ARG A 1 555 ? -12.890 27.334 -10.912 1.00 81.50 555 ARG A O 1
ATOM 4287 N N . ASP A 1 556 ? -13.108 25.205 -10.247 1.00 88.38 556 ASP A N 1
ATOM 4288 C CA . ASP A 1 556 ? -11.903 24.628 -10.839 1.00 88.38 556 ASP A CA 1
ATOM 4289 C C . ASP A 1 556 ? -12.300 23.807 -12.074 1.00 88.38 556 ASP A C 1
ATOM 4291 O O . ASP A 1 556 ? -13.291 23.084 -12.034 1.00 88.38 556 ASP A O 1
ATOM 4295 N N . GLN A 1 557 ? -11.539 23.890 -13.166 1.00 93.75 557 GLN A N 1
ATOM 4296 C CA . GLN A 1 557 ? -11.861 23.185 -14.416 1.00 93.75 557 GLN A CA 1
ATOM 4297 C C . GLN A 1 557 ? -11.860 21.653 -14.286 1.00 93.75 557 GLN A C 1
ATOM 4299 O O . GLN A 1 557 ? -12.388 20.978 -15.158 1.00 93.75 557 GLN A O 1
ATOM 4304 N N . LEU A 1 558 ? -11.272 21.096 -13.223 1.00 94.44 558 LEU A N 1
ATOM 4305 C CA . LEU A 1 558 ? -11.282 19.660 -12.929 1.00 94.44 558 LEU A CA 1
ATOM 4306 C C . LEU A 1 558 ? -12.433 19.240 -12.010 1.00 94.44 558 LEU A C 1
ATOM 4308 O O . LEU A 1 558 ? -12.503 18.082 -11.604 1.00 94.44 558 LEU A O 1
ATOM 4312 N N . SER A 1 559 ? -13.297 20.169 -11.606 1.00 95.38 559 SER A N 1
ATOM 4313 C CA . SER A 1 559 ? -14.340 19.919 -10.608 1.00 95.38 559 SER A CA 1
ATOM 4314 C C . SER A 1 559 ? -15.597 20.777 -10.794 1.00 95.38 559 SER A C 1
ATOM 4316 O O . SER A 1 559 ? -16.520 20.682 -9.985 1.00 95.38 559 SER A O 1
ATOM 4318 N N . ASP A 1 560 ? -15.660 21.616 -11.828 1.00 96.00 560 ASP A N 1
ATOM 4319 C CA . ASP A 1 560 ? -16.857 22.368 -12.184 1.00 96.00 560 ASP A CA 1
ATOM 4320 C C . ASP A 1 560 ? -17.944 21.456 -12.780 1.00 96.00 560 ASP A C 1
ATOM 4322 O O . ASP A 1 560 ? -17.763 20.256 -13.002 1.00 96.00 560 ASP A O 1
ATOM 4326 N N . LEU A 1 561 ? -19.122 22.026 -13.030 1.00 96.12 561 LEU A N 1
ATOM 4327 C CA . LEU A 1 561 ? -20.242 21.262 -13.571 1.00 96.12 561 LEU A CA 1
ATOM 4328 C C . LEU A 1 561 ? -19.995 20.751 -14.998 1.00 96.12 561 LEU A C 1
ATOM 4330 O O . LEU A 1 561 ? -20.596 19.749 -15.386 1.00 96.12 561 LEU A O 1
ATOM 4334 N N . ASN A 1 562 ? -19.152 21.417 -15.791 1.00 96.88 562 ASN A N 1
ATOM 4335 C CA . ASN A 1 562 ? -18.835 20.940 -17.134 1.00 96.88 562 ASN A CA 1
ATOM 4336 C C . ASN A 1 562 ? -18.014 19.658 -17.037 1.00 96.88 562 ASN A C 1
ATOM 4338 O O . ASN A 1 562 ? -18.426 18.654 -17.611 1.00 96.88 562 ASN A O 1
ATOM 4342 N N . TRP A 1 563 ? -16.961 19.666 -16.219 1.00 97.56 563 TRP A N 1
ATOM 4343 C CA . TRP A 1 563 ? -16.136 18.494 -15.944 1.00 97.56 563 TRP A CA 1
ATOM 4344 C C . TRP A 1 563 ? -16.964 17.343 -15.373 1.00 97.56 563 TRP A C 1
ATOM 4346 O O . TRP A 1 563 ? -16.920 16.228 -15.882 1.00 97.56 563 TRP A O 1
ATOM 4356 N N . VAL A 1 564 ? -17.795 17.619 -14.362 1.00 97.44 564 VAL A N 1
ATOM 4357 C CA . VAL A 1 564 ? -18.667 16.599 -13.759 1.00 97.44 564 VAL A CA 1
ATOM 4358 C C . VAL A 1 564 ? -19.644 16.030 -14.788 1.00 97.44 564 VAL A C 1
ATOM 4360 O O . VAL A 1 564 ? -19.881 14.826 -14.817 1.00 97.44 564 VAL A O 1
ATOM 4363 N N . ASN A 1 565 ? -20.232 16.866 -15.646 1.00 97.69 565 ASN A N 1
ATOM 4364 C CA . ASN A 1 565 ? -21.127 16.380 -16.691 1.00 97.69 565 ASN A CA 1
ATOM 4365 C C . ASN A 1 565 ? -20.399 15.527 -17.725 1.00 97.69 565 ASN A C 1
ATOM 4367 O O . ASN A 1 565 ? -20.968 14.534 -18.162 1.00 97.69 565 ASN A O 1
ATOM 4371 N N . GLU A 1 566 ? -19.206 15.943 -18.131 1.00 97.44 566 GLU A N 1
ATOM 4372 C CA . GLU A 1 566 ? -18.422 15.284 -19.168 1.00 97.44 566 GLU A CA 1
ATOM 4373 C C . GLU A 1 566 ? -17.847 13.952 -18.700 1.00 97.44 566 GLU A C 1
ATOM 4375 O O . GLU A 1 566 ? -17.933 12.985 -19.442 1.00 97.44 566 GLU A O 1
ATOM 4380 N N . HIS A 1 567 ? -17.301 13.894 -17.487 1.00 97.56 567 HIS A N 1
ATOM 4381 C CA . HIS A 1 567 ? -16.469 12.774 -17.041 1.00 97.56 567 HIS A CA 1
ATOM 4382 C C . HIS A 1 567 ? -17.124 11.868 -16.009 1.00 97.56 567 HIS A C 1
ATOM 4384 O O . HIS A 1 567 ? -16.608 10.791 -15.746 1.00 97.56 567 HIS A O 1
ATOM 4390 N N . ILE A 1 568 ? -18.219 12.310 -15.386 1.00 98.00 568 ILE A N 1
ATOM 4391 C CA . ILE A 1 568 ? -18.892 11.540 -14.339 1.00 98.00 568 ILE A CA 1
ATOM 4392 C C . ILE A 1 568 ? -20.340 11.287 -14.722 1.00 98.00 568 ILE A C 1
ATOM 4394 O O . ILE A 1 568 ? -20.760 10.149 -14.782 1.00 98.00 568 ILE A O 1
ATOM 4398 N N . ARG A 1 569 ? -21.147 12.314 -14.990 1.00 95.25 569 ARG A N 1
ATOM 4399 C CA . ARG A 1 569 ? -22.606 12.136 -15.073 1.00 95.25 569 ARG A CA 1
ATOM 4400 C C . ARG A 1 569 ? -23.071 11.603 -16.417 1.00 95.25 569 ARG A C 1
ATOM 4402 O O . ARG A 1 569 ? -23.789 10.617 -16.470 1.00 95.25 569 ARG A O 1
ATOM 4409 N N . LYS A 1 570 ? -22.743 12.279 -17.521 1.00 95.88 570 LYS A N 1
ATOM 4410 C CA . LYS A 1 570 ? -23.371 11.973 -18.813 1.00 95.88 570 LYS A CA 1
ATOM 4411 C C . LYS A 1 570 ? -22.649 10.812 -19.476 1.00 95.88 570 LYS A C 1
ATOM 4413 O O . LYS A 1 570 ? -21.467 10.913 -19.764 1.00 95.88 570 LYS A O 1
ATOM 4418 N N . GLY A 1 571 ? -23.371 9.731 -19.756 1.00 95.38 571 GLY A N 1
ATOM 4419 C CA . GLY A 1 571 ? -22.834 8.609 -20.531 1.00 95.38 571 GLY A CA 1
ATOM 4420 C C . GLY A 1 571 ? -21.953 7.635 -19.747 1.00 95.38 571 GLY A C 1
ATOM 4421 O O . GLY A 1 571 ? -21.325 6.798 -20.378 1.00 95.38 571 GLY A O 1
ATOM 4422 N N . HIS A 1 572 ? -21.945 7.696 -18.409 1.00 96.75 572 HIS A N 1
ATOM 4423 C CA . HIS A 1 572 ? -21.164 6.793 -17.544 1.00 96.75 572 HIS A CA 1
ATOM 4424 C C . HIS A 1 572 ? -22.066 5.852 -16.718 1.00 96.75 572 HIS A C 1
ATOM 4426 O O . HIS A 1 572 ? -21.673 5.319 -15.684 1.00 96.75 572 HIS A O 1
ATOM 4432 N N . GLY A 1 573 ? -23.292 5.615 -17.187 1.00 96.62 573 GLY A N 1
ATOM 4433 C CA . GLY A 1 573 ? -24.174 4.564 -16.687 1.00 96.62 573 GLY A CA 1
ATOM 4434 C C . GLY A 1 573 ? -24.989 4.910 -15.429 1.00 96.62 573 GLY A C 1
ATOM 4435 O O . GLY A 1 573 ? -24.815 5.965 -14.818 1.00 96.62 573 GLY A O 1
ATOM 4436 N N . PRO A 1 574 ? -25.894 3.999 -15.011 1.00 97.62 574 PRO A N 1
ATOM 4437 C CA . PRO A 1 574 ? -26.938 4.307 -14.029 1.00 97.62 574 PRO A CA 1
ATOM 4438 C C . PRO A 1 574 ? -26.455 4.723 -12.637 1.00 97.62 574 PRO A C 1
ATOM 4440 O O . PRO A 1 574 ? -27.192 5.415 -11.933 1.00 97.62 574 PRO A O 1
ATOM 4443 N N . LEU A 1 575 ? -25.268 4.271 -12.215 1.00 98.44 575 LEU A N 1
ATOM 4444 C CA . LEU A 1 575 ? -24.660 4.686 -10.948 1.00 98.44 575 LEU A CA 1
ATOM 4445 C C . LEU A 1 575 ? -24.205 6.145 -11.008 1.00 98.44 575 LEU A C 1
ATOM 4447 O O . LEU A 1 575 ? -24.452 6.902 -10.078 1.00 98.44 575 LEU A O 1
ATOM 4451 N N . CYS A 1 576 ? -23.574 6.556 -12.103 1.00 98.06 576 CYS A N 1
ATOM 4452 C CA . CYS A 1 576 ? -23.048 7.907 -12.213 1.00 98.06 576 CYS A CA 1
ATOM 4453 C C . CYS A 1 576 ? -24.131 8.930 -12.604 1.00 98.06 576 CYS A C 1
ATOM 4455 O O . CYS A 1 576 ? -24.042 10.094 -12.217 1.00 98.06 576 CYS A O 1
ATOM 4457 N N . ASP A 1 577 ? -25.206 8.499 -13.279 1.00 95.94 577 ASP A N 1
ATOM 4458 C CA . ASP A 1 577 ? -26.358 9.348 -13.626 1.00 95.94 577 ASP A CA 1
ATOM 4459 C C . ASP A 1 577 ? -27.040 9.975 -12.394 1.00 95.94 577 ASP A C 1
ATOM 4461 O O . ASP A 1 577 ? -27.622 11.062 -12.487 1.00 95.94 577 ASP A O 1
ATOM 4465 N N . VAL A 1 578 ? -26.983 9.302 -11.234 1.00 96.69 578 VAL A N 1
ATOM 4466 C CA . VAL A 1 578 ? -27.593 9.805 -9.991 1.00 96.69 578 VAL A CA 1
ATOM 4467 C C . VAL A 1 578 ? -26.718 10.808 -9.241 1.00 96.69 578 VAL A C 1
ATOM 4469 O O . VAL A 1 578 ? -27.215 11.422 -8.300 1.00 96.69 578 VAL A O 1
ATOM 4472 N N . TYR A 1 579 ? -25.468 11.029 -9.669 1.00 97.31 579 TYR A N 1
ATOM 4473 C CA . TYR A 1 579 ? -24.582 12.043 -9.097 1.00 97.31 579 TYR A CA 1
ATOM 4474 C C . TYR A 1 579 ? -25.203 13.448 -9.290 1.00 97.31 579 TYR A C 1
ATOM 4476 O O . TYR A 1 579 ? -25.407 13.882 -10.435 1.00 97.31 579 TYR A O 1
ATOM 4484 N N . PRO A 1 580 ? -25.544 14.182 -8.212 1.00 95.06 580 PRO A N 1
ATOM 4485 C CA . PRO A 1 580 ? -26.186 15.493 -8.312 1.00 95.06 580 PRO A CA 1
ATOM 4486 C C . PRO A 1 580 ? -25.290 16.560 -8.947 1.00 95.06 580 PRO A C 1
ATOM 4488 O O . PRO A 1 580 ? -24.066 16.503 -8.885 1.00 95.06 580 PRO A O 1
ATOM 4491 N N . HIS A 1 581 ? -25.903 17.579 -9.550 1.00 93.50 581 HIS A N 1
ATOM 4492 C CA . HIS A 1 581 ? -25.175 18.675 -10.203 1.00 93.50 581 HIS A CA 1
ATOM 4493 C C . HIS A 1 581 ? -24.587 19.703 -9.222 1.00 93.50 581 HIS A C 1
ATOM 4495 O O . HIS A 1 581 ? -23.776 20.541 -9.615 1.00 93.50 581 HIS A O 1
ATOM 4501 N N . GLU A 1 582 ? -25.016 19.674 -7.965 1.00 92.44 582 GLU A N 1
ATOM 4502 C CA . GLU A 1 582 ? -24.617 20.604 -6.917 1.00 92.44 582 GLU A CA 1
ATOM 4503 C C . GLU A 1 582 ? -24.797 19.973 -5.537 1.00 92.44 582 GLU A C 1
ATOM 4505 O O . GLU A 1 582 ? -25.632 19.086 -5.387 1.00 92.44 582 GLU A O 1
ATOM 4510 N N . GLY A 1 583 ? -24.063 20.493 -4.555 1.00 90.25 583 GLY A N 1
ATOM 4511 C CA . GLY A 1 583 ? -24.267 20.260 -3.122 1.00 90.25 583 GLY A CA 1
ATOM 4512 C C . GLY A 1 583 ? -24.497 21.588 -2.392 1.00 90.25 583 GLY A C 1
ATOM 4513 O O . GLY A 1 583 ? -24.735 22.636 -3.026 1.00 90.25 583 GLY A O 1
ATOM 4514 N N . MET A 1 584 ? -24.409 21.606 -1.063 1.00 84.19 584 MET A N 1
ATOM 4515 C CA . MET A 1 584 ? -24.344 22.867 -0.329 1.00 84.19 584 MET A CA 1
ATOM 4516 C C . MET A 1 584 ? -22.997 23.558 -0.570 1.00 84.19 584 MET A C 1
ATOM 4518 O O . MET A 1 584 ? -21.915 23.024 -0.369 1.00 84.19 584 MET A O 1
ATOM 4522 N N . GLY A 1 585 ? -23.059 24.817 -1.004 1.00 81.00 585 GLY A N 1
ATOM 4523 C CA . GLY A 1 585 ? -21.880 25.678 -1.132 1.00 81.00 585 GLY A CA 1
ATOM 4524 C C . GLY A 1 585 ? -21.181 25.674 -2.496 1.00 81.00 585 GLY A C 1
ATOM 4525 O O . GLY A 1 585 ? -20.389 26.589 -2.742 1.00 81.00 585 GLY A O 1
ATOM 4526 N N . CYS A 1 586 ? -21.495 24.751 -3.412 1.00 90.06 586 CYS A N 1
ATOM 4527 C CA . CYS A 1 586 ? -20.997 24.801 -4.792 1.00 90.06 586 CYS A CA 1
ATOM 4528 C C . CYS A 1 586 ? -21.896 24.083 -5.817 1.00 90.06 586 CYS A C 1
ATOM 4530 O O . CYS A 1 586 ? -22.849 23.392 -5.471 1.00 90.06 586 CYS A O 1
ATOM 4532 N N . THR A 1 587 ? -21.565 24.263 -7.098 1.00 93.56 587 THR A N 1
ATOM 4533 C CA . THR A 1 587 ? -22.099 23.514 -8.246 1.00 93.56 587 THR A CA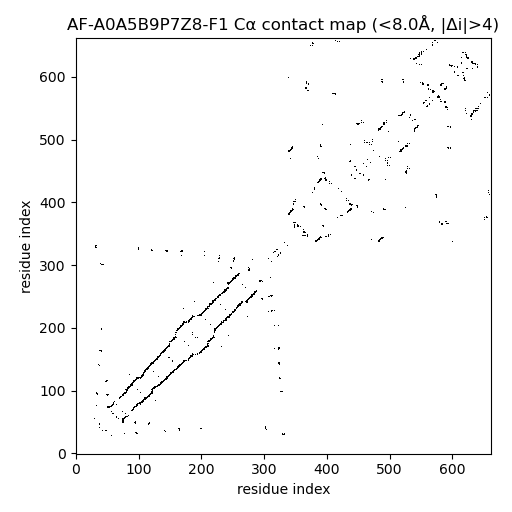 1
ATOM 4534 C C . THR A 1 587 ? -20.922 22.794 -8.913 1.00 93.56 587 THR A C 1
ATOM 4536 O O . THR A 1 587 ? -19.870 23.408 -9.071 1.00 93.56 587 THR A O 1
ATOM 4539 N N . GLY A 1 588 ? -21.070 21.522 -9.290 1.00 95.38 588 GLY A N 1
ATOM 4540 C CA . GLY A 1 588 ? -19.953 20.630 -9.633 1.00 95.38 588 GLY A CA 1
ATOM 4541 C C . GLY A 1 588 ? -19.634 19.669 -8.483 1.00 95.38 588 GLY A C 1
ATOM 4542 O O . GLY A 1 588 ? -20.558 19.148 -7.861 1.00 95.38 588 GLY A O 1
ATOM 4543 N N . VAL A 1 589 ? -18.349 19.438 -8.198 1.00 96.38 589 VAL A N 1
ATOM 4544 C CA . VAL A 1 589 ? -17.901 18.573 -7.091 1.00 96.38 589 VAL A CA 1
ATOM 4545 C C . VAL A 1 589 ? -17.997 19.312 -5.760 1.00 96.38 589 VAL A C 1
ATOM 4547 O O . VAL A 1 589 ? -17.256 20.276 -5.518 1.00 96.38 589 VAL A O 1
ATOM 4550 N N . CYS A 1 590 ? -18.895 18.829 -4.904 1.00 94.69 590 CYS A N 1
ATOM 4551 C CA . CYS A 1 590 ? -19.189 19.353 -3.572 1.00 94.69 590 CYS A CA 1
ATOM 4552 C C . CYS A 1 590 ? -19.111 18.279 -2.488 1.00 94.69 590 CYS A C 1
ATOM 4554 O O . CYS A 1 590 ? -19.624 18.500 -1.408 1.00 94.69 590 CYS A O 1
ATOM 4556 N N . GLU A 1 591 ? -18.450 17.161 -2.779 1.00 95.25 591 GLU A N 1
ATOM 4557 C CA . GLU A 1 591 ? -18.331 15.958 -1.950 1.00 95.25 591 GLU A CA 1
ATOM 4558 C C . GLU A 1 591 ? -17.674 16.229 -0.582 1.00 95.25 591 GLU A C 1
ATOM 4560 O O . GLU A 1 591 ? -16.475 15.993 -0.402 1.00 95.25 591 GLU A O 1
ATOM 4565 N N . GLY A 1 592 ? -18.434 16.760 0.380 1.00 94.94 592 GLY A N 1
ATOM 4566 C CA . GLY A 1 592 ? -17.932 17.157 1.693 1.00 94.94 592 GLY A CA 1
ATOM 4567 C C . GLY A 1 592 ? -17.365 15.991 2.485 1.00 94.94 592 GLY A C 1
ATOM 4568 O O . GLY A 1 592 ? -16.386 16.167 3.210 1.00 94.94 592 GLY A O 1
ATOM 4569 N N . ASP A 1 593 ? -17.903 14.797 2.265 1.00 97.50 593 ASP A N 1
ATOM 4570 C CA . ASP A 1 593 ? -17.609 13.627 3.091 1.00 97.50 593 ASP A CA 1
ATOM 4571 C C . ASP A 1 593 ? -16.585 12.680 2.489 1.00 97.50 593 ASP A C 1
ATOM 4573 O O . ASP A 1 593 ? -15.964 11.885 3.195 1.00 97.50 593 ASP A O 1
ATOM 4577 N N . THR A 1 594 ? -16.341 12.801 1.186 1.00 98.50 594 THR A N 1
ATOM 4578 C CA . THR A 1 594 ? -15.339 12.001 0.476 1.00 98.50 594 THR A CA 1
ATOM 4579 C C . THR A 1 594 ? -13.955 12.001 1.136 1.00 98.50 594 THR A C 1
ATOM 4581 O O . THR A 1 594 ? -13.336 10.936 1.204 1.00 98.50 594 THR A O 1
ATOM 4584 N N . PRO A 1 595 ? -13.446 13.114 1.704 1.00 98.44 595 PRO A N 1
ATOM 4585 C CA . PRO A 1 595 ? -12.197 13.094 2.463 1.00 98.44 595 PRO A CA 1
ATOM 4586 C C . PRO A 1 595 ? -12.116 12.005 3.546 1.00 98.44 595 PRO A C 1
ATOM 4588 O O . PRO A 1 595 ? -11.022 11.499 3.789 1.00 98.44 595 PRO A O 1
ATOM 4591 N N . ALA A 1 596 ? -13.248 11.596 4.136 1.00 98.19 596 ALA A N 1
ATOM 4592 C CA . ALA A 1 596 ? -13.314 10.638 5.241 1.00 98.19 596 ALA A CA 1
ATOM 4593 C C . ALA A 1 596 ? -12.901 9.201 4.885 1.00 98.19 596 ALA A C 1
ATOM 4595 O O . ALA A 1 596 ? -12.721 8.392 5.795 1.00 98.19 596 ALA A O 1
ATOM 4596 N N . PHE A 1 597 ? -12.783 8.862 3.597 1.00 98.56 597 PHE A N 1
ATOM 4597 C CA . PHE A 1 597 ? -12.211 7.584 3.149 1.00 98.56 597 PHE A CA 1
ATOM 4598 C C . PHE A 1 597 ? -10.984 7.762 2.246 1.00 98.56 597 PHE A C 1
ATOM 4600 O O . PHE A 1 597 ? -10.237 6.814 2.007 1.00 98.56 597 PHE A O 1
ATOM 4607 N N . MET A 1 598 ? -10.732 8.974 1.747 1.00 98.44 598 MET A N 1
ATOM 4608 C CA . MET A 1 598 ? -9.648 9.214 0.794 1.00 98.44 598 MET A CA 1
ATOM 4609 C C . MET A 1 598 ? -8.253 9.166 1.425 1.00 98.44 598 MET A C 1
ATOM 4611 O O . MET A 1 598 ? -7.294 8.927 0.699 1.00 98.44 598 MET A O 1
ATOM 4615 N N . ASN A 1 599 ? -8.117 9.322 2.748 1.00 95.12 599 ASN A N 1
ATOM 4616 C CA . ASN A 1 599 ? -6.847 9.061 3.443 1.00 95.12 599 ASN A CA 1
ATOM 4617 C C . ASN A 1 599 ? -6.425 7.581 3.353 1.00 95.12 599 ASN A C 1
ATOM 4619 O O . ASN A 1 599 ? -5.229 7.298 3.292 1.00 95.12 599 ASN A O 1
ATOM 4623 N N . LEU A 1 600 ? -7.395 6.660 3.310 1.00 97.88 600 LEU A N 1
ATOM 4624 C CA . LEU A 1 600 ? -7.173 5.221 3.126 1.00 97.88 600 LEU A CA 1
ATOM 4625 C C . LEU A 1 600 ? -6.787 4.914 1.681 1.00 97.88 600 LEU A C 1
ATOM 4627 O O . LEU A 1 600 ? -5.855 4.162 1.420 1.00 97.88 600 LEU A O 1
ATOM 4631 N N . ILE A 1 601 ? -7.466 5.545 0.723 1.00 97.88 601 ILE A N 1
ATOM 4632 C CA . ILE A 1 601 ? -7.140 5.385 -0.697 1.00 97.88 601 ILE A CA 1
ATOM 4633 C C . ILE A 1 601 ? -5.723 5.878 -0.990 1.00 97.88 601 ILE A C 1
ATOM 4635 O O . ILE A 1 601 ? -4.958 5.186 -1.658 1.00 97.88 601 ILE A O 1
ATOM 4639 N N . SER A 1 602 ? -5.329 7.045 -0.473 1.00 92.19 602 SER A N 1
ATOM 4640 C CA . SER A 1 602 ? -3.975 7.556 -0.698 1.00 92.19 602 SER A CA 1
ATOM 4641 C C . SER A 1 602 ? -2.892 6.731 0.009 1.00 92.19 602 SER A C 1
ATOM 4643 O O . SER A 1 602 ? -1.789 6.619 -0.530 1.00 92.19 602 SER A O 1
ATOM 4645 N N . GLU A 1 603 ? -3.200 6.069 1.129 1.00 90.88 603 GLU A N 1
ATOM 4646 C CA . GLU A 1 603 ? -2.308 5.069 1.735 1.00 90.88 603 GLU A CA 1
ATOM 4647 C C . GLU A 1 603 ? -2.071 3.891 0.783 1.00 90.88 603 GLU A C 1
ATOM 4649 O O . GLU A 1 603 ? -0.927 3.493 0.563 1.00 90.88 603 GLU A O 1
ATOM 4654 N N . LEU A 1 604 ? -3.116 3.387 0.119 1.00 84.69 604 LEU A N 1
ATOM 4655 C CA . LEU A 1 604 ? -2.985 2.316 -0.878 1.00 84.69 604 LEU A CA 1
ATOM 4656 C C . LEU A 1 604 ? -2.186 2.741 -2.119 1.00 84.69 604 LEU A C 1
ATOM 4658 O O . LEU A 1 604 ? -1.728 1.896 -2.888 1.00 84.69 604 LEU A O 1
ATOM 4662 N N . ARG A 1 605 ? -1.994 4.048 -2.322 1.00 84.62 605 ARG A N 1
ATOM 4663 C CA . ARG A 1 605 ? -1.083 4.620 -3.329 1.00 84.62 605 ARG A CA 1
ATOM 4664 C C . ARG A 1 605 ? 0.332 4.870 -2.791 1.00 84.62 605 ARG A C 1
ATOM 4666 O O . ARG A 1 605 ? 1.186 5.333 -3.543 1.00 84.62 605 ARG A O 1
ATOM 4673 N N . GLY A 1 606 ? 0.588 4.566 -1.519 1.00 74.56 606 GLY A N 1
ATOM 4674 C CA . GLY A 1 606 ? 1.866 4.776 -0.839 1.00 74.56 606 GLY A CA 1
ATOM 4675 C C . GLY A 1 606 ? 2.157 6.238 -0.498 1.00 74.56 606 GLY A C 1
ATOM 4676 O O . GLY A 1 606 ? 3.324 6.610 -0.410 1.00 74.56 606 GLY A O 1
ATOM 4677 N N . LEU A 1 607 ? 1.127 7.084 -0.369 1.00 67.62 607 LEU A N 1
ATOM 4678 C CA . LEU A 1 607 ? 1.298 8.526 -0.142 1.00 67.62 607 LEU A CA 1
ATOM 4679 C C . LEU A 1 607 ? 1.339 8.915 1.341 1.00 67.62 607 LEU A C 1
ATOM 4681 O O . LEU A 1 607 ? 1.955 9.925 1.678 1.00 67.62 607 LEU A O 1
ATOM 4685 N N . ASN A 1 608 ? 0.686 8.143 2.207 1.00 90.56 608 ASN A N 1
ATOM 4686 C CA . ASN A 1 608 ? 0.616 8.381 3.647 1.00 90.56 608 ASN A CA 1
ATOM 4687 C C . ASN A 1 608 ? 0.443 7.065 4.412 1.00 90.56 608 ASN A C 1
ATOM 4689 O O . ASN A 1 608 ? 0.057 6.058 3.829 1.00 90.56 608 ASN A O 1
ATOM 4693 N N . ASP A 1 609 ? 0.659 7.119 5.721 1.00 86.06 609 ASP A N 1
ATOM 4694 C CA . ASP A 1 609 ? 0.133 6.168 6.702 1.00 86.06 609 ASP A CA 1
ATOM 4695 C C . ASP A 1 609 ? -1.211 6.706 7.227 1.00 86.06 609 ASP A C 1
ATOM 4697 O O . ASP A 1 609 ? -1.290 7.866 7.642 1.00 86.06 609 ASP A O 1
ATOM 4701 N N . SER A 1 610 ? -2.299 5.933 7.155 1.00 91.56 610 SER A N 1
ATOM 4702 C CA . SER A 1 610 ? -3.598 6.401 7.660 1.00 91.56 610 SER A CA 1
ATOM 4703 C C . SER A 1 610 ? -3.649 6.484 9.189 1.00 91.56 610 SER A C 1
ATOM 4705 O O . SER A 1 610 ? -4.399 7.309 9.712 1.00 91.56 610 SER A O 1
ATOM 4707 N N . GLU A 1 611 ? -2.807 5.734 9.909 1.00 93.44 611 GLU A N 1
ATOM 4708 C CA . GLU A 1 611 ? -2.654 5.816 11.370 1.00 93.44 611 GLU A CA 1
ATOM 4709 C C . GLU A 1 611 ? -1.822 7.043 11.808 1.00 93.44 611 GLU A C 1
ATOM 4711 O O . GLU A 1 611 ? -1.769 7.365 12.999 1.00 93.44 611 GLU A O 1
ATOM 4716 N N . ASP A 1 612 ? -1.241 7.796 10.861 1.00 94.88 612 ASP A N 1
ATOM 4717 C CA . ASP A 1 612 ? -0.606 9.098 11.100 1.00 94.88 612 ASP A CA 1
ATOM 4718 C C . ASP A 1 612 ? -1.257 10.235 10.276 1.00 94.88 612 ASP A C 1
ATOM 4720 O O . ASP A 1 612 ? -0.705 10.704 9.273 1.00 94.88 612 ASP A O 1
ATOM 4724 N N . PRO A 1 613 ? -2.403 10.783 10.734 1.00 96.38 613 PRO A N 1
ATOM 4725 C CA . PRO A 1 613 ? -3.091 11.904 10.085 1.00 96.38 613 PRO A CA 1
ATOM 4726 C C . PRO A 1 613 ? -2.287 13.207 10.009 1.00 96.38 613 PRO A C 1
ATOM 4728 O O . PRO A 1 613 ? -2.766 14.188 9.432 1.00 96.38 613 PRO A O 1
ATOM 4731 N N . THR A 1 614 ? -1.092 13.270 10.612 1.00 94.75 614 THR A N 1
ATOM 4732 C CA . THR A 1 614 ? -0.203 14.428 10.458 1.00 94.75 614 THR A CA 1
ATOM 4733 C C . THR A 1 614 ? 0.496 14.453 9.103 1.00 94.75 614 THR A C 1
ATOM 4735 O O . THR A 1 614 ? 0.996 15.506 8.693 1.00 94.75 614 THR A O 1
ATOM 4738 N N . GLN A 1 615 ? 0.481 13.337 8.372 1.00 92.94 615 GLN A N 1
ATOM 4739 C CA . GLN A 1 615 ? 0.999 13.244 7.014 1.00 92.94 615 GLN A CA 1
ATOM 4740 C C . GLN A 1 615 ? 0.003 13.820 5.994 1.00 92.94 615 GLN A C 1
ATOM 4742 O O . GLN A 1 615 ? -1.213 13.726 6.175 1.00 92.94 615 GLN A O 1
ATOM 4747 N N . PRO A 1 616 ? 0.480 14.442 4.901 1.00 91.31 616 PRO A N 1
ATOM 4748 C CA . PRO A 1 616 ? -0.390 14.855 3.807 1.00 91.31 616 PRO A CA 1
ATOM 4749 C C . PRO A 1 616 ? -1.035 13.648 3.119 1.00 91.31 616 PRO A C 1
ATOM 4751 O O . PRO A 1 616 ? -0.333 12.761 2.651 1.00 91.31 616 PRO A O 1
ATOM 4754 N N . SER A 1 617 ? -2.358 13.662 2.976 1.00 97.00 617 SER A N 1
ATOM 4755 C CA . SER A 1 617 ? -3.118 12.609 2.294 1.00 97.00 617 SER A CA 1
ATOM 4756 C C . SER A 1 617 ? -4.178 13.205 1.362 1.00 97.00 617 SER A C 1
ATOM 4758 O O . SER A 1 617 ? -4.431 14.415 1.394 1.00 97.00 617 SER A O 1
ATOM 4760 N N . TRP A 1 618 ? -4.845 12.374 0.555 1.00 98.25 618 TRP A N 1
ATOM 4761 C CA . TRP A 1 618 ? -6.015 12.824 -0.214 1.00 98.25 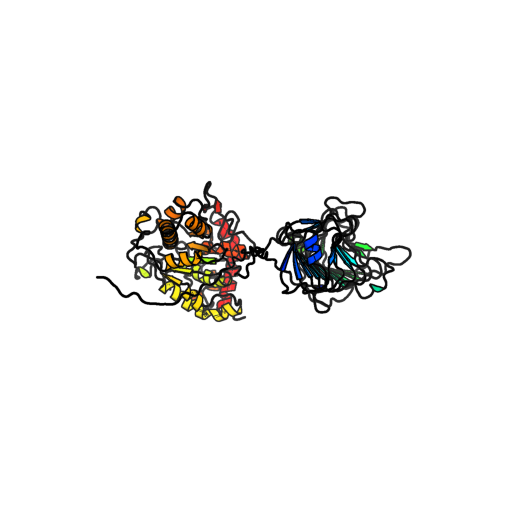618 TRP A CA 1
ATOM 4762 C C . TRP A 1 618 ? -7.213 13.156 0.689 1.00 98.25 618 TRP A C 1
ATOM 4764 O O . TRP A 1 618 ? -8.062 13.956 0.301 1.00 98.25 618 TRP A O 1
ATOM 4774 N N . GLY A 1 619 ? -7.253 12.607 1.908 1.00 97.81 619 GLY A N 1
ATOM 4775 C CA . GLY A 1 619 ? -8.218 12.970 2.951 1.00 97.81 619 GLY A CA 1
ATOM 4776 C C . GLY A 1 619 ? -7.849 14.231 3.743 1.00 97.81 619 GLY A C 1
ATOM 4777 O O . GLY A 1 619 ? -8.650 14.708 4.538 1.00 97.81 619 GLY A O 1
ATOM 4778 N N . GLY A 1 620 ? -6.663 14.805 3.514 1.00 98.00 620 GLY A N 1
ATOM 4779 C CA . GLY A 1 620 ? -6.185 16.029 4.158 1.00 98.00 620 GLY A CA 1
ATOM 4780 C C . GLY A 1 620 ? -4.972 15.814 5.057 1.00 98.00 620 GLY A C 1
ATOM 4781 O O . GLY A 1 620 ? -4.371 14.742 5.081 1.00 98.00 620 GLY A O 1
ATOM 4782 N N . GLN A 1 621 ? -4.586 16.875 5.762 1.00 97.75 621 GLN A N 1
ATOM 4783 C CA . GLN A 1 621 ? -3.507 16.866 6.747 1.00 97.75 621 GLN A CA 1
ATOM 4784 C C . GLN A 1 621 ? -3.996 17.518 8.040 1.00 97.75 621 GLN A C 1
ATOM 4786 O O . GLN A 1 621 ? -4.537 18.630 8.031 1.00 97.75 621 GLN A O 1
ATOM 4791 N N . TYR A 1 622 ? -3.773 16.840 9.156 1.00 98.56 622 TYR A N 1
ATOM 4792 C CA . TYR A 1 622 ? -4.308 17.211 10.458 1.00 98.56 622 TYR A CA 1
ATOM 4793 C C . TYR A 1 622 ? -3.187 17.452 11.465 1.00 98.56 622 TYR A C 1
ATOM 4795 O O . TYR A 1 622 ? -2.008 17.223 11.201 1.00 98.56 622 TYR A O 1
ATOM 4803 N N . LYS A 1 623 ? -3.548 17.973 12.633 1.00 97.38 623 LYS A N 1
ATOM 4804 C CA . LYS A 1 623 ? -2.623 18.144 13.754 1.00 97.38 623 LYS A CA 1
ATOM 4805 C C . LYS A 1 623 ? -3.169 17.420 14.971 1.00 97.38 623 LYS A C 1
ATOM 4807 O O . LYS A 1 623 ? -4.355 17.538 15.276 1.00 97.38 623 LYS A O 1
ATOM 4812 N N . ARG A 1 624 ? -2.299 16.708 15.682 1.00 97.19 624 ARG A N 1
ATOM 4813 C CA . ARG A 1 624 ? -2.666 16.047 16.935 1.00 97.19 624 ARG A CA 1
ATOM 4814 C C . ARG A 1 624 ? -3.043 17.094 17.988 1.00 97.19 624 ARG A C 1
ATOM 4816 O O . ARG A 1 624 ? -2.314 18.067 18.193 1.00 97.19 624 ARG A O 1
ATOM 4823 N N . LEU A 1 625 ? -4.179 16.898 18.645 1.00 95.69 625 LEU A N 1
ATOM 4824 C CA . LEU A 1 625 ? -4.599 17.674 19.804 1.00 95.69 625 LEU A CA 1
ATOM 4825 C C . LEU A 1 625 ? -3.825 17.168 21.030 1.00 95.69 625 LEU A C 1
ATOM 4827 O O . LEU A 1 625 ? -3.871 15.986 21.369 1.00 95.69 625 LEU A O 1
ATOM 4831 N N . ALA A 1 626 ? -3.062 18.059 21.664 1.00 93.25 626 ALA A N 1
ATOM 4832 C CA . ALA A 1 626 ? -2.153 17.692 22.747 1.00 93.25 626 ALA A CA 1
ATOM 4833 C C . ALA A 1 626 ? -2.884 16.979 23.897 1.00 93.25 626 ALA A C 1
ATOM 4835 O O . ALA A 1 626 ? -3.935 17.435 24.339 1.00 93.25 626 ALA A O 1
ATOM 4836 N N . GLY A 1 627 ? -2.301 15.880 24.385 1.00 91.25 627 GLY A N 1
ATOM 4837 C CA . GLY A 1 627 ? -2.877 15.072 25.465 1.00 91.25 627 GLY A CA 1
ATOM 4838 C C . GLY A 1 627 ? -4.012 14.139 25.038 1.00 91.25 627 GLY A C 1
ATOM 4839 O O . GLY A 1 627 ? -4.646 13.555 25.906 1.00 91.25 627 GLY A O 1
ATOM 4840 N N . THR A 1 628 ? -4.268 13.994 23.733 1.00 96.81 628 THR A N 1
ATOM 4841 C CA . THR A 1 628 ? -5.308 13.102 23.195 1.00 96.81 628 THR A CA 1
ATOM 4842 C C . THR A 1 628 ? -4.813 12.321 21.973 1.00 96.81 628 THR A C 1
ATOM 4844 O O . THR A 1 628 ? -3.771 12.631 21.373 1.00 96.81 628 THR A O 1
ATOM 4847 N N . ASN A 1 629 ? -5.602 11.332 21.565 1.00 96.50 629 ASN A N 1
ATOM 4848 C CA . ASN A 1 629 ? -5.517 10.646 20.284 1.00 96.50 629 ASN A CA 1
ATOM 4849 C C . ASN A 1 629 ? -6.447 11.243 19.218 1.00 96.50 629 ASN A C 1
ATOM 4851 O O . ASN A 1 629 ? -6.810 10.584 18.245 1.00 96.50 629 ASN A O 1
ATOM 4855 N N . HIS A 1 630 ? -6.806 12.519 19.376 1.00 98.56 630 HIS A N 1
ATOM 4856 C CA . HIS A 1 630 ? -7.590 13.254 18.392 1.00 98.56 630 HIS A CA 1
ATOM 4857 C C . HIS A 1 630 ? -6.693 14.091 17.488 1.00 98.56 630 HIS A C 1
ATOM 4859 O O . HIS A 1 630 ? -5.663 14.633 17.896 1.00 98.56 630 HIS A O 1
ATOM 4865 N N . PHE A 1 631 ? -7.130 14.250 16.251 1.00 98.69 631 PHE A N 1
ATOM 4866 C CA . PHE A 1 631 ? -6.494 15.031 15.213 1.00 98.69 631 PHE A CA 1
ATOM 4867 C C . PHE A 1 631 ? -7.510 16.036 14.699 1.00 98.69 631 PHE A C 1
ATOM 4869 O O . PHE A 1 631 ? -8.583 15.668 14.244 1.00 98.69 631 PHE A O 1
ATOM 4876 N N . VAL A 1 632 ? -7.180 17.317 14.779 1.00 98.56 632 VAL A N 1
ATOM 4877 C CA . VAL A 1 632 ? -8.064 18.414 14.368 1.00 98.56 632 VAL A CA 1
ATOM 4878 C C . VAL A 1 632 ? -7.496 19.107 13.134 1.00 98.56 632 VAL A C 1
ATOM 4880 O O . VAL A 1 632 ? -6.343 18.872 12.761 1.00 98.56 632 VAL A O 1
ATOM 4883 N N . ASP A 1 633 ? -8.283 19.978 12.497 1.00 98.31 633 ASP A N 1
ATOM 4884 C CA . ASP A 1 633 ? -7.862 20.714 11.295 1.00 98.31 633 ASP A CA 1
ATOM 4885 C C . ASP A 1 633 ? -6.430 21.290 11.409 1.00 98.31 633 ASP A C 1
ATOM 4887 O O . ASP A 1 633 ? -6.108 22.068 12.319 1.00 98.31 633 ASP A O 1
ATOM 4891 N N . GLY A 1 634 ? -5.574 20.900 10.457 1.00 95.12 634 GLY A N 1
ATOM 4892 C CA . GLY A 1 634 ? -4.184 21.333 10.334 1.00 95.12 634 GLY A CA 1
ATOM 4893 C C . GLY A 1 634 ? -4.027 22.476 9.316 1.00 95.12 634 GLY A C 1
ATOM 4894 O O . GLY A 1 634 ? -4.579 23.557 9.535 1.00 95.12 634 GLY A O 1
ATOM 4895 N N . PRO A 1 635 ? -3.300 22.279 8.196 1.00 94.50 635 PRO A N 1
ATOM 4896 C CA . PRO A 1 635 ? -3.145 23.289 7.138 1.00 94.50 635 PRO A CA 1
ATOM 4897 C C . PRO A 1 635 ? -4.450 23.711 6.437 1.00 94.50 635 PRO A C 1
ATOM 4899 O O . PRO A 1 635 ? -4.469 24.717 5.727 1.00 94.50 635 PRO A O 1
ATOM 4902 N N . GLY A 1 636 ? -5.545 22.969 6.626 1.00 95.81 636 GLY A N 1
ATOM 4903 C CA . GLY A 1 636 ? -6.859 23.289 6.071 1.00 95.81 636 GLY A CA 1
ATOM 4904 C C . GLY A 1 636 ? -7.047 22.804 4.632 1.00 95.81 636 GLY A C 1
ATOM 4905 O O . GLY A 1 636 ? -6.369 21.888 4.170 1.00 95.81 636 GLY A O 1
ATOM 4906 N N . LYS A 1 637 ? -7.983 23.432 3.909 1.00 96.31 637 LYS A N 1
ATOM 4907 C CA . LYS A 1 637 ? -8.493 23.007 2.586 1.00 96.31 637 LYS A CA 1
ATOM 4908 C C . LYS A 1 637 ? -7.411 22.680 1.550 1.00 96.31 637 LYS A C 1
ATOM 4910 O O . LYS A 1 637 ? -7.571 21.754 0.758 1.00 96.31 637 LYS A O 1
ATOM 4915 N N . SER A 1 638 ? -6.310 23.433 1.556 1.00 96.12 638 SER A N 1
ATOM 4916 C CA . SER A 1 638 ? -5.212 23.262 0.598 1.00 96.12 638 SER A CA 1
ATOM 4917 C C . SER A 1 638 ? -4.495 21.919 0.731 1.00 96.12 638 SER A C 1
ATOM 4919 O O . SER A 1 638 ? -3.919 21.446 -0.249 1.00 96.12 638 SER A O 1
ATOM 4921 N N . SER A 1 639 ? -4.559 21.284 1.907 1.00 97.19 639 SER A N 1
ATOM 4922 C CA . SER A 1 639 ? -3.994 19.948 2.128 1.00 97.19 639 SER A CA 1
ATOM 4923 C C . SER A 1 639 ? -4.691 18.865 1.301 1.00 97.19 639 SER A C 1
ATOM 4925 O O . SER A 1 639 ? -4.029 17.910 0.913 1.00 97.19 639 SER A O 1
ATOM 4927 N N . ILE A 1 640 ? -5.970 19.061 0.955 1.00 98.06 640 ILE A N 1
ATOM 4928 C CA . ILE A 1 640 ? -6.731 18.193 0.046 1.00 98.06 640 ILE A CA 1
ATOM 4929 C C . ILE A 1 640 ? -6.622 18.701 -1.391 1.00 98.06 640 ILE A C 1
ATOM 4931 O O . ILE A 1 640 ? -6.238 17.958 -2.290 1.00 98.06 640 ILE A O 1
ATOM 4935 N N . SER A 1 641 ? -6.934 19.981 -1.635 1.00 96.25 641 SER A N 1
ATOM 4936 C CA . SER A 1 641 ? -7.093 20.498 -3.003 1.00 96.25 641 SER A CA 1
ATOM 4937 C C . SER A 1 641 ? -5.825 20.404 -3.853 1.00 96.25 641 SER A C 1
ATOM 4939 O O . SER A 1 641 ? -5.910 20.381 -5.078 1.00 96.25 641 SER A O 1
ATOM 4941 N N . ARG A 1 642 ? -4.643 20.337 -3.227 1.00 95.31 642 ARG A N 1
ATOM 4942 C CA . ARG A 1 642 ? -3.365 20.125 -3.923 1.00 95.31 642 ARG A CA 1
ATOM 4943 C C . ARG A 1 642 ? -3.301 18.808 -4.707 1.00 95.31 642 ARG A C 1
ATOM 4945 O O . ARG A 1 642 ? -2.549 18.735 -5.669 1.00 95.31 642 ARG A O 1
ATOM 4952 N N . TRP A 1 643 ? -4.082 17.804 -4.306 1.00 95.69 643 TRP A N 1
ATOM 4953 C CA . TRP A 1 643 ? -4.126 16.470 -4.916 1.00 95.69 643 TRP A CA 1
ATOM 4954 C C . TRP A 1 643 ? -5.219 16.328 -5.978 1.00 95.69 643 TRP A C 1
ATOM 4956 O O . TRP A 1 643 ? -5.403 15.249 -6.534 1.00 95.69 643 TRP A O 1
ATOM 4966 N N . ARG A 1 644 ? -5.955 17.409 -6.278 1.00 96.25 644 ARG A N 1
ATOM 4967 C CA . ARG A 1 644 ? -7.143 17.372 -7.143 1.00 96.25 644 ARG A CA 1
ATOM 4968 C C . ARG A 1 644 ? -6.895 16.746 -8.493 1.00 96.25 644 ARG A C 1
ATOM 4970 O O . ARG A 1 644 ? -7.693 15.938 -8.949 1.00 96.25 644 ARG A O 1
ATOM 4977 N N . LYS A 1 645 ? -5.769 17.081 -9.111 1.00 95.12 645 LYS A N 1
ATOM 4978 C CA . LYS A 1 645 ? -5.393 16.500 -10.395 1.00 95.12 645 LYS A CA 1
ATOM 4979 C C . LYS A 1 645 ? -5.336 14.971 -10.341 1.00 95.12 645 LYS A C 1
ATOM 4981 O O . LYS A 1 645 ? -5.758 14.325 -11.295 1.00 95.12 645 LYS A O 1
ATOM 4986 N N . ASP A 1 646 ? -4.846 14.412 -9.242 1.00 94.31 646 ASP A N 1
ATOM 4987 C CA . ASP A 1 646 ? -4.614 12.979 -9.106 1.00 94.31 646 ASP A CA 1
ATOM 4988 C C . ASP A 1 646 ? -5.923 12.241 -8.810 1.00 94.31 646 ASP A C 1
ATOM 4990 O O . ASP A 1 646 ? -6.306 11.347 -9.566 1.00 94.31 646 ASP A O 1
ATOM 4994 N N . TYR A 1 647 ? -6.673 12.672 -7.788 1.00 96.00 647 TYR A N 1
ATOM 4995 C CA . TYR A 1 647 ? -7.922 11.994 -7.427 1.00 96.00 647 TYR A CA 1
ATOM 4996 C C . TYR A 1 647 ? -9.061 12.225 -8.433 1.00 96.00 647 TYR A C 1
ATOM 4998 O O . TYR A 1 647 ? -9.944 11.377 -8.548 1.00 96.00 647 TYR A O 1
ATOM 5006 N N . GLN A 1 648 ? -9.067 13.332 -9.190 1.00 97.75 648 GLN A N 1
ATOM 5007 C CA . GLN A 1 648 ? -10.067 13.547 -10.248 1.00 97.75 648 GLN A CA 1
ATOM 5008 C C . GLN A 1 648 ? -9.774 12.717 -11.488 1.00 97.75 648 GLN A C 1
ATOM 5010 O O . GLN A 1 648 ? -10.702 12.177 -12.086 1.00 97.75 648 GLN A O 1
ATOM 5015 N N . LYS A 1 649 ? -8.493 12.557 -11.841 1.00 96.94 649 LYS A N 1
ATOM 5016 C CA . LYS A 1 649 ? -8.089 11.643 -12.911 1.00 96.94 649 LYS A CA 1
ATOM 5017 C C . LYS A 1 649 ? -8.529 10.214 -12.598 1.00 96.94 649 LYS A C 1
ATOM 5019 O O . LYS A 1 649 ? -9.053 9.532 -13.473 1.00 96.94 649 LYS A O 1
ATOM 5024 N N . GLU A 1 650 ? -8.326 9.769 -11.361 1.00 97.31 650 GLU A N 1
ATOM 5025 C CA . GLU A 1 650 ? -8.723 8.420 -10.964 1.00 97.31 650 GLU A CA 1
ATOM 5026 C C . GLU A 1 650 ? -10.253 8.258 -10.898 1.00 97.31 650 GLU A C 1
ATOM 5028 O O . GLU A 1 650 ? -10.783 7.242 -11.341 1.00 97.31 650 GLU A O 1
ATOM 5033 N N . PHE A 1 651 ? -10.986 9.276 -10.440 1.00 98.50 651 PHE A N 1
ATOM 5034 C CA . PHE A 1 651 ? -12.450 9.237 -10.436 1.00 98.50 651 PHE A CA 1
ATOM 5035 C C . PHE A 1 651 ? -13.051 9.166 -11.838 1.00 98.50 651 PHE A C 1
ATOM 5037 O O . PHE A 1 651 ? -13.937 8.348 -12.067 1.00 98.50 651 PHE A O 1
ATOM 5044 N N . GLN A 1 652 ? -12.525 9.954 -12.781 1.00 98.12 652 GLN A N 1
ATOM 5045 C CA . GLN A 1 652 ? -12.893 9.853 -14.193 1.00 98.12 652 GLN A CA 1
ATOM 5046 C C . GLN A 1 652 ? -12.658 8.431 -14.718 1.00 98.12 652 GLN A C 1
ATOM 5048 O O . GLN A 1 652 ? -13.576 7.813 -15.247 1.00 98.12 652 GLN A O 1
ATOM 5053 N N . GLN A 1 653 ? -11.458 7.878 -14.509 1.00 97.62 653 GLN A N 1
ATOM 5054 C CA . GLN A 1 653 ? -11.128 6.530 -14.979 1.00 97.62 653 GLN A CA 1
ATOM 5055 C C . GLN A 1 653 ? -12.098 5.473 -14.433 1.00 97.62 653 GLN A C 1
ATOM 5057 O O . GLN A 1 653 ? -12.502 4.569 -15.158 1.00 97.62 653 GLN A O 1
ATOM 5062 N N . ARG A 1 654 ? -12.484 5.574 -13.159 1.00 98.06 654 ARG A N 1
ATOM 5063 C CA . ARG A 1 654 ? -13.427 4.630 -12.547 1.00 98.06 654 ARG A CA 1
ATOM 5064 C C . ARG A 1 654 ? -14.864 4.845 -13.013 1.00 98.06 654 ARG A C 1
ATOM 5066 O O . ARG A 1 654 ? -15.614 3.879 -13.092 1.00 98.06 654 ARG A O 1
ATOM 5073 N N . ALA A 1 655 ? -15.255 6.073 -13.344 1.00 98.50 655 ALA A N 1
ATOM 5074 C CA . ALA A 1 655 ? -16.543 6.324 -13.980 1.00 98.50 655 ALA A CA 1
ATOM 5075 C C . ALA A 1 655 ? -16.595 5.685 -15.381 1.00 98.50 655 ALA A C 1
ATOM 5077 O O . ALA A 1 655 ? -17.618 5.103 -15.740 1.00 98.50 655 ALA A O 1
ATOM 5078 N N . ASP A 1 656 ? -15.492 5.703 -16.141 1.00 97.75 656 ASP A N 1
ATOM 5079 C CA . ASP A 1 656 ? -15.404 5.037 -17.454 1.00 97.75 656 ASP A CA 1
ATOM 5080 C C . ASP A 1 656 ? -15.628 3.513 -17.349 1.00 97.75 656 ASP A C 1
ATOM 5082 O O . ASP A 1 656 ? -16.210 2.890 -18.248 1.00 97.75 656 ASP A O 1
ATOM 5086 N N . TRP A 1 657 ? -15.217 2.901 -16.229 1.00 97.75 657 TRP A N 1
ATOM 5087 C CA . TRP A 1 657 ? -15.419 1.471 -15.959 1.00 97.75 657 TRP A CA 1
ATOM 5088 C C . TRP A 1 657 ? -16.894 1.086 -15.845 1.00 97.75 657 TRP A C 1
ATOM 5090 O O . TRP A 1 657 ? -17.230 -0.075 -16.053 1.00 97.75 657 TRP A O 1
ATOM 5100 N N . CYS A 1 658 ? -17.799 2.029 -15.566 1.00 97.56 658 CYS A N 1
ATOM 5101 C CA . CYS A 1 658 ? -19.232 1.742 -15.500 1.00 97.56 658 CYS A CA 1
ATOM 5102 C C . CYS A 1 658 ? -19.843 1.372 -16.857 1.00 97.56 658 CYS A C 1
ATOM 5104 O O . CYS A 1 658 ? -20.898 0.735 -16.892 1.00 97.56 658 CYS A O 1
ATOM 5106 N N . VAL A 1 659 ? -19.223 1.776 -17.971 1.00 94.81 659 VAL A N 1
ATOM 5107 C CA . VAL A 1 659 ? -19.788 1.623 -19.327 1.00 94.81 659 VAL A CA 1
ATOM 5108 C C . VAL A 1 659 ? -18.886 0.876 -20.301 1.00 94.81 659 VAL A C 1
ATOM 5110 O O . VAL A 1 659 ? -19.359 0.444 -21.350 1.00 94.81 659 VAL A O 1
ATOM 5113 N N . THR A 1 660 ? -17.617 0.683 -19.952 1.00 85.00 660 THR A N 1
ATOM 5114 C CA . THR A 1 660 ? -16.644 -0.014 -20.795 1.00 85.00 660 THR A CA 1
ATOM 5115 C C . THR A 1 660 ? -16.280 -1.339 -20.134 1.00 85.00 660 THR A C 1
ATOM 5117 O O . THR A 1 660 ? -15.631 -1.289 -19.098 1.00 85.00 660 THR A O 1
ATOM 5120 N N . PRO A 1 661 ? -16.661 -2.516 -20.656 1.00 74.62 661 PRO A N 1
ATOM 5121 C CA . PRO A 1 661 ? -16.148 -3.788 -20.145 1.00 74.62 661 PRO A CA 1
ATOM 5122 C C . PRO A 1 661 ? -14.680 -3.985 -20.559 1.00 74.62 661 PRO A C 1
ATOM 5124 O O . PRO A 1 661 ? -14.250 -3.434 -21.577 1.00 74.62 661 PRO A O 1
ATOM 5127 N N . LYS A 1 662 ? -13.919 -4.755 -19.776 1.00 58.31 662 LYS A N 1
ATOM 5128 C CA . LYS A 1 662 ? -12.516 -5.084 -20.065 1.00 58.31 662 LYS A CA 1
ATOM 5129 C C . LYS A 1 662 ? -12.344 -6.429 -20.763 1.00 58.31 662 LYS A C 1
ATOM 5131 O O . LYS A 1 662 ? -13.073 -7.380 -20.402 1.00 58.31 662 LYS A O 1
#